Protein 1SQN (pdb70)

Radius of gyration: 26.41 Å; Cα contacts (8 Å, |Δi|>4): 602; chains: 2; bounding box: 65×65×79 Å

InterPro domains:
  IPR000128 Progesterone receptor [PF02161] (1-564)
  IPR000128 Progesterone receptor [PR00544] (48-64)
  IPR000128 Progesterone receptor [PR00544] (104-121)
  IPR000128 Progesterone receptor [PR00544] (137-151)
  IPR000128 Progesterone receptor [PR00544] (302-324)
  IPR000128 Progesterone receptor [PR00544] (349-365)
  IPR000128 Progesterone receptor [PR00544] (506-522)
  IPR000128 Progesterone receptor [PR00544] (523-542)
  IPR000128 Progesterone receptor [PR00544] (544-563)
  IPR000536 Nuclear hormone receptor, ligand-binding domain [PF00104] (715-887)
  IPR000536 Nuclear hormone receptor, ligand-binding domain [PS51843] (679-913)
  IPR000536 Nuclear hormone receptor, ligand-binding domain [SM00430] (720-884)
  IPR001628 Zinc finger, nuclear hormone receptor-type [PF00105] (566-633)
  IPR001628 Zinc finger, nuclear hormone receptor-type [PR00047] (567-583)
  IPR001628 Zinc finger, nuclear hormone receptor-type [PR00047] (583-598)
  IPR001628 Zinc finger, nuclear hormone receptor-type [PR00047] (616-624)
  IPR001628 Zinc finger, nuclear hormone receptor-type [PR00047] (624-632)
  IPR001628 Zinc finger, nuclear hormone receptor-type [PS00031] (567-593)
  IPR001628 Zinc finger, nuclear hormone receptor-type [PS51030] (564-639)
  IPR001628 Zinc finger, nuclear hormone receptor-type [SM00399] (564-635)

Nearest PDB structures (foldseek):
  3d90-assembly1_A  TM=1.001E+00  e=7.801E-35  Homo sapiens
  3d90-assembly2_B  TM=9.910E-01  e=1.107E-32  Homo sapiens
  6w9m-assembly1_A  TM=9.693E-01  e=1.236E-23  synthetic construct
  5l7g-assembly1_A  TM=9.692E-01  e=8.125E-22  Homo sapiens
  3l3z-assembly1_A  TM=9.622E-01  e=3.586E-22  Homo sapiens

CATH classification: 1.10.565.10

Structure (mmCIF, N/CA/C/O backbone):
data_1SQN
#
_entry.id   1SQN
#
_cell.length_a   57.753
_cell.length_b   64.142
_cell.length_c   70.138
_cell.angle_alpha   90.00
_cell.angle_beta   95.84
_cell.angle_gamma   90.00
#
_symmetry.space_group_name_H-M   'P 1 21 1'
#
loop_
_entity.id
_entity.type
_entity.pdbx_description
1 polymer 'progesterone receptor'
2 non-polymer (14beta,17alpha)-17-ethynyl-17-hydroxyestr-4-en-3-one
3 water water
#
loop_
_atom_site.group_PDB
_atom_site.id
_atom_site.type_symbol
_atom_site.label_atom_id
_atom_site.label_alt_id
_atom_site.label_comp_id
_atom_site.label_asym_id
_atom_site.label_entity_id
_atom_site.label_seq_id
_atom_site.pdbx_PDB_ins_code
_atom_site.Cartn_x
_atom_site.Cartn_y
_atom_site.Cartn_z
_atom_site.occupancy
_atom_site.B_iso_or_equiv
_atom_site.auth_seq_id
_atom_site.auth_comp_id
_atom_site.auth_asym_id
_atom_site.auth_atom_id
_atom_site.pdbx_PDB_model_num
ATOM 1 N N . GLN A 1 10 ? 5.260 -10.128 58.891 1.00 54.73 682 GLN A N 1
ATOM 2 C CA . GLN A 1 10 ? 6.111 -11.115 59.626 1.00 53.46 682 GLN A CA 1
ATOM 3 C C . GLN A 1 10 ? 7.213 -11.477 58.704 1.00 52.50 682 GLN A C 1
ATOM 4 O O . GLN A 1 10 ? 8.317 -10.907 58.769 1.00 52.63 682 GLN A O 1
ATOM 6 N N . LEU A 1 11 ? 6.911 -12.413 57.808 1.00 49.73 683 LEU A N 1
ATOM 7 C CA . LEU A 1 11 ? 7.903 -12.860 56.873 1.00 46.73 683 LEU A CA 1
ATOM 8 C C . LEU A 1 11 ? 7.953 -11.891 55.649 1.00 43.15 683 LEU A C 1
ATOM 9 O O . LEU A 1 11 ? 8.919 -11.942 54.925 1.00 43.77 683 LEU A O 1
ATOM 11 N N . ILE A 1 12 ? 6.925 -11.035 55.427 1.00 39.39 684 ILE A N 1
ATOM 12 C CA . ILE A 1 12 ? 6.959 -10.099 54.309 1.00 34.99 684 ILE A CA 1
ATOM 13 C C . ILE A 1 12 ? 7.421 -8.734 54.812 1.00 31.98 684 ILE A C 1
ATOM 14 O O . ILE A 1 12 ? 6.836 -8.184 55.715 1.00 30.58 684 ILE A O 1
ATOM 19 N N . PRO A 1 13 ? 8.439 -8.208 54.197 1.00 29.94 685 PRO A N 1
ATOM 20 C CA . PRO A 1 13 ? 9.009 -6.937 54.616 1.00 29.09 685 PRO A CA 1
ATOM 21 C C . PRO A 1 13 ? 7.932 -5.836 54.550 1.00 27.61 685 PRO A C 1
ATOM 22 O O . PRO A 1 13 ? 7.034 -5.849 53.643 1.00 26.47 685 PRO A O 1
ATOM 26 N N . PRO A 1 14 ? 8.024 -4.912 55.484 1.00 25.93 686 PRO A N 1
ATOM 27 C CA . PRO A 1 14 ? 6.996 -3.887 55.620 1.00 24.62 686 PRO A CA 1
ATOM 28 C C . PRO A 1 14 ? 6.853 -2.995 54.399 1.00 23.43 686 PRO A C 1
ATOM 29 O O . PRO A 1 14 ? 5.683 -2.625 54.142 1.00 22.19 686 PRO A O 1
ATOM 33 N N . LEU A 1 15 ? 7.919 -2.679 53.725 1.00 22.04 687 LEU A N 1
ATOM 34 C CA . LEU A 1 15 ? 7.769 -1.776 52.548 1.00 20.47 687 LEU A CA 1
ATOM 35 C C . LEU A 1 15 ? 6.958 -2.553 51.463 1.00 20.49 687 LEU A C 1
ATOM 36 O O . LEU A 1 15 ? 6.083 -1.969 50.769 1.00 20.32 687 LEU A O 1
ATOM 41 N N . ILE A 1 16 ? 7.236 -3.835 51.301 1.00 21.22 688 ILE A N 1
ATOM 42 C CA . ILE A 1 16 ? 6.469 -4.610 50.298 1.00 20.70 688 ILE A CA 1
ATOM 43 C C . ILE A 1 16 ? 4.992 -4.705 50.706 1.00 19.20 688 ILE A C 1
ATOM 44 O O . ILE A 1 16 ? 4.099 -4.570 49.916 1.00 20.85 688 ILE A O 1
ATOM 49 N N . ASN A 1 17 ? 4.708 -4.852 52.010 1.00 21.44 689 ASN A N 1
ATOM 50 C CA . ASN A 1 17 ? 3.317 -4.901 52.454 1.00 21.78 689 ASN A CA 1
ATOM 51 C C . ASN A 1 17 ? 2.667 -3.530 52.161 1.00 20.49 689 ASN A C 1
ATOM 52 O O . ASN A 1 17 ? 1.532 -3.450 51.749 1.00 22.25 689 ASN A O 1
ATOM 57 N N . LEU A 1 18 ? 3.401 -2.489 52.339 1.00 19.11 690 LEU A N 1
ATOM 58 C CA . LEU A 1 18 ? 2.861 -1.127 52.051 1.00 19.48 690 LEU A CA 1
ATOM 59 C C . LEU A 1 18 ? 2.587 -0.981 50.544 1.00 20.07 690 LEU A C 1
ATOM 60 O O . LEU A 1 18 ? 1.545 -0.476 50.132 1.00 20.74 690 LEU A O 1
ATOM 65 N N . LEU A 1 19 ? 3.540 -1.453 49.706 1.00 20.37 691 LEU A N 1
ATOM 66 C CA . LEU A 1 19 ? 3.310 -1.390 48.259 1.00 18.62 691 LEU A CA 1
ATOM 67 C C . LEU A 1 19 ? 2.019 -2.151 47.889 1.00 18.29 691 LEU A C 1
ATOM 68 O O . LEU A 1 19 ? 1.235 -1.649 47.040 1.00 18.94 691 LEU A O 1
ATOM 73 N N . MET A 1 20 ? 1.770 -3.298 48.518 1.00 20.28 692 MET A N 1
ATOM 74 C CA . MET A 1 20 ? 0.544 -4.012 48.194 1.00 20.42 692 MET A CA 1
ATOM 75 C C . MET A 1 20 ? -0.672 -3.148 48.586 1.00 22.04 692 MET A C 1
ATOM 76 O O . MET A 1 20 ? -1.682 -3.154 47.868 1.00 22.16 692 MET A O 1
ATOM 81 N N . SER A 1 21 ? -0.592 -2.489 49.736 1.00 21.47 693 SER A N 1
ATOM 82 C CA . SER A 1 21 ? -1.737 -1.730 50.196 1.00 22.14 693 SER A CA 1
ATOM 83 C C . SER A 1 21 ? -2.010 -0.487 49.395 1.00 22.47 693 SER A C 1
ATOM 84 O O . SER A 1 21 ? -3.143 0.007 49.408 1.00 23.96 693 SER A O 1
ATOM 87 N N . ILE A 1 22 ? -0.999 0.008 48.683 1.00 18.94 694 ILE A N 1
ATOM 88 C CA . ILE A 1 22 ? -1.273 1.251 47.866 1.00 19.17 694 ILE A CA 1
ATOM 89 C C . ILE A 1 22 ? -1.551 0.991 46.384 1.00 19.61 694 ILE A C 1
ATOM 90 O O . ILE A 1 22 ? -1.714 1.886 45.589 1.00 20.33 694 ILE A O 1
ATOM 95 N N . GLU A 1 23 ? -1.585 -0.287 46.001 1.00 19.58 695 GLU A N 1
ATOM 96 C CA . GLU A 1 23 ? -1.955 -0.619 44.623 1.00 21.85 695 GLU A CA 1
ATOM 97 C C . GLU A 1 23 ? -3.388 -0.039 44.341 1.00 23.40 695 GLU A C 1
ATOM 98 O O . GLU A 1 23 ? -4.218 -0.089 45.199 1.00 26.77 695 GLU A O 1
ATOM 104 N N . PRO A 1 24 ? -3.631 0.455 43.139 1.00 26.37 696 PRO A N 1
ATOM 105 C CA . PRO A 1 24 ? -4.979 0.963 42.804 1.00 29.00 696 PRO A CA 1
ATOM 106 C C . PRO A 1 24 ? -6.002 -0.128 42.827 1.00 27.41 696 PRO A C 1
ATOM 107 O O . PRO A 1 24 ? -5.645 -1.256 42.641 1.00 27.87 696 PRO A O 1
ATOM 111 N N . ASP A 1 25 ? -7.278 0.226 43.013 1.00 29.76 697 ASP A N 1
ATOM 112 C CA . ASP A 1 25 ? -8.352 -0.725 42.998 1.00 30.34 697 ASP A CA 1
ATOM 113 C C . ASP A 1 25 ? -8.583 -0.941 41.486 1.00 29.12 697 ASP A C 1
ATOM 114 O O . ASP A 1 25 ? -7.987 -0.270 40.643 1.00 29.05 697 ASP A O 1
ATOM 119 N N . VAL A 1 26 ? -9.401 -1.920 41.181 1.00 29.36 698 VAL A N 1
ATOM 120 C CA . VAL A 1 26 ? -9.711 -2.236 39.803 1.00 28.79 698 VAL A CA 1
ATOM 121 C C . VAL A 1 26 ? -10.257 -1.037 39.067 1.00 25.56 698 VAL A C 1
ATOM 122 O O . VAL A 1 26 ? -11.036 -0.242 39.615 1.00 27.10 698 VAL A O 1
ATOM 126 N N . ILE A 1 27 ? -9.781 -0.858 37.828 1.00 25.34 699 ILE A N 1
ATOM 127 C CA . ILE A 1 27 ? -10.215 0.245 36.983 1.00 23.93 699 ILE A CA 1
ATOM 128 C C . ILE A 1 27 ? -10.924 -0.238 35.734 1.00 24.15 699 ILE A C 1
ATOM 129 O O . ILE A 1 27 ? -10.400 -1.043 35.006 1.00 22.11 699 ILE A O 1
ATOM 134 N N . TYR A 1 28 ? -12.142 0.221 35.536 1.00 23.16 700 TYR A N 1
ATOM 135 C CA . TYR A 1 28 ? -12.986 -0.156 34.401 1.00 25.09 700 TYR A CA 1
ATOM 136 C C . TYR A 1 28 ? -12.707 0.785 33.246 1.00 24.18 700 TYR A C 1
ATOM 137 O O . TYR A 1 28 ? -12.429 2.004 33.479 1.00 25.00 700 TYR A O 1
ATOM 146 N N . ALA A 1 29 ? -12.783 0.305 32.006 1.00 22.25 701 ALA A N 1
ATOM 147 C CA . ALA A 1 29 ? -12.623 1.206 30.884 1.00 22.86 701 ALA A CA 1
ATOM 148 C C . ALA A 1 29 ? -13.920 2.011 30.607 1.00 24.61 701 ALA A C 1
ATOM 149 O O . ALA A 1 29 ? -13.859 3.062 29.923 1.00 27.23 701 ALA A O 1
ATOM 151 N N . GLY A 1 30 ? -15.038 1.523 31.102 1.00 25.10 702 GLY A N 1
ATOM 152 C CA . GLY A 1 30 ? -16.328 2.156 30.819 1.00 30.16 702 GLY A CA 1
ATOM 153 C C . GLY A 1 30 ? -16.777 1.722 29.428 1.00 31.80 702 GLY A C 1
ATOM 154 O O . GLY A 1 30 ? -17.447 2.449 28.713 1.00 32.59 702 GLY A O 1
ATOM 155 N N . HIS A 1 31 ? -16.341 0.528 29.022 1.00 31.62 703 HIS A N 1
ATOM 156 C CA . HIS A 1 31 ? -16.606 -0.015 27.718 1.00 37.38 703 HIS A CA 1
ATOM 157 C C . HIS A 1 31 ? -17.993 -0.654 27.779 1.00 40.56 703 HIS A C 1
ATOM 158 O O . HIS A 1 31 ? -18.353 -1.274 28.783 1.00 43.25 703 HIS A O 1
ATOM 165 N N . ASP A 1 32 ? -18.743 -0.538 26.706 1.00 44.77 704 ASP A N 1
ATOM 166 C CA . ASP A 1 32 ? -20.145 -0.963 26.723 1.00 49.12 704 ASP A CA 1
ATOM 167 C C . ASP A 1 32 ? -20.415 -2.255 25.982 1.00 52.11 704 ASP A C 1
ATOM 168 O O . ASP A 1 32 ? -21.429 -2.934 26.253 1.00 53.48 704 ASP A O 1
ATOM 170 N N . ASN A 1 33 ? -19.513 -2.592 25.051 1.00 54.59 705 ASN A N 1
ATOM 171 C CA . ASN A 1 33 ? -19.644 -3.796 24.242 1.00 56.38 705 ASN A CA 1
ATOM 172 C C . ASN A 1 33 ? -21.091 -4.297 24.099 1.00 57.68 705 ASN A C 1
ATOM 173 O O . ASN A 1 33 ? -21.451 -5.359 24.640 1.00 59.08 705 ASN A O 1
ATOM 178 N N . PRO A 1 36 ? -20.624 -3.629 19.855 1.00 49.27 708 PRO A N 1
ATOM 179 C CA . PRO A 1 36 ? -19.757 -4.100 18.726 1.00 47.75 708 PRO A CA 1
ATOM 180 C C . PRO A 1 36 ? -18.677 -3.059 18.398 1.00 45.14 708 PRO A C 1
ATOM 181 O O . PRO A 1 36 ? -19.009 -1.942 17.969 1.00 44.55 708 PRO A O 1
ATOM 185 N N . ASP A 1 37 ? -17.406 -3.401 18.602 1.00 42.47 709 ASP A N 1
ATOM 186 C CA . ASP A 1 37 ? -16.372 -2.391 18.366 1.00 41.17 709 ASP A CA 1
ATOM 187 C C . ASP A 1 37 ? -15.889 -2.226 16.949 1.00 39.12 709 ASP A C 1
ATOM 188 O O . ASP A 1 37 ? -15.909 -3.180 16.168 1.00 37.70 709 ASP A O 1
ATOM 193 N N . THR A 1 38 ? -15.540 -0.984 16.599 1.00 35.85 710 THR A N 1
ATOM 194 C CA . THR A 1 38 ? -14.790 -0.742 15.403 1.00 33.87 710 THR A CA 1
ATOM 195 C C . THR A 1 38 ? -13.386 -0.486 15.943 1.00 33.19 710 THR A C 1
ATOM 196 O O . THR A 1 38 ? -13.156 -0.411 17.181 1.00 31.48 710 THR A O 1
ATOM 200 N N . SER A 1 39 ? -12.480 -0.316 15.017 1.00 31.87 711 SER A N 1
ATOM 201 C CA . SER A 1 39 ? -11.101 -0.117 15.356 1.00 35.14 711 SER A CA 1
ATOM 202 C C . SER A 1 39 ? -11.074 1.183 16.115 1.00 34.11 711 SER A C 1
ATOM 203 O O . SER A 1 39 ? -10.373 1.280 17.157 1.00 35.84 711 SER A O 1
ATOM 206 N N . SER A 1 40 ? -11.840 2.168 15.630 1.00 33.41 712 SER A N 1
ATOM 207 C CA . SER A 1 40 ? -11.819 3.505 16.218 1.00 32.95 712 SER A CA 1
ATOM 208 C C . SER A 1 40 ? -12.464 3.538 17.627 1.00 30.70 712 SER A C 1
ATOM 209 O O . SER A 1 40 ? -11.932 4.161 18.634 1.00 26.82 712 SER A O 1
ATOM 212 N N . SER A 1 41 ? -13.557 2.788 17.774 1.00 30.01 713 SER A N 1
ATOM 213 C CA . SER A 1 41 ? -14.198 2.729 19.089 1.00 29.01 713 SER A CA 1
ATOM 214 C C . SER A 1 41 ? -13.326 1.986 20.098 1.00 28.23 713 SER A C 1
ATOM 215 O O . SER A 1 41 ? -13.278 2.384 21.297 1.00 24.35 713 SER A O 1
ATOM 218 N N . LEU A 1 42 ? -12.640 0.942 19.636 1.00 24.85 714 LEU A N 1
ATOM 219 C CA . LEU A 1 42 ? -11.739 0.200 20.539 1.00 22.60 714 LEU A CA 1
ATOM 220 C C . LEU A 1 42 ? -10.561 1.085 21.011 1.00 22.31 714 LEU A C 1
ATOM 221 O O . LEU A 1 42 ? -10.272 1.165 22.212 1.00 20.72 714 LEU A O 1
ATOM 226 N N . LEU A 1 43 ? -9.918 1.749 20.053 1.00 21.68 715 LEU A N 1
ATOM 227 C CA . LEU A 1 43 ? -8.838 2.713 20.390 1.00 20.63 715 LEU A CA 1
ATOM 228 C C . LEU A 1 43 ? -9.315 3.805 21.354 1.00 21.58 715 LEU A C 1
ATOM 229 O O . LEU A 1 43 ? -8.589 4.156 22.320 1.00 22.44 715 LEU A O 1
ATOM 234 N N . THR A 1 44 ? -10.505 4.376 21.135 1.00 20.42 716 THR A N 1
ATOM 235 C CA . THR A 1 44 ? -11.053 5.331 22.070 1.00 21.10 716 THR A CA 1
ATOM 236 C C . THR A 1 44 ? -11.258 4.795 23.443 1.00 19.37 716 THR A C 1
ATOM 237 O O . THR A 1 44 ? -10.986 5.434 24.423 1.00 20.12 716 THR A O 1
ATOM 241 N N . SER A 1 45 ? -11.713 3.545 23.536 1.00 19.74 717 SER A N 1
ATOM 242 C CA . SER A 1 45 ? -11.947 2.924 24.790 1.00 19.34 717 SER A CA 1
ATOM 243 C C . SER A 1 45 ? -10.631 2.673 25.531 1.00 17.56 717 SER A C 1
ATOM 244 O O . SER A 1 45 ? -10.546 2.894 26.760 1.00 19.06 717 SER A O 1
ATOM 247 N N . LEU A 1 46 ? -9.645 2.255 24.771 1.00 17.39 718 LEU A N 1
ATOM 248 C CA . LEU A 1 46 ? -8.313 2.070 25.348 1.00 16.90 718 LEU A CA 1
ATOM 249 C C . LEU A 1 46 ? -7.738 3.435 25.865 1.00 17.53 718 LEU A C 1
ATOM 250 O O . LEU A 1 46 ? -7.046 3.455 26.953 1.00 16.82 718 LEU A O 1
ATOM 255 N N . ASN A 1 47 ? -7.982 4.505 25.115 1.00 17.91 719 ASN A N 1
ATOM 256 C CA . ASN A 1 47 ? -7.522 5.834 25.601 1.00 16.99 719 ASN A CA 1
ATOM 257 C C . ASN A 1 47 ? -8.269 6.311 26.812 1.00 18.32 719 ASN A C 1
ATOM 258 O O . ASN A 1 47 ? -7.683 6.952 27.695 1.00 17.71 719 ASN A O 1
ATOM 263 N N . GLN A 1 48 ? -9.554 5.971 26.911 1.00 16.42 720 GLN A N 1
ATOM 264 C CA . GLN A 1 48 ? -10.340 6.329 28.088 1.00 18.89 720 GLN A CA 1
ATOM 265 C C . GLN A 1 48 ? -9.824 5.572 29.315 1.00 16.53 720 GLN A C 1
ATOM 266 O O . GLN A 1 48 ? -9.638 6.108 30.416 1.00 17.90 720 GLN A O 1
ATOM 272 N N . LEU A 1 49 ? -9.528 4.297 29.092 1.00 16.64 721 LEU A N 1
ATOM 273 C CA . LEU A 1 49 ? -8.950 3.513 30.175 1.00 17.03 721 LEU A CA 1
ATOM 274 C C . LEU A 1 49 ? -7.586 4.103 30.557 1.00 17.77 721 LEU A C 1
ATOM 275 O O . LEU A 1 49 ? -7.251 4.217 31.747 1.00 18.28 721 LEU A O 1
ATOM 280 N N . GLY A 1 50 ? -6.848 4.564 29.588 1.00 17.01 722 GLY A N 1
ATOM 281 C CA . GLY A 1 50 ? -5.500 5.178 29.767 1.00 16.91 722 GLY A CA 1
ATOM 282 C C . GLY A 1 50 ? -5.650 6.431 30.647 1.00 17.88 722 GLY A C 1
ATOM 283 O O . GLY A 1 50 ? -4.855 6.651 31.596 1.00 19.94 722 GLY A O 1
ATOM 284 N N . GLU A 1 51 ? -6.677 7.243 30.355 1.00 16.96 723 GLU A N 1
ATOM 285 C CA . GLU A 1 51 ? -6.942 8.496 31.147 1.00 17.56 723 GLU A CA 1
ATOM 286 C C . GLU A 1 51 ? -7.167 8.121 32.610 1.00 18.74 723 GLU A C 1
ATOM 287 O O . GLU A 1 51 ? -6.637 8.731 33.518 1.00 19.98 723 GLU A O 1
ATOM 293 N N . ARG A 1 52 ? -7.977 7.074 32.852 1.00 15.97 724 ARG A N 1
ATOM 294 C CA . ARG A 1 52 ? -8.299 6.645 34.218 1.00 16.89 724 ARG A CA 1
ATOM 295 C C . ARG A 1 52 ? -7.080 6.058 34.922 1.00 15.96 724 ARG A C 1
ATOM 296 O O . ARG A 1 52 ? -6.855 6.269 36.133 1.00 19.26 724 ARG A O 1
ATOM 304 N N . GLN A 1 53 ? -6.265 5.336 34.186 1.00 17.08 725 GLN A N 1
ATOM 305 C CA . GLN A 1 53 ? -5.099 4.769 34.806 1.00 19.30 725 GLN A CA 1
ATOM 306 C C . GLN A 1 53 ? -4.027 5.810 35.117 1.00 20.51 725 GLN A C 1
ATOM 307 O O . GLN A 1 53 ? -3.302 5.711 36.096 1.00 19.75 725 GLN A O 1
ATOM 313 N N . LEU A 1 54 ? -3.982 6.868 34.319 1.00 20.07 726 LEU A N 1
ATOM 314 C CA . LEU A 1 54 ? -3.008 7.911 34.510 1.00 18.17 726 LEU A CA 1
ATOM 315 C C . LEU A 1 54 ? -3.303 8.594 35.816 1.00 17.47 726 LEU A C 1
ATOM 316 O O . LEU A 1 54 ? -2.403 8.780 36.649 1.00 18.45 726 LEU A O 1
ATOM 321 N N . LEU A 1 55 ? -4.574 8.885 36.100 1.00 16.22 727 LEU A N 1
ATOM 322 C CA . LEU A 1 55 ? -4.967 9.407 37.375 1.00 20.75 727 LEU A CA 1
ATOM 323 C C . LEU A 1 55 ? -4.541 8.492 38.494 1.00 19.31 727 LEU A C 1
ATOM 324 O O . LEU A 1 55 ? -4.041 8.918 39.542 1.00 19.58 727 LEU A O 1
ATOM 329 N N . SER A 1 56 ? -4.720 7.171 38.278 1.00 18.73 728 SER A N 1
ATOM 330 C CA . SER A 1 56 ? -4.374 6.216 39.309 1.00 19.70 728 SER A CA 1
ATOM 331 C C . SER A 1 56 ? -2.888 6.197 39.572 1.00 18.89 728 SER A C 1
ATOM 332 O O . SER A 1 56 ? -2.459 6.084 40.734 1.00 19.05 728 SER A O 1
ATOM 335 N N . VAL A 1 57 ? -2.104 6.298 38.514 1.00 17.56 729 VAL A N 1
ATOM 336 C CA . VAL A 1 57 ? -0.668 6.389 38.686 1.00 18.73 729 VAL A CA 1
ATOM 337 C C . VAL A 1 57 ? -0.261 7.605 39.515 1.00 18.17 729 VAL A C 1
ATOM 338 O O . VAL A 1 57 ? 0.572 7.510 40.409 1.00 19.64 729 VAL A O 1
ATOM 342 N N . VAL A 1 58 ? -0.828 8.744 39.212 1.00 16.54 730 VAL A N 1
ATOM 343 C CA . VAL A 1 58 ? -0.450 9.896 39.971 1.00 18.70 730 VAL A CA 1
ATOM 344 C C . VAL A 1 58 ? -0.865 9.750 41.468 1.00 19.23 730 VAL A C 1
ATOM 345 O O . VAL A 1 58 ? -0.081 10.084 42.318 1.00 19.90 730 VAL A O 1
ATOM 349 N N . LYS A 1 59 ? -2.060 9.257 41.759 1.00 16.44 731 LYS A N 1
ATOM 350 C CA . LYS A 1 59 ? -2.462 9.045 43.115 1.00 18.98 731 LYS A CA 1
ATOM 351 C C . LYS A 1 59 ? -1.515 8.034 43.820 1.00 18.47 731 LYS A C 1
ATOM 352 O O . LYS A 1 59 ? -1.168 8.273 45.021 1.00 19.41 731 LYS A O 1
ATOM 358 N N . TRP A 1 60 ? -1.215 6.936 43.118 1.00 17.83 732 TRP A N 1
ATOM 359 C CA . TRP A 1 60 ? -0.300 5.925 43.644 1.00 17.77 732 TRP A CA 1
ATOM 360 C C . TRP A 1 60 ? 1.020 6.601 44.033 1.00 18.19 732 TRP A C 1
ATOM 361 O O . TRP A 1 60 ? 1.546 6.351 45.135 1.00 19.86 732 TRP A O 1
ATOM 372 N N . SER A 1 61 ? 1.557 7.413 43.125 1.00 18.45 733 SER A N 1
ATOM 373 C CA . SER A 1 61 ? 2.875 8.060 43.345 1.00 18.39 733 SER A CA 1
ATOM 374 C C . SER A 1 61 ? 2.893 8.862 44.636 1.00 20.19 733 SER A C 1
ATOM 375 O O . SER A 1 61 ? 3.963 8.992 45.241 1.00 19.70 733 SER A O 1
ATOM 378 N N . LYS A 1 62 ? 1.757 9.445 45.014 1.00 18.85 734 LYS A N 1
ATOM 379 C CA . LYS A 1 62 ? 1.689 10.345 46.169 1.00 19.58 734 LYS A CA 1
ATOM 380 C C . LYS A 1 62 ? 1.863 9.555 47.451 1.00 19.57 734 LYS A C 1
ATOM 381 O O . LYS A 1 62 ? 2.193 10.156 48.514 1.00 21.10 734 LYS A O 1
ATOM 387 N N . SER A 1 63 ? 1.594 8.233 47.385 1.00 18.66 735 SER A N 1
ATOM 388 C CA . SER A 1 63 ? 1.695 7.388 48.581 1.00 18.06 735 SER A CA 1
ATOM 389 C C . SER A 1 63 ? 2.979 6.526 48.539 1.00 19.76 735 SER A C 1
ATOM 390 O O . SER A 1 63 ? 3.260 5.783 49.481 1.00 19.70 735 SER A O 1
ATOM 393 N N . LEU A 1 64 ? 3.682 6.531 47.410 1.00 18.15 736 LEU A N 1
ATOM 394 C CA . LEU A 1 64 ? 4.872 5.639 47.234 1.00 18.14 736 LEU A CA 1
ATOM 395 C C . LEU A 1 64 ? 6.030 6.130 48.056 1.00 17.33 736 LEU A C 1
ATOM 396 O O . LEU A 1 64 ? 6.491 7.241 47.882 1.00 17.52 736 LEU A O 1
ATOM 401 N N . PRO A 1 65 ? 6.473 5.365 49.049 1.00 18.64 737 PRO A N 1
ATOM 402 C CA . PRO A 1 65 ? 7.522 5.924 49.927 1.00 18.44 737 PRO A CA 1
ATOM 403 C C . PRO A 1 65 ? 8.728 6.451 49.202 1.00 19.20 737 PRO A C 1
ATOM 404 O O . PRO A 1 65 ? 9.266 5.806 48.285 1.00 20.60 737 PRO A O 1
ATOM 408 N N . GLY A 1 66 ? 9.075 7.700 49.532 1.00 18.40 738 GLY A N 1
ATOM 409 C CA . GLY A 1 66 ? 10.233 8.352 48.901 1.00 21.40 738 GLY A CA 1
ATOM 410 C C . GLY A 1 66 ? 9.892 9.301 47.736 1.00 20.42 738 GLY A C 1
ATOM 411 O O . GLY A 1 66 ? 10.617 10.251 47.517 1.00 20.96 738 GLY A O 1
ATOM 412 N N . PHE A 1 67 ? 8.832 9.003 46.971 1.00 17.92 739 PHE A N 1
ATOM 413 C CA . PHE A 1 67 ? 8.642 9.742 45.724 1.00 17.99 739 PHE A CA 1
ATOM 414 C C . PHE A 1 67 ? 8.296 11.176 45.947 1.00 17.24 739 PHE A C 1
ATOM 415 O O . PHE A 1 67 ? 8.882 12.086 45.312 1.00 18.47 739 PHE A O 1
ATOM 423 N N . ARG A 1 68 ? 7.471 11.441 46.984 1.00 17.82 740 ARG A N 1
ATOM 424 C CA . ARG A 1 68 ? 7.018 12.858 47.262 1.00 20.94 740 ARG A CA 1
ATOM 425 C C . ARG A 1 68 ? 8.151 13.723 47.759 1.00 20.60 740 ARG A C 1
ATOM 426 O O . ARG A 1 68 ? 7.998 14.960 47.775 1.00 24.00 740 ARG A O 1
ATOM 434 N N . ASN A 1 69 ? 9.273 13.142 48.094 1.00 21.34 741 ASN A N 1
ATOM 435 C CA . ASN A 1 69 ? 10.411 13.899 48.565 1.00 23.07 741 ASN A CA 1
ATOM 436 C C . ASN A 1 69 ? 11.378 14.372 47.467 1.00 23.21 741 ASN A C 1
ATOM 437 O O . ASN A 1 69 ? 12.331 15.171 47.679 1.00 24.69 741 ASN A O 1
ATOM 442 N N . LEU A 1 70 ? 11.111 13.931 46.243 1.00 19.72 742 LEU A N 1
ATOM 443 C CA . LEU A 1 70 ? 11.786 14.499 45.101 1.00 21.75 742 LEU A CA 1
ATOM 444 C C . LEU A 1 70 ? 11.133 15.832 44.736 1.00 19.76 742 LEU A C 1
ATOM 445 O O . LEU A 1 70 ? 9.993 16.109 45.061 1.00 20.25 742 LEU A O 1
ATOM 450 N N . HIS A 1 71 ? 11.891 16.692 44.089 1.00 20.67 743 HIS A N 1
ATOM 451 C CA . HIS A 1 71 ? 11.277 17.931 43.648 1.00 21.11 743 HIS A CA 1
ATOM 452 C C . HIS A 1 71 ? 10.063 17.652 42.785 1.00 20.32 743 HIS A C 1
ATOM 453 O O . HIS A 1 71 ? 10.037 16.676 42.063 1.00 20.66 743 HIS A O 1
ATOM 460 N N . ILE A 1 72 ? 9.050 18.513 42.897 1.00 20.23 744 ILE A N 1
ATOM 461 C CA . ILE A 1 72 ? 7.798 18.277 42.162 1.00 20.27 744 ILE A CA 1
ATOM 462 C C . ILE A 1 72 ? 8.042 18.197 40.657 1.00 21.04 744 ILE A C 1
ATOM 463 O O . ILE A 1 72 ? 7.453 17.353 39.989 1.00 19.90 744 ILE A O 1
ATOM 468 N N . ASP A 1 73 ? 8.931 19.032 40.121 1.00 21.41 745 ASP A N 1
ATOM 469 C CA . ASP A 1 73 ? 9.209 18.914 38.673 1.00 21.76 745 ASP A CA 1
ATOM 470 C C . ASP A 1 73 ? 9.724 17.539 38.315 1.00 21.12 745 ASP A C 1
ATOM 471 O O . ASP A 1 73 ? 9.440 17.048 37.243 1.00 21.18 745 ASP A O 1
ATOM 476 N N . ASP A 1 74 ? 10.595 16.973 39.150 1.00 20.38 746 ASP A N 1
ATOM 477 C CA . ASP A 1 74 ? 11.179 15.693 38.880 1.00 20.21 746 ASP A CA 1
ATOM 478 C C . ASP A 1 74 ? 10.023 14.612 38.972 1.00 18.84 746 ASP A C 1
ATOM 479 O O . ASP A 1 74 ? 9.993 13.660 38.144 1.00 20.86 746 ASP A O 1
ATOM 484 N N . GLN A 1 75 ? 9.142 14.738 39.986 1.00 19.18 747 GLN A N 1
ATOM 485 C CA . GLN A 1 75 ? 8.015 13.795 40.057 1.00 17.44 747 GLN A CA 1
ATOM 486 C C . GLN A 1 75 ? 7.264 13.843 38.761 1.00 18.95 747 GLN A C 1
ATOM 487 O O . GLN A 1 75 ? 6.909 12.775 38.241 1.00 18.21 747 GLN A O 1
ATOM 493 N N . ILE A 1 76 ? 6.842 15.044 38.324 1.00 17.77 748 ILE A N 1
ATOM 494 C CA . ILE A 1 76 ? 6.134 15.134 37.066 1.00 18.58 748 ILE A CA 1
ATOM 495 C C . ILE A 1 76 ? 6.876 14.497 35.885 1.00 18.49 748 ILE A C 1
ATOM 496 O O . ILE A 1 76 ? 6.329 13.709 35.095 1.00 18.72 748 ILE A O 1
ATOM 501 N N . THR A 1 77 ? 8.147 14.809 35.749 1.00 17.14 749 THR A N 1
ATOM 502 C CA . THR A 1 77 ? 8.946 14.329 34.668 1.00 19.60 749 THR A CA 1
ATOM 503 C C . THR A 1 77 ? 8.959 12.722 34.664 1.00 18.12 749 THR A C 1
ATOM 504 O O . THR A 1 77 ? 8.823 12.061 33.624 1.00 18.20 749 THR A O 1
ATOM 508 N N . LEU A 1 78 ? 9.152 12.142 35.833 1.00 17.11 750 LEU A N 1
ATOM 509 C CA . LEU A 1 78 ? 9.251 10.694 35.928 1.00 16.47 750 LEU A CA 1
ATOM 510 C C . LEU A 1 78 ? 7.901 10.023 35.558 1.00 17.35 750 LEU A C 1
ATOM 511 O O . LEU A 1 78 ? 7.897 8.961 34.929 1.00 18.40 750 LEU A O 1
ATOM 516 N N . ILE A 1 79 ? 6.830 10.659 35.995 1.00 17.11 751 ILE A N 1
ATOM 517 C CA . ILE A 1 79 ? 5.459 10.133 35.643 1.00 19.09 751 ILE A CA 1
ATOM 518 C C . ILE A 1 79 ? 5.285 10.256 34.114 1.00 20.26 751 ILE A C 1
ATOM 519 O O . ILE A 1 79 ? 4.817 9.291 33.473 1.00 22.20 751 ILE A O 1
ATOM 524 N N . GLN A 1 80 ? 5.665 11.412 33.529 1.00 20.43 752 GLN A N 1
ATOM 525 C CA . GLN A 1 80 ? 5.565 11.564 32.074 1.00 21.79 752 GLN A CA 1
ATOM 526 C C . GLN A 1 80 ? 6.504 10.661 31.305 1.00 21.82 752 GLN A C 1
ATOM 527 O O . GLN A 1 80 ? 6.221 10.386 30.103 1.00 24.79 752 GLN A O 1
ATOM 533 N N . TYR A 1 81 ? 7.632 10.226 31.871 1.00 17.69 753 TYR A N 1
ATOM 534 C CA . TYR A 1 81 ? 8.503 9.379 31.128 1.00 19.23 753 TYR A CA 1
ATOM 535 C C . TYR A 1 81 ? 8.068 7.915 31.236 1.00 18.72 753 TYR A C 1
ATOM 536 O O . TYR A 1 81 ? 8.323 7.126 30.329 1.00 21.04 753 TYR A O 1
ATOM 545 N N . SER A 1 82 ? 7.491 7.554 32.372 1.00 18.23 754 SER A N 1
ATOM 546 C CA . SER A 1 82 ? 7.199 6.124 32.628 1.00 17.34 754 SER A CA 1
ATOM 547 C C . SER A 1 82 ? 5.763 5.690 32.484 1.00 18.12 754 SER A C 1
ATOM 548 O O . SER A 1 82 ? 5.486 4.472 32.552 1.00 17.64 754 SER A O 1
ATOM 551 N N . TRP A 1 83 ? 4.839 6.591 32.240 1.00 17.26 755 TRP A N 1
ATOM 552 C CA . TRP A 1 83 ? 3.434 6.173 32.231 1.00 17.86 755 TRP A CA 1
ATOM 553 C C . TRP A 1 83 ? 3.150 4.995 31.298 1.00 17.88 755 TRP A C 1
ATOM 554 O O . TRP A 1 83 ? 2.401 4.063 31.687 1.00 17.96 755 TRP A O 1
ATOM 565 N N . MET A 1 84 ? 3.652 5.021 30.077 1.00 18.51 756 MET A N 1
ATOM 566 C CA . MET A 1 84 ? 3.344 3.903 29.160 1.00 17.35 756 MET A CA 1
ATOM 567 C C . MET A 1 84 ? 3.926 2.587 29.729 1.00 16.24 756 MET A C 1
ATOM 568 O O . MET A 1 84 ? 3.299 1.500 29.631 1.00 17.46 756 MET A O 1
ATOM 573 N N . SER A 1 85 ? 5.155 2.663 30.230 1.00 15.44 757 SER A N 1
ATOM 574 C CA . SER A 1 85 ? 5.764 1.484 30.771 1.00 16.84 757 SER A CA 1
ATOM 575 C C . SER A 1 85 ? 4.985 0.946 31.945 1.00 16.16 757 SER A C 1
ATOM 576 O O . SER A 1 85 ? 4.846 -0.296 32.095 1.00 16.59 757 SER A O 1
ATOM 579 N N . LEU A 1 86 ? 4.476 1.834 32.796 1.00 16.56 758 LEU A N 1
ATOM 580 C CA . LEU A 1 86 ? 3.720 1.353 33.948 1.00 16.40 758 LEU A CA 1
ATOM 581 C C . LEU A 1 86 ? 2.408 0.693 33.492 1.00 17.68 758 LEU A C 1
ATOM 582 O O . LEU A 1 86 ? 1.967 -0.312 34.080 1.00 18.23 758 LEU A O 1
ATOM 587 N N . MET A 1 87 ? 1.780 1.330 32.478 1.00 16.77 759 MET A N 1
ATOM 588 C CA . MET A 1 87 ? 0.508 0.807 31.980 1.00 17.82 759 MET A CA 1
ATOM 589 C C . MET A 1 87 ? 0.663 -0.582 31.365 1.00 16.82 759 MET A C 1
ATOM 590 O O . MET A 1 87 ? -0.137 -1.469 31.664 1.00 18.46 759 MET A O 1
ATOM 595 N N . VAL A 1 88 ? 1.659 -0.751 30.508 1.00 17.01 760 VAL A N 1
ATOM 596 C CA . VAL A 1 88 ? 1.864 -2.090 29.903 1.00 16.79 760 VAL A CA 1
ATOM 597 C C . VAL A 1 88 ? 2.330 -3.111 30.899 1.00 17.74 760 VAL A C 1
ATOM 598 O O . VAL A 1 88 ? 1.938 -4.284 30.762 1.00 16.52 760 VAL A O 1
ATOM 602 N N . PHE A 1 89 ? 3.109 -2.708 31.914 1.00 18.51 761 PHE A N 1
ATOM 603 C CA . PHE A 1 89 ? 3.564 -3.684 32.938 1.00 18.52 761 PHE A CA 1
ATOM 604 C C . PHE A 1 89 ? 2.344 -4.144 33.767 1.00 17.49 761 PHE A C 1
ATOM 605 O O . PHE A 1 89 ? 2.209 -5.345 34.098 1.00 18.55 761 PHE A O 1
ATOM 613 N N . GLY A 1 90 ? 1.445 -3.228 34.105 1.00 16.85 762 GLY A N 1
ATOM 614 C CA . GLY A 1 90 ? 0.237 -3.553 34.875 1.00 16.89 762 GLY A CA 1
ATOM 615 C C . GLY A 1 90 ? -0.663 -4.452 34.020 1.00 15.16 762 GLY A C 1
ATOM 616 O O . GLY A 1 90 ? -1.294 -5.383 34.532 1.00 17.74 762 GLY A O 1
ATOM 617 N N . LEU A 1 91 ? -0.746 -4.150 32.713 1.00 16.74 763 LEU A N 1
ATOM 618 C CA . LEU A 1 91 ? -1.551 -4.988 31.790 1.00 16.72 763 LEU A CA 1
ATOM 619 C C . LEU A 1 91 ? -0.983 -6.368 31.863 1.00 17.12 763 LEU A C 1
ATOM 620 O O . LEU A 1 91 ? -1.735 -7.380 31.899 1.00 18.51 763 LEU A O 1
ATOM 625 N N . GLY A 1 92 ? 0.335 -6.463 31.861 1.00 17.13 764 GLY A N 1
ATOM 626 C CA . GLY A 1 92 ? 0.999 -7.790 31.849 1.00 16.47 764 GLY A CA 1
ATOM 627 C C . GLY A 1 92 ? 0.632 -8.535 33.157 1.00 18.07 764 GLY A C 1
ATOM 628 O O . GLY A 1 92 ? 0.357 -9.749 33.138 1.00 19.07 764 GLY A O 1
ATOM 629 N N . TRP A 1 93 ? 0.575 -7.813 34.290 1.00 17.90 765 TRP A N 1
ATOM 630 C CA . TRP A 1 93 ? 0.289 -8.485 35.588 1.00 16.73 765 TRP A CA 1
ATOM 631 C C . TRP A 1 93 ? -1.136 -8.989 35.551 1.00 17.17 765 TRP A C 1
ATOM 632 O O . TRP A 1 93 ? -1.469 -10.092 35.990 1.00 18.58 765 TRP A O 1
ATOM 643 N N . ARG A 1 94 ? -2.053 -8.109 35.188 1.00 17.13 766 ARG A N 1
ATOM 644 C CA . ARG A 1 94 ? -3.476 -8.507 35.189 1.00 18.29 766 ARG A CA 1
ATOM 645 C C . ARG A 1 94 ? -3.756 -9.683 34.200 1.00 17.31 766 ARG A C 1
ATOM 646 O O . ARG A 1 94 ? -4.581 -10.590 34.517 1.00 18.21 766 ARG A O 1
ATOM 654 N N . SER A 1 95 ? -3.110 -9.649 33.043 1.00 16.22 767 SER A N 1
ATOM 655 C CA . SER A 1 95 ? -3.288 -10.757 32.080 1.00 15.46 767 SER A CA 1
ATOM 656 C C . SER A 1 95 ? -2.782 -12.107 32.678 1.00 18.93 767 SER A C 1
ATOM 657 O O . SER A 1 95 ? -3.423 -13.116 32.569 1.00 19.64 767 SER A O 1
ATOM 660 N N . TYR A 1 96 ? -1.631 -12.020 33.335 1.00 15.92 768 TYR A N 1
ATOM 661 C CA . TYR A 1 96 ? -1.029 -13.191 34.011 1.00 16.75 768 TYR A CA 1
ATOM 662 C C . TYR A 1 96 ? -1.923 -13.661 35.118 1.00 17.06 768 TYR A C 1
ATOM 663 O O . TYR A 1 96 ? -2.263 -14.888 35.180 1.00 19.15 768 TYR A O 1
ATOM 672 N N . LYS A 1 97 ? -2.354 -12.763 35.997 1.00 16.71 769 LYS A N 1
ATOM 673 C CA . LYS A 1 97 ? -3.209 -13.167 37.143 1.00 18.43 769 LYS A CA 1
ATOM 674 C C . LYS A 1 97 ? -4.608 -13.696 36.748 1.00 19.27 769 LYS A C 1
ATOM 675 O O . LYS A 1 97 ? -5.104 -14.658 37.356 1.00 21.66 769 LYS A O 1
ATOM 681 N N . HIS A 1 98 ? -5.268 -13.043 35.827 1.00 18.95 770 HIS A N 1
ATOM 682 C CA . HIS A 1 98 ? -6.704 -13.318 35.571 1.00 20.53 770 HIS A CA 1
ATOM 683 C C . HIS A 1 98 ? -6.977 -14.282 34.453 1.00 20.35 770 HIS A C 1
ATOM 684 O O . HIS A 1 98 ? -7.970 -15.014 34.511 1.00 22.45 770 HIS A O 1
ATOM 691 N N . VAL A 1 99 ? -6.088 -14.390 33.456 1.00 19.24 771 VAL A N 1
ATOM 692 C CA . VAL A 1 99 ? -6.306 -15.236 32.283 1.00 19.39 771 VAL A CA 1
ATOM 693 C C . VAL A 1 99 ? -5.042 -16.063 31.907 1.00 16.04 771 VAL A C 1
ATOM 694 O O . VAL A 1 99 ? -4.844 -16.453 30.760 1.00 18.24 771 VAL A O 1
ATOM 698 N N . SER A 1 100 ? -4.170 -16.261 32.886 1.00 18.87 772 SER A N 1
ATOM 699 C CA . SER A 1 100 ? -2.958 -17.069 32.658 1.00 18.11 772 SER A CA 1
ATOM 700 C C . SER A 1 100 ? -2.113 -16.600 31.480 1.00 19.77 772 SER A C 1
ATOM 701 O O . SER A 1 100 ? -1.428 -17.367 30.846 1.00 21.02 772 SER A O 1
ATOM 704 N N . GLY A 1 101 ? -2.140 -15.299 31.219 1.00 18.05 773 GLY A N 1
ATOM 705 C CA . GLY A 1 101 ? -1.340 -14.719 30.206 1.00 18.39 773 GLY A CA 1
ATOM 706 C C . GLY A 1 101 ? -1.878 -14.985 28.775 1.00 17.93 773 GLY A C 1
ATOM 707 O O . GLY A 1 101 ? -1.232 -14.624 27.790 1.00 21.71 773 GLY A O 1
ATOM 708 N N . GLN A 1 102 ? -3.029 -15.667 28.662 1.00 18.43 774 GLN A N 1
ATOM 709 C CA . GLN A 1 102 ? -3.525 -16.068 27.353 1.00 18.67 774 GLN A CA 1
ATOM 710 C C . GLN A 1 102 ? -4.545 -15.110 26.674 1.00 20.65 774 GLN A C 1
ATOM 711 O O . GLN A 1 102 ? -4.943 -15.380 25.538 1.00 20.41 774 GLN A O 1
ATOM 717 N N . MET A 1 103 ? -4.881 -14.000 27.347 1.00 19.47 775 MET A N 1
ATOM 718 C CA . MET A 1 103 ? -5.656 -12.918 26.732 1.00 17.98 775 MET A CA 1
ATOM 719 C C . MET A 1 103 ? -5.039 -11.639 27.365 1.00 18.23 775 MET A C 1
ATOM 720 O O . MET A 1 103 ? -4.302 -11.668 28.372 1.00 18.72 775 MET A O 1
ATOM 725 N N . LEU A 1 104 ? -5.343 -10.496 26.769 1.00 17.51 776 LEU A N 1
ATOM 726 C CA . LEU A 1 104 ? -4.802 -9.182 27.352 1.00 19.33 776 LEU A CA 1
ATOM 727 C C . LEU A 1 104 ? -5.926 -8.562 28.162 1.00 16.22 776 LEU A C 1
ATOM 728 O O . LEU A 1 104 ? -6.958 -8.089 27.620 1.00 19.10 776 LEU A O 1
ATOM 733 N N . TYR A 1 105 ? -5.784 -8.549 29.472 1.00 16.61 777 TYR A N 1
ATOM 734 C CA . TYR A 1 105 ? -6.838 -8.119 30.378 1.00 15.35 777 TYR A CA 1
ATOM 735 C C . TYR A 1 105 ? -6.549 -6.607 30.678 1.00 16.38 777 TYR A C 1
ATOM 736 O O . TYR A 1 105 ? -5.967 -6.241 31.687 1.00 16.88 777 TYR A O 1
ATOM 745 N N . PHE A 1 106 ? -6.962 -5.798 29.743 1.00 17.06 778 PHE A N 1
ATOM 746 C CA . PHE A 1 106 ? -6.856 -4.335 29.944 1.00 15.48 778 PHE A CA 1
ATOM 747 C C . PHE A 1 106 ? -7.681 -3.865 31.171 1.00 16.85 778 PHE A C 1
ATOM 748 O O . PHE A 1 106 ? -7.226 -3.038 31.997 1.00 18.64 778 PHE A O 1
ATOM 756 N N . ALA A 1 107 ? -8.905 -4.385 31.328 1.00 17.07 779 ALA A N 1
ATOM 757 C CA . ALA A 1 107 ? -9.746 -4.015 32.420 1.00 16.41 779 ALA A CA 1
ATOM 758 C C . ALA A 1 107 ? -10.798 -5.173 32.484 1.00 17.65 779 ALA A C 1
ATOM 759 O O . ALA A 1 107 ? -10.896 -5.920 31.524 1.00 17.85 779 ALA A O 1
ATOM 761 N N . PRO A 1 108 ? -11.587 -5.224 33.552 1.00 18.91 780 PRO A N 1
ATOM 762 C CA . PRO A 1 108 ? -12.604 -6.317 33.649 1.00 20.25 780 PRO A CA 1
ATOM 763 C C . PRO A 1 108 ? -13.596 -6.192 32.510 1.00 21.04 780 PRO A C 1
ATOM 764 O O . PRO A 1 108 ? -14.148 -7.250 32.111 1.00 23.95 780 PRO A O 1
ATOM 768 N N . ASP A 1 109 ? -13.815 -4.952 32.016 1.00 21.43 781 ASP A N 1
ATOM 769 C CA . ASP A 1 109 ? -14.744 -4.752 30.891 1.00 21.68 781 ASP A CA 1
ATOM 770 C C . ASP A 1 109 ? -14.085 -4.578 29.535 1.00 21.48 781 ASP A C 1
ATOM 771 O O . ASP A 1 109 ? -14.702 -4.118 28.541 1.00 24.47 781 ASP A O 1
ATOM 776 N N . LEU A 1 110 ? -12.799 -4.938 29.422 1.00 19.36 782 LEU A N 1
ATOM 777 C CA . LEU A 1 110 ? -12.082 -4.773 28.196 1.00 18.97 782 LEU A CA 1
ATOM 778 C C . LEU A 1 110 ? -10.965 -5.809 28.209 1.00 19.89 782 LEU A C 1
ATOM 779 O O . LEU A 1 110 ? -9.810 -5.554 28.607 1.00 19.25 782 LEU A O 1
ATOM 784 N N . ILE A 1 111 ? -11.364 -7.033 27.864 1.00 20.10 783 ILE A N 1
ATOM 785 C CA . ILE A 1 111 ? -10.416 -8.113 27.766 1.00 21.38 783 ILE A CA 1
ATOM 786 C C . ILE A 1 111 ? -10.312 -8.534 26.290 1.00 23.01 783 ILE A C 1
ATOM 787 O O . ILE A 1 111 ? -11.331 -8.824 25.693 1.00 24.45 783 ILE A O 1
ATOM 792 N N . LEU A 1 112 ? -9.142 -8.578 25.712 1.00 20.09 784 LEU A N 1
ATOM 793 C CA . LEU A 1 112 ? -9.032 -8.878 24.312 1.00 22.48 784 LEU A CA 1
ATOM 794 C C . LEU A 1 112 ? -8.346 -10.209 24.120 1.00 23.59 784 LEU A C 1
ATOM 795 O O . LEU A 1 112 ? -7.259 -10.476 24.631 1.00 23.13 784 LEU A O 1
ATOM 800 N N . ASN A 1 113 ? -8.932 -11.007 23.216 1.00 27.60 785 ASN A N 1
ATOM 801 C CA . ASN A 1 113 ? -8.272 -12.213 22.715 1.00 25.49 785 ASN A CA 1
ATOM 802 C C . ASN A 1 113 ? -7.989 -11.945 21.216 1.00 26.33 785 ASN A C 1
ATOM 803 O O . ASN A 1 113 ? -8.322 -10.844 20.639 1.00 24.89 785 ASN A O 1
ATOM 808 N N . GLU A 1 114 ? -7.404 -12.936 20.538 1.00 26.13 786 GLU A N 1
ATOM 809 C CA . GLU A 1 114 ? -7.002 -12.743 19.165 1.00 27.82 786 GLU A CA 1
ATOM 810 C C . GLU A 1 114 ? -8.132 -12.289 18.174 1.00 26.99 786 GLU A C 1
ATOM 811 O O . GLU A 1 114 ? -7.905 -11.502 17.233 1.00 26.97 786 GLU A O 1
ATOM 817 N N . GLN A 1 115 ? -9.313 -12.807 18.419 1.00 27.24 787 GLN A N 1
ATOM 818 C CA . GLN A 1 115 ? -10.482 -12.496 17.583 1.00 29.60 787 GLN A CA 1
ATOM 819 C C . GLN A 1 115 ? -10.768 -11.003 17.540 1.00 31.38 787 GLN A C 1
ATOM 820 O O . GLN A 1 115 ? -11.373 -10.480 16.571 1.00 27.79 787 GLN A O 1
ATOM 826 N N . ARG A 1 116 ? -10.351 -10.326 18.607 1.00 31.72 788 ARG A N 1
ATOM 827 C CA . ARG A 1 116 ? -10.731 -8.924 18.794 1.00 32.05 788 ARG A CA 1
ATOM 828 C C . ARG A 1 116 ? -9.669 -8.015 18.297 1.00 33.18 788 ARG A C 1
ATOM 829 O O . ARG A 1 116 ? -9.817 -6.755 18.372 1.00 34.78 788 ARG A O 1
ATOM 831 N N . MET A 1 117 ? -8.620 -8.618 17.759 1.00 30.89 789 MET A N 1
ATOM 832 C CA . MET A 1 117 ? -7.475 -7.951 17.199 1.00 32.14 789 MET A CA 1
ATOM 833 C C . MET A 1 117 ? -7.401 -8.095 15.693 1.00 33.12 789 MET A C 1
ATOM 834 O O . MET A 1 117 ? -6.554 -8.777 15.151 1.00 34.94 789 MET A O 1
ATOM 839 N N . LYS A 1 118 ? -8.304 -7.388 15.024 1.00 36.13 790 LYS A N 1
ATOM 840 C CA . LYS A 1 118 ? -8.424 -7.439 13.569 1.00 37.46 790 LYS A CA 1
ATOM 841 C C . LYS A 1 118 ? -7.358 -6.766 12.779 1.00 38.64 790 LYS A C 1
ATOM 842 O O . LYS A 1 118 ? -6.703 -7.410 11.961 1.00 40.72 790 LYS A O 1
ATOM 848 N N . GLU A 1 119 ? -7.178 -5.457 13.014 1.00 39.68 791 GLU A N 1
ATOM 849 C CA . GLU A 1 119 ? -6.260 -4.664 12.247 1.00 39.68 791 GLU A CA 1
ATOM 850 C C . GLU A 1 119 ? -4.886 -5.176 12.484 1.00 38.37 791 GLU A C 1
ATOM 851 O O . GLU A 1 119 ? -4.478 -5.347 13.655 1.00 38.11 791 GLU A O 1
ATOM 857 N N . SER A 1 120 ? -4.140 -5.369 11.414 1.00 36.22 792 SER A N 1
ATOM 858 C CA . SER A 1 120 ? -2.793 -5.968 11.470 1.00 36.96 792 SER A CA 1
ATOM 859 C C . SER A 1 120 ? -1.821 -5.214 12.386 1.00 35.94 792 SER A C 1
ATOM 860 O O . SER A 1 120 ? -1.018 -5.831 13.157 1.00 34.31 792 SER A O 1
ATOM 863 N N . SER A 1 121 ? -1.832 -3.880 12.240 1.00 33.30 793 SER A N 1
ATOM 864 C CA . SER A 1 121 ? -0.954 -3.034 13.059 1.00 30.08 793 SER A CA 1
ATOM 865 C C . SER A 1 121 ? -1.236 -3.214 14.576 1.00 27.89 793 SER A C 1
ATOM 866 O O . SER A 1 121 ? -0.294 -3.314 15.325 1.00 27.56 793 SER A O 1
ATOM 869 N N . PHE A 1 122 ? -2.503 -3.275 14.944 1.00 27.61 794 PHE A N 1
ATOM 870 C CA . PHE A 1 122 ? -2.938 -3.371 16.336 1.00 26.65 794 PHE A CA 1
ATOM 871 C C . PHE A 1 122 ? -2.627 -4.784 16.849 1.00 26.57 794 PHE A C 1
ATOM 872 O O . PHE A 1 122 ? -2.208 -4.973 17.972 1.00 23.93 794 PHE A O 1
ATOM 880 N N . TYR A 1 123 ? -2.745 -5.758 15.966 1.00 26.55 795 TYR A N 1
ATOM 881 C CA . TYR A 1 123 ? -2.417 -7.154 16.383 1.00 24.58 795 TYR A CA 1
ATOM 882 C C . TYR A 1 123 ? -0.981 -7.226 16.671 1.00 24.08 795 TYR A C 1
ATOM 883 O O . TYR A 1 123 ? -0.585 -7.839 17.627 1.00 22.39 795 TYR A O 1
ATOM 892 N N . SER A 1 124 ? -0.170 -6.656 15.788 1.00 23.53 796 SER A N 1
ATOM 893 C CA . SER A 1 124 ? 1.230 -6.682 15.955 1.00 24.87 796 SER A CA 1
ATOM 894 C C . SER A 1 124 ? 1.620 -5.966 17.303 1.00 23.69 796 SER A C 1
ATOM 895 O O . SER A 1 124 ? 2.462 -6.472 18.081 1.00 23.59 796 SER A O 1
ATOM 898 N N . LEU A 1 125 ? 0.998 -4.847 17.555 1.00 22.37 797 LEU A N 1
ATOM 899 C CA . LEU A 1 125 ? 1.225 -4.160 18.852 1.00 21.37 797 LEU A CA 1
ATOM 900 C C . LEU A 1 125 ? 0.873 -5.084 20.039 1.00 19.66 797 LEU A C 1
ATOM 901 O O . LEU A 1 125 ? 1.555 -5.103 21.023 1.00 19.85 797 LEU A O 1
ATOM 906 N N . CYS A 1 126 ? -0.235 -5.780 19.949 1.00 18.97 798 CYS A N 1
ATOM 907 C CA . CYS A 1 126 ? -0.658 -6.661 21.015 1.00 18.36 798 CYS A CA 1
ATOM 908 C C . CYS A 1 126 ? 0.324 -7.831 21.202 1.00 18.82 798 CYS A C 1
ATOM 909 O O . CYS A 1 126 ? 0.589 -8.211 22.357 1.00 19.99 798 CYS A O 1
ATOM 912 N N . LEU A 1 127 ? 0.873 -8.345 20.069 1.00 19.76 799 LEU A N 1
ATOM 913 C CA . LEU A 1 127 ? 1.905 -9.382 20.192 1.00 21.05 799 LEU A CA 1
ATOM 914 C C . LEU A 1 127 ? 3.100 -8.839 20.985 1.00 21.25 799 LEU A C 1
ATOM 915 O O . LEU A 1 127 ? 3.710 -9.538 21.782 1.00 23.22 799 LEU A O 1
ATOM 920 N N . THR A 1 128 ? 3.486 -7.599 20.697 1.00 21.83 800 THR A N 1
ATOM 921 C CA . THR A 1 128 ? 4.557 -6.990 21.473 1.00 22.30 800 THR A CA 1
ATOM 922 C C . THR A 1 128 ? 4.239 -6.887 22.962 1.00 21.08 800 THR A C 1
ATOM 923 O O . THR A 1 128 ? 5.052 -7.252 23.801 1.00 22.01 800 THR A O 1
ATOM 927 N N . MET A 1 129 ? 3.059 -6.401 23.280 1.00 18.38 801 MET A N 1
ATOM 928 C CA . MET A 1 129 ? 2.654 -6.295 24.711 1.00 19.49 801 MET A CA 1
ATOM 929 C C . MET A 1 129 ? 2.551 -7.642 25.373 1.00 19.22 801 MET A C 1
ATOM 930 O O . MET A 1 129 ? 2.840 -7.764 26.559 1.00 18.60 801 MET A O 1
ATOM 935 N N . TRP A 1 130 ? 2.174 -8.666 24.596 1.00 20.93 802 TRP A N 1
ATOM 936 C CA . TRP A 1 130 ? 1.938 -10.015 25.138 1.00 20.94 802 TRP A CA 1
ATOM 937 C C . TRP A 1 130 ? 3.250 -10.599 25.686 1.00 20.46 802 TRP A C 1
ATOM 938 O O . TRP A 1 130 ? 3.175 -11.543 26.491 1.00 20.90 802 TRP A O 1
ATOM 949 N N . GLN A 1 131 ? 4.435 -10.068 25.264 1.00 19.87 803 GLN A N 1
ATOM 950 C CA . GLN A 1 131 ? 5.713 -10.638 25.762 1.00 21.26 803 GLN A CA 1
ATOM 951 C C . GLN A 1 131 ? 5.841 -10.522 27.286 1.00 20.51 803 GLN A C 1
ATOM 952 O O . GLN A 1 131 ? 6.495 -11.426 27.936 1.00 21.64 803 GLN A O 1
ATOM 958 N N . ILE A 1 132 ? 5.183 -9.495 27.864 1.00 18.71 804 ILE A N 1
ATOM 959 C CA . ILE A 1 132 ? 5.328 -9.314 29.299 1.00 18.39 804 ILE A CA 1
ATOM 960 C C . ILE A 1 132 ? 4.608 -10.417 30.102 1.00 20.04 804 ILE A C 1
ATOM 961 O O . ILE A 1 132 ? 5.227 -11.048 30.935 1.00 21.14 804 ILE A O 1
ATOM 966 N N . PRO A 1 133 ? 3.311 -10.628 29.865 1.00 18.27 805 PRO A N 1
ATOM 967 C CA . PRO A 1 133 ? 2.630 -11.689 30.619 1.00 19.38 805 PRO A CA 1
ATOM 968 C C . PRO A 1 133 ? 3.263 -13.058 30.298 1.00 20.30 805 PRO A C 1
ATOM 969 O O . PRO A 1 133 ? 3.290 -13.898 31.206 1.00 19.52 805 PRO A O 1
ATOM 973 N N . GLN A 1 134 ? 3.771 -13.237 29.088 1.00 20.59 806 GLN A N 1
ATOM 974 C CA . GLN A 1 134 ? 4.449 -14.525 28.765 1.00 22.23 806 GLN A CA 1
ATOM 975 C C . GLN A 1 134 ? 5.662 -14.709 29.642 1.00 20.97 806 GLN A C 1
ATOM 976 O O . GLN A 1 134 ? 5.959 -15.846 30.159 1.00 22.88 806 GLN A O 1
ATOM 982 N N . GLU A 1 135 ? 6.387 -13.635 29.806 1.00 18.89 807 GLU A N 1
ATOM 983 C CA . GLU A 1 135 ? 7.572 -13.736 30.687 1.00 20.66 807 GLU A CA 1
ATOM 984 C C . GLU A 1 135 ? 7.214 -13.926 32.116 1.00 19.18 807 GLU A C 1
ATOM 985 O O . GLU A 1 135 ? 7.923 -14.590 32.889 1.00 20.77 807 GLU A O 1
ATOM 991 N N . PHE A 1 136 ? 6.140 -13.257 32.556 1.00 17.20 808 PHE A N 1
ATOM 992 C CA . PHE A 1 136 ? 5.641 -13.460 33.933 1.00 19.45 808 PHE A CA 1
ATOM 993 C C . PHE A 1 136 ? 5.293 -14.945 34.218 1.00 17.91 808 PHE A C 1
ATOM 994 O O . PHE A 1 136 ? 5.584 -15.442 35.311 1.00 19.65 808 PHE A O 1
ATOM 1002 N N . VAL A 1 137 ? 4.647 -15.532 33.235 1.00 18.87 809 VAL A N 1
ATOM 1003 C CA . VAL A 1 137 ? 4.275 -16.985 33.333 1.00 20.87 809 VAL A CA 1
ATOM 1004 C C . VAL A 1 137 ? 5.527 -17.858 33.394 1.00 20.10 809 VAL A C 1
ATOM 1005 O O . VAL A 1 137 ? 5.631 -18.757 34.277 1.00 22.72 809 VAL A O 1
ATOM 1009 N N . LYS A 1 138 ? 6.484 -17.545 32.502 1.00 21.37 810 LYS A N 1
ATOM 1010 C CA . LYS A 1 138 ? 7.716 -18.355 32.396 1.00 22.97 810 LYS A CA 1
ATOM 1011 C C . LYS A 1 138 ? 8.553 -18.290 33.683 1.00 24.07 810 LYS A C 1
ATOM 1012 O O . LYS A 1 138 ? 9.021 -19.316 34.227 1.00 25.49 810 LYS A O 1
ATOM 1018 N N . LEU A 1 139 ? 8.694 -17.056 34.204 1.00 21.95 811 LEU A N 1
ATOM 1019 C CA . LEU A 1 139 ? 9.530 -16.912 35.351 1.00 22.21 811 LEU A CA 1
ATOM 1020 C C . LEU A 1 139 ? 8.741 -17.032 36.636 1.00 20.07 811 LEU A C 1
ATOM 1021 O O . LEU A 1 139 ? 9.310 -16.954 37.724 1.00 22.99 811 LEU A O 1
ATOM 1026 N N . GLN A 1 140 ? 7.411 -17.240 36.554 1.00 20.59 812 GLN A N 1
ATOM 1027 C CA . GLN A 1 140 ? 6.604 -17.289 37.719 1.00 20.57 812 GLN A CA 1
ATOM 1028 C C . GLN A 1 140 ? 6.810 -16.101 38.684 1.00 21.40 812 GLN A C 1
ATOM 1029 O O . GLN A 1 140 ? 7.075 -16.257 39.902 1.00 22.09 812 GLN A O 1
ATOM 1035 N N . VAL A 1 141 ? 6.768 -14.892 38.103 1.00 20.04 813 VAL A N 1
ATOM 1036 C CA . VAL A 1 141 ? 6.999 -13.671 38.929 1.00 20.45 813 VAL A CA 1
ATOM 1037 C C . VAL A 1 141 ? 5.976 -13.562 40.086 1.00 19.64 813 VAL A C 1
ATOM 1038 O O . VAL A 1 141 ? 4.794 -13.862 39.916 1.00 20.29 813 VAL A O 1
ATOM 1042 N N . SER A 1 142 ? 6.449 -13.253 41.290 1.00 18.98 814 SER A N 1
ATOM 1043 C CA . SER A 1 142 ? 5.532 -13.164 42.409 1.00 18.77 814 SER A CA 1
ATOM 1044 C C . SER A 1 142 ? 5.005 -11.725 42.549 1.00 19.49 814 SER A C 1
ATOM 1045 O O . SER A 1 142 ? 5.573 -10.814 41.995 1.00 18.01 814 SER A O 1
ATOM 1048 N N . GLN A 1 143 ? 3.934 -11.561 43.314 1.00 20.06 815 GLN A N 1
ATOM 1049 C CA . GLN A 1 143 ? 3.337 -10.238 43.533 1.00 21.82 815 GLN A CA 1
ATOM 1050 C C . GLN A 1 143 ? 4.413 -9.332 44.175 1.00 18.55 815 GLN A C 1
ATOM 1051 O O . GLN A 1 143 ? 4.533 -8.145 43.855 1.00 18.88 815 GLN A O 1
ATOM 1057 N N . GLU A 1 144 ? 5.205 -9.924 45.075 1.00 19.80 816 GLU A N 1
ATOM 1058 C CA . GLU A 1 144 ? 6.274 -9.108 45.799 1.00 19.51 816 GLU A CA 1
ATOM 1059 C C . GLU A 1 144 ? 7.315 -8.633 44.845 1.00 19.43 816 GLU A C 1
ATOM 1060 O O . GLU A 1 144 ? 7.708 -7.449 44.868 1.00 18.10 816 GLU A O 1
ATOM 1066 N N . GLU A 1 145 ? 7.780 -9.510 43.958 1.00 18.78 817 GLU A N 1
ATOM 1067 C CA . GLU A 1 145 ? 8.730 -9.079 42.905 1.00 18.54 817 GLU A CA 1
ATOM 1068 C C . GLU A 1 145 ? 8.150 -7.976 42.043 1.00 18.55 817 GLU A C 1
ATOM 1069 O O . GLU A 1 145 ? 8.804 -6.999 41.724 1.00 19.85 817 GLU A O 1
ATOM 1075 N N . PHE A 1 146 ? 6.962 -8.241 41.525 1.00 18.03 818 PHE A N 1
ATOM 1076 C CA . PHE A 1 146 ? 6.257 -7.327 40.611 1.00 17.78 818 PHE A CA 1
ATOM 1077 C C . PHE A 1 146 ? 6.170 -5.922 41.205 1.00 17.06 818 PHE A C 1
ATOM 1078 O O . PHE A 1 146 ? 6.405 -4.933 40.489 1.00 17.74 818 PHE A O 1
ATOM 1086 N N . LEU A 1 147 ? 5.793 -5.826 42.470 1.00 16.63 819 LEU A N 1
ATOM 1087 C CA . LEU A 1 147 ? 5.541 -4.499 43.086 1.00 16.42 819 LEU A CA 1
ATOM 1088 C C . LEU A 1 147 ? 6.863 -3.701 43.154 1.00 17.53 819 LEU A C 1
ATOM 1089 O O . LEU A 1 147 ? 6.874 -2.495 42.906 1.00 18.03 819 LEU A O 1
ATOM 1094 N N . CYS A 1 148 ? 7.957 -4.391 43.451 1.00 16.54 820 CYS A N 1
ATOM 1095 C CA . CYS A 1 148 ? 9.266 -3.669 43.509 1.00 17.45 820 CYS A CA 1
ATOM 1096 C C . CYS A 1 148 ? 9.739 -3.325 42.107 1.00 17.39 820 CYS A C 1
ATOM 1097 O O . CYS A 1 148 ? 10.275 -2.214 41.906 1.00 19.80 820 CYS A O 1
ATOM 1100 N N . MET A 1 149 ? 9.577 -4.285 41.184 1.00 18.22 821 MET A N 1
ATOM 1101 C CA . MET A 1 149 ? 9.932 -4.016 39.807 1.00 16.30 821 MET A CA 1
ATOM 1102 C C . MET A 1 149 ? 9.173 -2.801 39.240 1.00 16.90 821 MET A C 1
ATOM 1103 O O . MET A 1 149 ? 9.714 -1.963 38.518 1.00 18.31 821 MET A O 1
ATOM 1108 N N . LYS A 1 150 ? 7.902 -2.680 39.644 1.00 16.79 822 LYS A N 1
ATOM 1109 C CA . LYS A 1 150 ? 7.094 -1.582 39.133 1.00 16.05 822 LYS A CA 1
ATOM 1110 C C . LYS A 1 150 ? 7.640 -0.187 39.578 1.00 17.07 822 LYS A C 1
ATOM 1111 O O . LYS A 1 150 ? 7.644 0.767 38.812 1.00 18.53 822 LYS A O 1
ATOM 1117 N N . VAL A 1 151 ? 8.114 -0.112 40.843 1.00 17.37 823 VAL A N 1
ATOM 1118 C CA . VAL A 1 151 ? 8.733 1.137 41.285 1.00 16.66 823 VAL A CA 1
ATOM 1119 C C . VAL A 1 151 ? 10.018 1.429 40.494 1.00 17.39 823 VAL A C 1
ATOM 1120 O O . VAL A 1 151 ? 10.265 2.544 40.101 1.00 16.69 823 VAL A O 1
ATOM 1124 N N . LEU A 1 152 ? 10.801 0.371 40.258 1.00 18.20 824 LEU A N 1
ATOM 1125 C CA . LEU A 1 152 ? 12.037 0.557 39.491 1.00 18.81 824 LEU A CA 1
ATOM 1126 C C . LEU A 1 152 ? 11.693 1.064 38.102 1.00 18.38 824 LEU A C 1
ATOM 1127 O O . LEU A 1 152 ? 12.431 1.844 37.505 1.00 19.20 824 LEU A O 1
ATOM 1132 N N . LEU A 1 153 ? 10.601 0.591 37.522 1.00 16.98 825 LEU A N 1
ATOM 1133 C CA . LEU A 1 153 ? 10.163 1.141 36.224 1.00 18.50 825 LEU A CA 1
ATOM 1134 C C . LEU A 1 153 ? 9.827 2.641 36.279 1.00 19.73 825 LEU A C 1
ATOM 1135 O O . LEU A 1 153 ? 10.253 3.348 35.389 1.00 19.14 825 LEU A O 1
ATOM 1140 N N . LEU A 1 154 ? 9.137 3.093 37.336 1.00 17.18 826 LEU A N 1
ATOM 1141 C CA . LEU A 1 154 ? 8.822 4.515 37.489 1.00 17.30 826 LEU A CA 1
ATOM 1142 C C . LEU A 1 154 ? 10.139 5.318 37.520 1.00 17.88 826 LEU A C 1
ATOM 1143 O O . LEU A 1 154 ? 10.171 6.430 36.998 1.00 18.89 826 LEU A O 1
ATOM 1148 N N . LEU A 1 155 ? 1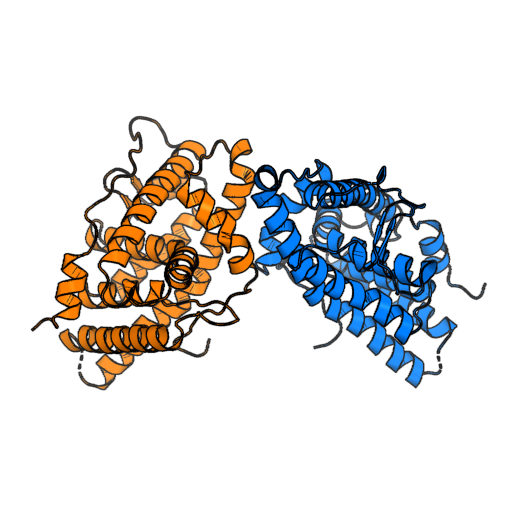1.194 4.635 37.966 1.00 18.03 827 LEU A N 1
ATOM 1149 C CA . LEU A 1 155 ? 12.505 5.296 38.172 1.00 18.47 827 LEU A CA 1
ATOM 1150 C C . LEU A 1 155 ? 13.494 4.878 37.132 1.00 19.88 827 LEU A C 1
ATOM 1151 O O . LEU A 1 155 ? 14.689 5.019 37.396 1.00 20.17 827 LEU A O 1
ATOM 1156 N N . ASN A 1 156 ? 13.041 4.446 35.960 1.00 16.74 828 ASN A N 1
ATOM 1157 C CA . ASN A 1 156 ? 14.000 3.876 35.020 1.00 19.18 828 ASN A CA 1
ATOM 1158 C C . ASN A 1 156 ? 14.518 4.743 33.865 1.00 20.38 828 ASN A C 1
ATOM 1159 O O . ASN A 1 156 ? 15.275 4.233 33.018 1.00 20.04 828 ASN A O 1
ATOM 1164 N N . THR A 1 157 ? 14.027 5.945 33.791 1.00 18.55 829 THR A N 1
ATOM 1165 C CA . THR A 1 157 ? 14.468 6.917 32.785 1.00 21.69 829 THR A CA 1
ATOM 1166 C C . THR A 1 157 ? 14.553 8.238 33.421 1.00 22.02 829 THR A C 1
ATOM 1167 O O . THR A 1 157 ? 13.676 8.628 34.189 1.00 21.19 829 THR A O 1
ATOM 1171 N N . ILE A 1 158 ? 15.599 8.987 33.081 1.00 20.48 830 ILE A N 1
ATOM 1172 C CA . ILE A 1 158 ? 15.771 10.388 33.588 1.00 21.40 830 ILE A CA 1
ATOM 1173 C C . ILE A 1 158 ? 16.253 11.307 32.464 1.00 21.14 830 ILE A C 1
ATOM 1174 O O . ILE A 1 158 ? 16.629 10.771 31.389 1.00 20.70 830 ILE A O 1
ATOM 1179 N N . PRO A 1 159 ? 16.171 12.626 32.652 1.00 20.75 831 PRO A N 1
ATOM 1180 C CA . PRO A 1 159 ? 16.593 13.577 31.583 1.00 22.08 831 PRO A CA 1
ATOM 1181 C C . PRO A 1 159 ? 18.071 13.477 31.365 1.00 24.59 831 PRO A C 1
ATOM 1182 O O . PRO A 1 159 ? 18.801 12.945 32.160 1.00 23.52 831 PRO A O 1
ATOM 1186 N N . LEU A 1 160 ? 18.475 13.863 30.140 1.00 26.40 832 LEU A N 1
ATOM 1187 C CA . LEU A 1 160 ? 19.883 13.751 29.752 1.00 27.72 832 LEU A CA 1
ATOM 1188 C C . LEU A 1 160 ? 20.785 14.515 30.723 1.00 28.05 832 LEU A C 1
ATOM 1189 O O . LEU A 1 160 ? 2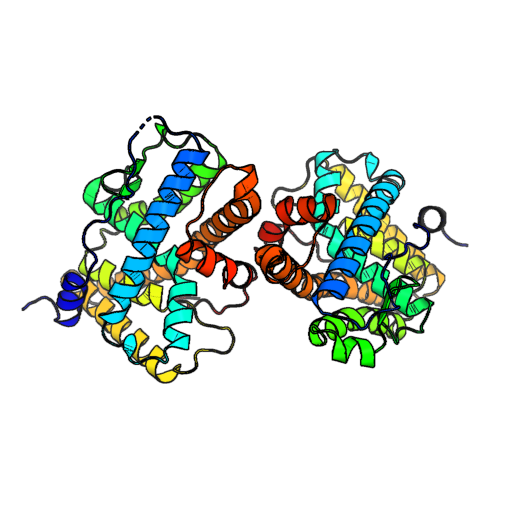1.916 14.035 31.010 1.00 29.16 832 LEU A O 1
ATOM 1194 N N . GLU A 1 161 ? 20.281 15.615 31.268 1.00 29.53 833 GLU A N 1
ATOM 1195 C CA . GLU A 1 161 ? 21.021 16.403 32.243 1.00 31.72 833 GLU A CA 1
ATOM 1196 C C . GLU A 1 161 ? 20.772 15.959 33.695 1.00 31.16 833 GLU A C 1
ATOM 1197 O O . GLU A 1 161 ? 21.287 16.595 34.629 1.00 32.08 833 GLU A O 1
ATOM 1203 N N . GLY A 1 162 ? 20.024 14.859 33.890 1.00 28.24 834 GLY A N 1
ATOM 1204 C CA . GLY A 1 162 ? 19.728 14.427 35.246 1.00 27.84 834 GLY A CA 1
ATOM 1205 C C . GLY A 1 162 ? 18.553 15.143 35.854 1.00 26.82 834 GLY A C 1
ATOM 1206 O O . GLY A 1 162 ? 17.976 15.969 35.231 1.00 25.80 834 GLY A O 1
ATOM 1207 N N . LEU A 1 163 ? 18.212 14.807 37.092 1.00 25.24 835 LEU A N 1
ATOM 1208 C CA . LEU A 1 163 ? 17.112 15.390 37.782 1.00 25.26 835 LEU A CA 1
ATOM 1209 C C . LEU A 1 163 ? 17.656 16.475 38.734 1.00 26.70 835 LEU A C 1
ATOM 1210 O O . LEU A 1 163 ? 18.804 16.404 39.172 1.00 25.36 835 LEU A O 1
ATOM 1215 N N . ARG A 1 164 ? 16.767 17.361 39.155 1.00 27.94 836 ARG A N 1
ATOM 1216 C CA . ARG A 1 164 ? 17.164 18.367 40.192 1.00 27.70 836 ARG A CA 1
ATOM 1217 C C . ARG A 1 164 ? 17.521 17.579 41.504 1.00 28.18 836 ARG A C 1
ATOM 1218 O O . ARG A 1 164 ? 18.532 17.848 42.217 1.00 27.36 836 ARG A O 1
ATOM 1220 N N . SER A 1 165 ? 16.670 16.612 41.846 1.00 23.37 837 SER A N 1
ATOM 1221 C CA . SER A 1 165 ? 16.805 15.821 43.066 1.00 25.12 837 SER A CA 1
ATOM 1222 C C . SER A 1 165 ? 17.601 14.527 42.764 1.00 22.92 837 SER A C 1
ATOM 1223 O O . SER A 1 165 ? 17.228 13.435 43.192 1.00 22.32 837 SER A O 1
ATOM 1226 N N . GLN A 1 166 ? 18.714 14.641 42.015 1.00 23.67 838 GLN A N 1
ATOM 1227 C CA . GLN A 1 166 ? 19.437 13.428 41.636 1.00 21.44 838 GLN A CA 1
ATOM 1228 C C . GLN A 1 166 ? 19.896 12.567 42.806 1.00 23.80 838 GLN A C 1
ATOM 1229 O O . GLN A 1 166 ? 19.893 11.332 42.747 1.00 21.72 838 GLN A O 1
ATOM 1235 N N . THR A 1 167 ? 20.443 13.231 43.856 1.00 22.58 839 THR A N 1
ATOM 1236 C CA . THR A 1 167 ? 20.894 12.462 44.983 1.00 23.45 839 THR A CA 1
ATOM 1237 C C . THR A 1 167 ? 19.807 11.625 45.642 1.00 19.85 839 THR A C 1
ATOM 1238 O O . THR A 1 167 ? 20.027 10.459 45.903 1.00 22.59 839 THR A O 1
ATOM 1242 N N . GLN A 1 168 ? 18.711 12.269 45.998 1.00 19.66 840 GLN A N 1
ATOM 1243 C CA . GLN A 1 168 ? 17.567 11.626 46.592 1.00 18.50 840 GLN A CA 1
ATOM 1244 C C . GLN A 1 168 ? 17.000 10.516 45.627 1.00 19.59 840 GLN A C 1
ATOM 1245 O O . GLN A 1 168 ? 16.585 9.441 46.077 1.00 20.99 840 GLN A O 1
ATOM 1247 N N . PHE A 1 169 ? 16.997 10.819 44.336 1.00 19.85 841 PHE A N 1
ATOM 1248 C CA . PHE A 1 169 ? 16.521 9.853 43.334 1.00 20.01 841 PHE A CA 1
ATOM 1249 C C . PHE A 1 169 ? 17.352 8.564 43.406 1.00 19.86 841 PHE A C 1
ATOM 1250 O O . PHE A 1 169 ? 16.819 7.471 43.332 1.00 20.22 841 PHE A O 1
ATOM 1258 N N . GLU A 1 170 ? 18.674 8.763 43.369 1.00 21.78 842 GLU A N 1
ATOM 1259 C CA . GLU A 1 170 ? 19.563 7.597 43.459 1.00 23.38 842 GLU A CA 1
ATOM 1260 C C . GLU A 1 170 ? 19.388 6.788 44.734 1.00 22.76 842 GLU A C 1
ATOM 1261 O O . GLU A 1 170 ? 19.415 5.556 44.710 1.00 23.23 842 GLU A O 1
ATOM 1267 N N . GLU A 1 171 ? 19.200 7.467 45.869 1.00 21.31 843 GLU A N 1
ATOM 1268 C CA . GLU A 1 171 ? 18.961 6.773 47.116 1.00 22.11 843 GLU A CA 1
ATOM 1269 C C . GLU A 1 171 ? 17.670 5.935 47.033 1.00 20.77 843 GLU A C 1
ATOM 1270 O O . GLU A 1 171 ? 17.594 4.815 47.460 1.00 21.12 843 GLU A O 1
ATOM 1276 N N . MET A 1 172 ? 16.629 6.568 46.479 1.00 20.45 844 MET A N 1
ATOM 1277 C CA . MET A 1 172 ? 15.381 5.895 46.304 1.00 20.76 844 MET A CA 1
ATOM 1278 C C . MET A 1 172 ? 15.482 4.637 45.439 1.00 20.92 844 MET A C 1
ATOM 1279 O O . MET A 1 172 ? 15.021 3.550 45.792 1.00 20.67 844 MET A O 1
ATOM 1284 N N . ARG A 1 173 ? 16.170 4.802 44.313 1.00 21.09 845 ARG A N 1
ATOM 1285 C CA . ARG A 1 173 ? 16.350 3.655 43.383 1.00 22.09 845 ARG A CA 1
ATOM 1286 C C . ARG A 1 173 ? 17.122 2.540 44.075 1.00 23.70 845 ARG A C 1
ATOM 1287 O O . ARG A 1 173 ? 16.716 1.392 44.049 1.00 23.32 845 ARG A O 1
ATOM 1295 N N . SER A 1 174 ? 18.168 2.901 44.845 1.00 22.70 846 SER A N 1
ATOM 1296 C CA . SER A 1 174 ? 18.939 1.866 45.603 1.00 23.84 846 SER A CA 1
ATOM 1297 C C . SER A 1 174 ? 18.067 1.137 46.613 1.00 23.03 846 SER A C 1
ATOM 1298 O O . SER A 1 174 ? 18.197 -0.078 46.788 1.00 24.68 846 SER A O 1
ATOM 1301 N N . SER A 1 175 ? 17.127 1.844 47.268 1.00 21.34 847 SER A N 1
ATOM 1302 C CA . SER A 1 175 ? 16.285 1.280 48.307 1.00 22.81 847 SER A CA 1
ATOM 1303 C C . SER A 1 175 ? 15.338 0.248 47.671 1.00 21.13 847 SER A C 1
ATOM 1304 O O . SER A 1 175 ? 15.146 -0.852 48.179 1.00 23.94 847 SER A O 1
ATOM 1307 N N . TYR A 1 176 ? 14.800 0.625 46.516 1.00 20.90 848 TYR A N 1
ATOM 1308 C CA . TYR A 1 176 ? 13.900 -0.326 45.850 1.00 19.34 848 TYR A CA 1
ATOM 1309 C C . TYR A 1 176 ? 14.598 -1.520 45.211 1.00 18.78 848 TYR A C 1
ATOM 1310 O O . TYR A 1 176 ? 14.038 -2.581 45.074 1.00 20.75 848 TYR A O 1
ATOM 1319 N N . ILE A 1 177 ? 15.855 -1.347 44.864 1.00 21.19 849 ILE A N 1
ATOM 1320 C CA . ILE A 1 177 ? 16.673 -2.478 44.373 1.00 23.38 849 ILE A CA 1
ATOM 1321 C C . ILE A 1 177 ? 16.946 -3.414 45.546 1.00 22.63 849 ILE A C 1
ATOM 1322 O O . ILE A 1 177 ? 16.755 -4.632 45.427 1.00 22.97 849 ILE A O 1
ATOM 1327 N N . ARG A 1 178 ? 17.258 -2.854 46.714 1.00 22.52 850 ARG A N 1
ATOM 1328 C CA . ARG A 1 178 ? 17.409 -3.669 47.919 1.00 22.73 850 ARG A CA 1
ATOM 1329 C C . ARG A 1 178 ? 16.110 -4.390 48.243 1.00 23.88 850 ARG A C 1
ATOM 1330 O O . ARG A 1 178 ? 16.137 -5.532 48.668 1.00 23.91 850 ARG A O 1
ATOM 1338 N N . GLU A 1 179 ? 14.984 -3.720 47.985 1.00 22.36 851 GLU A N 1
ATOM 1339 C CA . GLU A 1 179 ? 13.706 -4.339 48.352 1.00 22.74 851 GLU A CA 1
ATOM 1340 C C . GLU A 1 179 ? 13.375 -5.436 47.355 1.00 22.12 851 GLU A C 1
ATOM 1341 O O . GLU A 1 179 ? 12.815 -6.478 47.752 1.00 22.95 851 GLU A O 1
ATOM 1347 N N . LEU A 1 180 ? 13.726 -5.255 46.088 1.00 21.30 852 LEU A N 1
ATOM 1348 C CA . LEU A 1 180 ? 13.547 -6.323 45.116 1.00 21.56 852 LEU A CA 1
ATOM 1349 C C . LEU A 1 180 ? 14.344 -7.597 45.511 1.00 22.35 852 LEU A C 1
ATOM 1350 O O . LEU A 1 180 ? 13.860 -8.710 45.353 1.00 22.12 852 LEU A O 1
ATOM 1355 N N . ILE A 1 181 ? 15.566 -7.371 45.982 1.00 21.66 853 ILE A N 1
ATOM 1356 C CA . ILE A 1 181 ? 16.378 -8.514 46.494 1.00 23.31 853 ILE A CA 1
ATOM 1357 C C . ILE A 1 181 ? 15.711 -9.170 47.682 1.00 23.74 853 ILE A C 1
ATOM 1358 O O . ILE A 1 181 ? 15.663 -10.417 47.723 1.00 24.09 853 ILE A O 1
ATOM 1363 N N . LYS A 1 182 ? 15.038 -8.412 48.555 1.00 23.81 854 LYS A N 1
ATOM 1364 C CA . LYS A 1 182 ? 14.300 -9.032 49.667 1.00 23.12 854 LYS A CA 1
ATOM 1365 C C . LYS A 1 182 ? 13.123 -9.862 49.072 1.00 23.62 854 LYS A C 1
ATOM 1366 O O . LYS A 1 182 ? 12.784 -10.992 49.530 1.00 25.18 854 LYS A O 1
ATOM 1372 N N . ALA A 1 183 ? 12.499 -9.302 48.041 1.00 22.68 855 ALA A N 1
ATOM 1373 C CA . ALA A 1 183 ? 11.346 -9.991 47.454 1.00 23.02 855 ALA A CA 1
ATOM 1374 C C . ALA A 1 183 ? 11.737 -11.325 46.871 1.00 23.56 855 ALA A C 1
ATOM 1375 O O . ALA A 1 183 ? 11.029 -12.330 47.049 1.00 23.56 855 ALA A O 1
ATOM 1377 N N . ILE A 1 184 ? 12.885 -11.322 46.233 1.00 24.18 856 ILE A N 1
ATOM 1378 C CA . ILE A 1 184 ? 13.436 -12.528 45.508 1.00 26.43 856 ILE A CA 1
ATOM 1379 C C . ILE A 1 184 ? 13.785 -13.538 46.607 1.00 28.73 856 ILE A C 1
ATOM 1380 O O . ILE A 1 184 ? 13.487 -14.756 46.448 1.00 30.05 856 ILE A O 1
ATOM 1385 N N . GLY A 1 185 ? 14.354 -13.040 47.707 1.00 28.55 857 GLY A N 1
ATOM 1386 C CA . GLY A 1 185 ? 14.737 -13.899 48.861 1.00 29.61 857 GLY A CA 1
ATOM 1387 C C . GLY A 1 185 ? 13.609 -14.601 49.579 1.00 31.60 857 GLY A C 1
ATOM 1388 O O . GLY A 1 185 ? 13.842 -15.555 50.348 1.00 31.77 857 GLY A O 1
ATOM 1389 N N . LEU A 1 186 ? 12.381 -14.148 49.348 1.00 28.95 858 LEU A N 1
ATOM 1390 C CA . LEU A 1 186 ? 11.223 -14.767 49.941 1.00 32.41 858 LEU A CA 1
ATOM 1391 C C . LEU A 1 186 ? 11.011 -16.193 49.430 1.00 35.13 858 LEU A C 1
ATOM 1392 O O . LEU A 1 186 ? 10.514 -17.018 50.176 1.00 34.95 858 LEU A O 1
ATOM 1397 N N . ARG A 1 187 ? 11.398 -16.457 48.189 1.00 37.81 859 ARG A N 1
ATOM 1398 C CA . ARG A 1 187 ? 11.216 -17.768 47.545 1.00 41.72 859 ARG A CA 1
ATOM 1399 C C . ARG A 1 187 ? 12.545 -18.377 47.157 1.00 44.71 859 ARG A C 1
ATOM 1400 O O . ARG A 1 187 ? 12.697 -19.625 47.194 1.00 47.69 859 ARG A O 1
ATOM 1408 N N . GLN A 1 188 ? 13.511 -17.525 46.810 1.00 47.18 860 GLN A N 1
ATOM 1409 C CA . GLN A 1 188 ? 14.909 -17.951 46.502 1.00 49.08 860 GLN A CA 1
ATOM 1410 C C . GLN A 1 188 ? 15.867 -17.773 47.700 1.00 50.40 860 GLN A C 1
ATOM 1411 O O . GLN A 1 188 ? 16.731 -16.854 47.741 1.00 50.44 860 GLN A O 1
ATOM 1417 N N . GLY A 1 190 ? 18.512 -19.655 48.218 1.00 47.22 862 GLY A N 1
ATOM 1418 C CA . GLY A 1 190 ? 19.851 -19.958 47.642 1.00 48.66 862 GLY A CA 1
ATOM 1419 C C . GLY A 1 190 ? 20.589 -18.670 47.284 1.00 49.63 862 GLY A C 1
ATOM 1420 O O . GLY A 1 190 ? 19.980 -17.695 46.897 1.00 50.20 862 GLY A O 1
ATOM 1421 N N . VAL A 1 191 ? 21.908 -18.646 47.382 1.00 49.28 863 VAL A N 1
ATOM 1422 C CA . VAL A 1 191 ? 22.601 -17.411 47.090 1.00 48.81 863 VAL A CA 1
ATOM 1423 C C . VAL A 1 191 ? 22.883 -17.231 45.580 1.00 47.44 863 VAL A C 1
ATOM 1424 O O . VAL A 1 191 ? 22.866 -16.113 45.047 1.00 45.86 863 VAL A O 1
ATOM 1428 N N . VAL A 1 192 ? 23.141 -18.348 44.914 1.00 46.28 864 VAL A N 1
ATOM 1429 C CA . VAL A 1 192 ? 23.391 -18.345 43.476 1.00 46.42 864 VAL A CA 1
ATOM 1430 C C . VAL A 1 192 ? 22.093 -18.223 42.670 1.00 44.20 864 VAL A C 1
ATOM 1431 O O . VAL A 1 192 ? 22.002 -17.437 41.722 1.00 42.88 864 VAL A O 1
ATOM 1435 N N . SER A 1 193 ? 21.094 -19.009 43.050 1.00 42.12 865 SER A N 1
ATOM 1436 C CA . SER A 1 193 ? 19.807 -18.952 42.363 1.00 41.56 865 SER A CA 1
ATOM 1437 C C . SER A 1 193 ? 19.197 -17.522 42.572 1.00 38.88 865 SER A C 1
ATOM 1438 O O . SER A 1 193 ? 18.654 -16.904 41.663 1.00 37.96 865 SER A O 1
ATOM 1441 N N . SER A 1 194 ? 19.331 -17.025 43.777 1.00 37.08 866 SER A N 1
ATOM 1442 C CA . SER A 1 194 ? 18.791 -15.702 44.060 1.00 35.36 866 SER A CA 1
ATOM 1443 C C . SER A 1 194 ? 19.530 -14.632 43.249 1.00 34.77 866 SER A C 1
ATOM 1444 O O . SER A 1 194 ? 18.930 -13.665 42.743 1.00 31.30 866 SER A O 1
ATOM 1447 N N . SER A 1 195 ? 20.819 -14.835 43.047 1.00 32.02 867 SER A N 1
ATOM 1448 C CA . SER A 1 195 ? 21.590 -13.978 42.146 1.00 32.94 867 SER A CA 1
ATOM 1449 C C . SER A 1 195 ? 21.147 -14.106 40.680 1.00 31.34 867 SER A C 1
ATOM 1450 O O . SER A 1 195 ? 21.020 -13.125 39.962 1.00 30.43 867 SER A O 1
ATOM 1453 N N . GLN A 1 196 ? 20.953 -15.323 40.222 1.00 29.52 868 GLN A N 1
ATOM 1454 C CA . GLN A 1 196 ? 20.537 -15.550 38.884 1.00 28.93 868 GLN A CA 1
ATOM 1455 C C . GLN A 1 196 ? 19.105 -14.951 38.723 1.00 27.59 868 GLN A C 1
ATOM 1456 O O . GLN A 1 196 ? 18.781 -14.418 37.677 1.00 29.12 868 GLN A O 1
ATOM 1462 N N . ARG A 1 197 ? 18.307 -15.024 39.766 1.00 25.96 869 ARG A N 1
ATOM 1463 C CA . ARG A 1 197 ? 16.902 -14.521 39.587 1.00 27.40 869 ARG A CA 1
ATOM 1464 C C . ARG A 1 197 ? 16.928 -12.983 39.504 1.00 25.81 869 ARG A C 1
ATOM 1465 O O . ARG A 1 197 ? 16.234 -12.386 38.722 1.00 26.73 869 ARG A O 1
ATOM 1473 N N . PHE A 1 198 ? 17.797 -12.378 40.274 1.00 25.23 870 PHE A N 1
ATOM 1474 C CA . PHE A 1 198 ? 17.993 -10.942 40.162 1.00 24.42 870 PHE A CA 1
ATOM 1475 C C . PHE A 1 198 ? 18.395 -10.528 38.772 1.00 25.96 870 PHE A C 1
ATOM 1476 O O . PHE A 1 198 ? 17.869 -9.583 38.121 1.00 25.54 870 PHE A O 1
ATOM 1484 N N . TYR A 1 199 ? 19.308 -11.290 38.217 1.00 26.41 871 TYR A N 1
ATOM 1485 C CA . TYR A 1 199 ? 19.710 -10.991 36.891 1.00 26.53 871 TYR A CA 1
ATOM 1486 C C . TYR A 1 199 ? 18.528 -11.064 35.975 1.00 24.98 871 TYR A C 1
ATOM 1487 O O . TYR A 1 199 ? 18.395 -10.236 35.120 1.00 25.57 871 TYR A O 1
ATOM 1496 N N . GLN A 1 200 ? 17.739 -12.126 36.109 1.00 23.61 872 GLN A N 1
ATOM 1497 C CA . GLN A 1 200 ? 16.631 -12.358 35.208 1.00 24.18 872 GLN A CA 1
ATOM 1498 C C . GLN A 1 200 ? 15.561 -11.217 35.271 1.00 24.09 872 GLN A C 1
ATOM 1499 O O . GLN A 1 200 ? 15.070 -10.742 34.236 1.00 22.66 872 GLN A O 1
ATOM 1505 N N . LEU A 1 201 ? 15.254 -10.829 36.506 1.00 23.56 873 LEU A N 1
ATOM 1506 C CA . LEU A 1 201 ? 14.228 -9.764 36.658 1.00 21.91 873 LEU A CA 1
ATOM 1507 C C . LEU A 1 201 ? 14.735 -8.395 36.217 1.00 22.28 873 LEU A C 1
ATOM 1508 O O . LEU A 1 201 ? 13.966 -7.613 35.645 1.00 22.61 873 LEU A O 1
ATOM 1513 N N . THR A 1 202 ? 15.999 -8.071 36.458 1.00 23.43 874 THR A N 1
ATOM 1514 C CA . THR A 1 202 ? 16.508 -6.791 36.044 1.00 24.38 874 THR A CA 1
ATOM 1515 C C . THR A 1 202 ? 16.755 -6.732 34.542 1.00 24.09 874 THR A C 1
ATOM 1516 O O . THR A 1 202 ? 16.709 -5.686 33.940 1.00 24.58 874 THR A O 1
ATOM 1520 N N . LYS A 1 203 ? 16.947 -7.921 33.931 1.00 24.96 875 LYS A N 1
ATOM 1521 C CA . LYS A 1 203 ? 17.105 -7.921 32.459 1.00 24.20 875 LYS A CA 1
ATOM 1522 C C . LYS A 1 203 ? 15.750 -7.720 31.769 1.00 22.81 875 LYS A C 1
ATOM 1523 O O . LYS A 1 203 ? 15.636 -7.017 30.756 1.00 22.27 875 LYS A O 1
ATOM 1529 N N . LEU A 1 204 ? 14.720 -8.288 32.405 1.00 21.35 876 LEU A N 1
ATOM 1530 C CA . LEU A 1 204 ? 13.358 -8.044 31.926 1.00 22.00 876 LEU A CA 1
ATOM 1531 C C . LEU A 1 204 ? 13.125 -6.516 31.924 1.00 21.27 876 LEU A C 1
ATOM 1532 O O . LEU A 1 204 ? 12.611 -5.958 30.945 1.00 23.10 876 LEU A O 1
ATOM 1537 N N . LEU A 1 205 ? 13.484 -5.881 33.014 1.00 21.78 877 LEU A N 1
ATOM 1538 C CA . LEU A 1 205 ? 13.318 -4.400 33.082 1.00 21.82 877 LEU A CA 1
ATOM 1539 C C . LEU A 1 205 ? 14.099 -3.686 31.995 1.00 22.26 877 LEU A C 1
ATOM 1540 O O . LEU A 1 205 ? 13.577 -2.805 31.346 1.00 21.39 877 LEU A O 1
ATOM 1545 N N . ASP A 1 206 ? 15.371 -4.080 31.818 1.00 22.06 878 ASP A N 1
ATOM 1546 C CA . ASP A 1 206 ? 16.134 -3.437 30.728 1.00 23.04 878 ASP A CA 1
ATOM 1547 C C . ASP A 1 206 ? 15.434 -3.581 29.360 1.00 22.23 878 ASP A C 1
ATOM 1548 O O . ASP A 1 206 ? 15.341 -2.631 28.563 1.00 25.07 878 ASP A O 1
ATOM 1553 N N . ASN A 1 207 ? 14.914 -4.794 29.115 1.00 22.88 879 ASN A N 1
ATOM 1554 C CA . ASN A 1 207 ? 14.307 -5.135 27.839 1.00 23.45 879 ASN A CA 1
ATOM 1555 C C . ASN A 1 207 ? 13.037 -4.354 27.640 1.00 23.27 879 ASN A C 1
ATOM 1556 O O . ASN A 1 207 ? 12.606 -4.118 26.470 1.00 23.22 879 ASN A O 1
ATOM 1561 N N . LEU A 1 208 ? 12.435 -3.873 28.744 1.00 22.60 880 LEU A N 1
ATOM 1562 C CA . LEU A 1 208 ? 11.188 -3.066 28.515 1.00 22.61 880 LEU A CA 1
ATOM 1563 C C . LEU A 1 208 ? 11.431 -1.722 27.760 1.00 22.72 880 LEU A C 1
ATOM 1564 O O . LEU A 1 208 ? 10.529 -1.130 27.171 1.00 24.06 880 LEU A O 1
ATOM 1569 N N . HIS A 1 209 ? 12.614 -1.142 27.841 1.00 23.42 881 HIS A N 1
ATOM 1570 C CA . HIS A 1 209 ? 12.840 0.104 27.138 1.00 23.34 881 HIS A CA 1
ATOM 1571 C C . HIS A 1 209 ? 12.589 -0.103 25.624 1.00 24.85 881 HIS A C 1
ATOM 1572 O O . HIS A 1 209 ? 11.839 0.639 24.976 1.00 23.11 881 HIS A O 1
ATOM 1579 N N . ASP A 1 210 ? 13.084 -1.221 25.091 1.00 26.85 882 ASP A N 1
ATOM 1580 C CA . ASP A 1 210 ? 12.868 -1.405 23.665 1.00 27.99 882 ASP A CA 1
ATOM 1581 C C . ASP A 1 210 ? 11.463 -1.715 23.316 1.00 25.54 882 ASP A C 1
ATOM 1582 O O . ASP A 1 210 ? 10.904 -1.264 22.301 1.00 26.27 882 ASP A O 1
ATOM 1587 N N . LEU A 1 211 ? 10.832 -2.511 24.208 1.00 25.88 883 LEU A N 1
ATOM 1588 C CA . LEU A 1 211 ? 9.429 -2.839 23.985 1.00 24.23 883 LEU A CA 1
ATOM 1589 C C . LEU A 1 211 ? 8.513 -1.567 23.978 1.00 23.93 883 LEU A C 1
ATOM 1590 O O . LEU A 1 211 ? 7.646 -1.388 23.125 1.00 23.03 883 LEU A O 1
ATOM 1595 N N . VAL A 1 212 ? 8.708 -0.664 24.974 1.00 21.77 884 VAL A N 1
ATOM 1596 C CA . VAL A 1 212 ? 7.866 0.496 25.124 1.00 22.45 884 VAL A CA 1
ATOM 1597 C C . VAL A 1 212 ? 8.045 1.472 23.973 1.00 20.82 884 VAL A C 1
ATOM 1598 O O . VAL A 1 212 ? 7.143 2.241 23.650 1.00 21.99 884 VAL A O 1
ATOM 1602 N N . LYS A 1 213 ? 9.238 1.446 23.400 1.00 22.46 885 LYS A N 1
ATOM 1603 C CA . LYS A 1 213 ? 9.489 2.279 22.197 1.00 23.83 885 LYS A CA 1
ATOM 1604 C C . LYS A 1 213 ? 8.436 2.025 21.097 1.00 22.43 885 LYS A C 1
ATOM 1605 O O . LYS A 1 213 ? 7.915 2.994 20.473 1.00 22.78 885 LYS A O 1
ATOM 1611 N N . GLN A 1 214 ? 8.075 0.762 20.869 1.00 21.60 886 GLN A N 1
ATOM 1612 C CA . GLN A 1 214 ? 7.050 0.434 19.878 1.00 20.62 886 GLN A CA 1
ATOM 1613 C C . GLN A 1 214 ? 5.686 1.020 20.263 1.00 20.45 886 GLN A C 1
ATOM 1614 O O . GLN A 1 214 ? 4.904 1.576 19.423 1.00 19.68 886 GLN A O 1
ATOM 1616 N N . LEU A 1 215 ? 5.352 0.962 21.576 1.00 18.97 887 LEU A N 1
ATOM 1617 C CA . LEU A 1 215 ? 4.091 1.480 22.033 1.00 18.18 887 LEU A CA 1
ATOM 1618 C C . LEU A 1 215 ? 4.072 3.020 21.934 1.00 17.52 887 LEU A C 1
ATOM 1619 O O . LEU A 1 215 ? 3.035 3.647 21.579 1.00 17.58 887 LEU A O 1
ATOM 1624 N N . HIS A 1 216 ? 5.220 3.677 22.249 1.00 17.64 888 HIS A N 1
ATOM 1625 C CA . HIS A 1 216 ? 5.284 5.105 22.134 1.00 19.03 888 HIS A CA 1
ATOM 1626 C C . HIS A 1 216 ? 5.056 5.565 20.670 1.00 17.46 888 HIS A C 1
ATOM 1627 O O . HIS A 1 216 ? 4.299 6.527 20.460 1.00 19.53 888 HIS A O 1
ATOM 1634 N N . LEU A 1 217 ? 5.644 4.873 19.736 1.00 19.49 889 LEU A N 1
ATOM 1635 C CA . LEU A 1 217 ? 5.499 5.252 18.328 1.00 18.92 889 LEU A CA 1
ATOM 1636 C C . LEU A 1 217 ? 4.095 5.053 17.883 1.00 17.69 889 LEU A C 1
ATOM 1637 O O . LEU A 1 217 ? 3.498 5.939 17.258 1.00 19.76 889 LEU A O 1
ATOM 1642 N N . TYR A 1 218 ? 3.497 3.883 18.258 1.00 16.79 890 TYR A N 1
ATOM 1643 C CA . TYR A 1 218 ? 2.133 3.673 17.853 1.00 17.56 890 TYR A CA 1
ATOM 1644 C C . TYR A 1 218 ? 1.216 4.730 18.421 1.00 16.48 890 TYR A C 1
ATOM 1645 O O . TYR A 1 218 ? 0.277 5.268 17.810 1.00 19.26 890 TYR A O 1
ATOM 1654 N N . CYS A 1 219 ? 1.380 5.031 19.723 1.00 15.62 891 CYS A N 1
ATOM 1655 C CA . CYS A 1 219 ? 0.498 6.040 20.323 1.00 17.49 891 CYS A CA 1
ATOM 1656 C C . CYS A 1 219 ? 0.646 7.415 19.691 1.00 16.78 891 CYS A C 1
ATOM 1657 O O . CYS A 1 219 ? -0.361 8.067 19.402 1.00 18.49 891 CYS A O 1
ATOM 1660 N N . LEU A 1 220 ? 1.874 7.872 19.475 1.00 18.23 892 LEU A N 1
ATOM 1661 C CA . LEU A 1 220 ? 2.039 9.187 18.847 1.00 19.0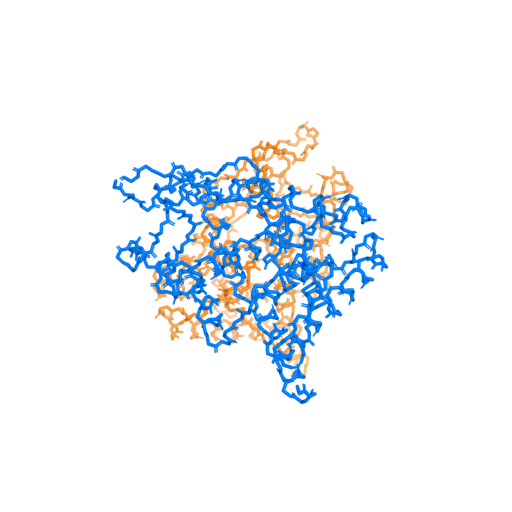6 892 LEU A CA 1
ATOM 1662 C C . LEU A 1 220 ? 1.518 9.238 17.409 1.00 20.13 892 LEU A C 1
ATOM 1663 O O . LEU A 1 220 ? 0.870 10.218 17.056 1.00 22.17 892 LEU A O 1
ATOM 1668 N N . ASN A 1 221 ? 1.652 8.173 16.677 1.00 20.53 893 ASN A N 1
ATOM 1669 C CA . ASN A 1 221 ? 1.065 8.148 15.329 1.00 21.84 893 ASN A CA 1
ATOM 1670 C C . ASN A 1 221 ? -0.428 8.241 15.455 1.00 21.84 893 ASN A C 1
ATOM 1671 O O . ASN A 1 221 ? -1.059 9.008 14.785 1.00 23.48 893 ASN A O 1
ATOM 1676 N N . THR A 1 222 ? -1.054 7.456 16.373 1.00 19.33 894 THR A N 1
ATOM 1677 C CA . THR A 1 222 ? -2.484 7.445 16.495 1.00 21.62 894 THR A CA 1
ATOM 1678 C C . THR A 1 222 ? -2.980 8.827 16.946 1.00 23.53 894 THR A C 1
ATOM 1679 O O . THR A 1 222 ? -4.047 9.300 16.499 1.00 22.82 894 THR A O 1
ATOM 1683 N N . PHE A 1 223 ? -2.187 9.502 17.821 1.00 20.37 895 PHE A N 1
ATOM 1684 C CA . PHE A 1 223 ? -2.552 10.815 18.346 1.00 20.63 895 PHE A CA 1
ATOM 1685 C C . PHE A 1 223 ? -2.535 11.882 17.177 1.00 21.53 895 PHE A C 1
ATOM 1686 O O . PHE A 1 223 ? -3.526 12.652 17.062 1.00 21.74 895 PHE A O 1
ATOM 1694 N N . ILE A 1 224 ? -1.422 11.928 16.442 1.00 24.42 896 ILE A N 1
ATOM 1695 C CA . ILE A 1 224 ? -1.343 12.848 15.241 1.00 26.69 896 ILE A CA 1
ATOM 1696 C C . ILE A 1 224 ? -2.498 12.573 14.269 1.00 28.21 896 ILE A C 1
ATOM 1697 O O . ILE A 1 224 ? -3.068 13.505 13.662 1.00 30.85 896 ILE A O 1
ATOM 1702 N N . GLN A 1 225 ? -2.881 11.317 14.099 1.00 28.64 897 GLN A N 1
ATOM 1703 C CA . GLN A 1 225 ? -3.945 10.990 13.114 1.00 28.69 897 GLN A CA 1
ATOM 1704 C C . GLN A 1 225 ? -5.336 10.891 13.722 1.00 29.79 897 GLN A C 1
ATOM 1705 O O . GLN A 1 225 ? -6.314 10.383 13.071 1.00 29.52 897 GLN A O 1
ATOM 1711 N N . SER A 1 226 ? -5.465 11.305 14.985 1.00 28.37 898 SER A N 1
ATOM 1712 C CA . SER A 1 226 ? -6.657 11.027 15.733 1.00 28.81 898 SER A CA 1
ATOM 1713 C C . SER A 1 226 ? -7.951 11.536 15.041 1.00 30.17 898 SER A C 1
ATOM 1714 O O . SER A 1 226 ? -8.953 10.839 14.975 1.00 28.49 898 SER A O 1
ATOM 1717 N N . ARG A 1 227 ? -7.914 12.744 14.506 1.00 30.47 899 ARG A N 1
ATOM 1718 C CA . ARG A 1 227 ? -9.154 13.246 13.863 1.00 34.27 899 ARG A CA 1
ATOM 1719 C C . ARG A 1 227 ? -9.502 12.404 12.678 1.00 34.88 899 ARG A C 1
ATOM 1720 O O . ARG A 1 227 ? -10.667 12.057 12.498 1.00 35.76 899 ARG A O 1
ATOM 1728 N N . ALA A 1 228 ? -8.486 12.035 11.907 1.00 34.36 900 ALA A N 1
ATOM 1729 C CA . ALA A 1 228 ? -8.694 11.248 10.691 1.00 35.45 900 ALA A CA 1
ATOM 1730 C C . ALA A 1 228 ? -9.166 9.865 11.007 1.00 35.48 900 ALA A C 1
ATOM 1731 O O . ALA A 1 228 ? -10.008 9.337 10.306 1.00 34.24 900 ALA A O 1
ATOM 1733 N N . LEU A 1 229 ? -8.644 9.309 12.103 1.00 33.54 901 LEU A N 1
ATOM 1734 C CA . LEU A 1 229 ? -8.988 7.992 12.545 1.00 33.55 901 LEU A CA 1
ATOM 1735 C C . LEU A 1 229 ? -10.291 7.924 13.354 1.00 32.66 901 LEU A C 1
ATOM 1736 O O . LEU A 1 229 ? -10.720 6.815 13.718 1.00 32.77 901 LEU A O 1
ATOM 1741 N N . SER A 1 230 ? -10.903 9.068 13.631 1.00 32.46 902 SER A N 1
ATOM 1742 C CA . SER A 1 230 ? -12.059 9.194 14.499 1.00 32.81 902 SER A CA 1
ATOM 1743 C C . SER A 1 230 ? -11.821 8.658 15.944 1.00 32.39 902 SER A C 1
ATOM 1744 O O . SER A 1 230 ? -12.775 8.164 16.606 1.00 31.75 902 SER A O 1
ATOM 1747 N N . VAL A 1 231 ? -10.604 8.846 16.442 1.00 30.41 903 VAL A N 1
ATOM 1748 C CA . VAL A 1 231 ? -10.204 8.341 17.787 1.00 26.91 903 VAL A CA 1
ATOM 1749 C C . VAL A 1 231 ? -10.093 9.520 18.759 1.00 27.21 903 VAL A C 1
ATOM 1750 O O . VAL A 1 231 ? -9.501 10.587 18.408 1.00 28.27 903 VAL A O 1
ATOM 1754 N N . GLU A 1 232 ? -10.681 9.367 19.936 1.00 25.84 904 GLU A N 1
ATOM 1755 C CA . GLU A 1 232 ? -10.612 10.414 20.890 1.00 26.48 904 GLU A CA 1
ATOM 1756 C C . GLU A 1 232 ? -9.570 10.157 21.940 1.00 26.05 904 GLU A C 1
ATOM 1757 O O . GLU A 1 232 ? -9.444 9.015 22.394 1.00 24.26 904 GLU A O 1
ATOM 1763 N N . PHE A 1 233 ? -8.801 11.216 22.311 1.00 24.88 905 PHE A N 1
ATOM 1764 C CA . PHE A 1 233 ? -7.800 11.167 23.361 1.00 23.08 905 PHE A CA 1
ATOM 1765 C C . PHE A 1 233 ? -8.182 12.167 24.424 1.00 22.91 905 PHE A C 1
ATOM 1766 O O . PHE A 1 233 ? -8.313 13.402 24.164 1.00 23.52 905 PHE A O 1
ATOM 1774 N N . PRO A 1 234 ? -8.407 11.705 25.640 1.00 20.59 906 PRO A N 1
ATOM 1775 C CA . PRO A 1 234 ? -8.813 12.586 26.736 1.00 21.57 906 PRO A CA 1
ATOM 1776 C C . PRO A 1 234 ? -7.718 13.538 27.128 1.00 20.24 906 PRO A C 1
ATOM 1777 O O . PRO A 1 234 ? -6.556 13.383 26.671 1.00 18.64 906 PRO A O 1
ATOM 1781 N N . GLU A 1 235 ? -8.109 14.547 27.919 1.00 19.02 907 GLU A N 1
ATOM 1782 C CA . GLU A 1 235 ? -7.111 15.668 28.177 1.00 18.23 907 GLU A CA 1
ATOM 1783 C C . GLU A 1 235 ? -5.866 15.347 28.890 1.00 18.00 907 GLU A C 1
ATOM 1784 O O . GLU A 1 235 ? -4.793 15.901 28.564 1.00 18.47 907 GLU A O 1
ATOM 1790 N N . MET A 1 236 ? -5.933 14.515 29.933 1.00 18.30 908 MET A N 1
ATOM 1791 C CA . MET A 1 236 ? -4.683 14.306 30.718 1.00 18.06 908 MET A CA 1
ATOM 1792 C C . MET A 1 236 ? -3.717 13.502 29.857 1.00 20.09 908 MET A C 1
ATOM 1793 O O . MET A 1 236 ? -2.482 13.768 29.852 1.00 19.44 908 MET A O 1
ATOM 1798 N N . MET A 1 237 ? -4.242 12.482 29.194 1.00 19.41 909 MET A N 1
ATOM 1799 C CA . MET A 1 237 ? -3.383 11.634 28.305 1.00 18.67 909 MET A CA 1
ATOM 1800 C C . MET A 1 237 ? -2.802 12.450 27.151 1.00 19.43 909 MET A C 1
ATOM 1801 O O . MET A 1 237 ? -1.620 12.356 26.820 1.00 20.36 909 MET A O 1
ATOM 1806 N N . SER A 1 238 ? -3.629 13.333 26.597 1.00 18.86 910 SER A N 1
ATOM 1807 C CA . SER A 1 238 ? -3.167 14.213 25.510 1.00 20.50 910 SER A CA 1
ATOM 1808 C C . SER A 1 238 ? -2.006 15.087 26.008 1.00 19.91 910 SER A C 1
ATOM 1809 O O . SER A 1 238 ? -1.040 15.366 25.231 1.00 19.04 910 SER A O 1
ATOM 1812 N N . GLU A 1 239 ? -2.051 15.539 27.254 1.00 20.01 911 GLU A N 1
ATOM 1813 C CA . GLU A 1 239 ? -0.986 16.383 27.760 1.00 18.44 911 GLU A CA 1
ATOM 1814 C C . GLU A 1 239 ? 0.302 15.614 27.915 1.00 20.86 911 GLU A C 1
ATOM 1815 O O . GLU A 1 239 ? 1.371 16.130 27.567 1.00 20.35 911 GLU A O 1
ATOM 1821 N N . VAL A 1 240 ? 0.243 14.374 28.404 1.00 18.98 912 VAL A N 1
ATOM 1822 C CA . VAL A 1 240 ? 1.526 13.681 28.594 1.00 20.70 912 VAL A CA 1
ATOM 1823 C C . VAL A 1 240 ? 2.158 13.377 27.238 1.00 19.90 912 VAL A C 1
ATOM 1824 O O . VAL A 1 240 ? 3.354 13.387 27.095 1.00 21.90 912 VAL A O 1
ATOM 1828 N N . ILE A 1 241 ? 1.325 13.057 26.256 1.00 19.47 913 ILE A N 1
ATOM 1829 C CA . ILE A 1 241 ? 1.776 12.681 24.937 1.00 19.27 913 ILE A CA 1
ATOM 1830 C C . ILE A 1 241 ? 2.432 13.933 24.288 1.00 21.62 913 ILE A C 1
ATOM 1831 O O . ILE A 1 241 ? 3.583 13.854 23.877 1.00 23.99 913 ILE A O 1
ATOM 1836 N N . ALA A 1 242 ? 1.737 15.047 24.337 1.00 20.75 914 ALA A N 1
ATOM 1837 C CA . ALA A 1 242 ? 2.299 16.300 23.705 1.00 23.73 914 ALA A CA 1
ATOM 1838 C C . ALA A 1 242 ? 3.515 16.820 24.471 1.00 25.36 914 ALA A C 1
ATOM 1839 O O . ALA A 1 242 ? 4.429 17.409 23.863 1.00 28.83 914 ALA A O 1
ATOM 1841 N N . ALA A 1 243 ? 3.575 16.636 25.786 1.00 24.00 915 ALA A N 1
ATOM 1842 C CA . ALA A 1 243 ? 4.687 17.185 26.576 1.00 25.87 915 ALA A CA 1
ATOM 1843 C C . ALA A 1 243 ? 5.983 16.372 26.451 1.00 25.75 915 ALA A C 1
ATOM 1844 O O . ALA A 1 243 ? 7.078 16.944 26.621 1.00 27.86 915 ALA A O 1
ATOM 1846 N N . GLN A 1 244 ? 5.928 15.099 26.121 1.00 21.81 916 GLN A N 1
ATOM 1847 C CA . GLN A 1 244 ? 7.210 14.433 26.183 1.00 23.85 916 GLN A CA 1
ATOM 1848 C C . GLN A 1 244 ? 7.383 13.357 25.129 1.00 21.97 916 GLN A C 1
ATOM 1849 O O . GLN A 1 244 ? 8.525 12.912 24.881 1.00 22.04 916 GLN A O 1
ATOM 1855 N N . LEU A 1 245 ? 6.299 12.829 24.538 1.00 22.25 917 LEU A N 1
ATOM 1856 C CA . LEU A 1 245 ? 6.532 11.671 23.641 1.00 22.28 917 LEU A CA 1
ATOM 1857 C C . LEU A 1 245 ? 7.493 11.936 22.454 1.00 21.84 917 LEU A C 1
ATOM 1858 O O . LEU A 1 245 ? 8.282 11.064 22.104 1.00 20.20 917 LEU A O 1
ATOM 1863 N N . PRO A 1 246 ? 7.367 13.078 21.781 1.00 19.54 918 PRO A N 1
ATOM 1864 C CA . PRO A 1 246 ? 8.290 13.263 20.639 1.00 21.20 918 PRO A CA 1
ATOM 1865 C C . PRO A 1 246 ? 9.733 13.272 21.161 1.00 21.33 918 PRO A C 1
ATOM 1866 O O . PRO A 1 246 ? 10.640 12.647 20.570 1.00 22.39 918 PRO A O 1
ATOM 1870 N N . LYS A 1 247 ? 9.940 13.931 22.311 1.00 21.54 919 LYS A N 1
ATOM 1871 C CA . LYS A 1 247 ? 11.309 13.985 22.862 1.00 22.72 919 LYS A CA 1
ATOM 1872 C C . LYS A 1 247 ? 11.838 12.608 23.289 1.00 23.39 919 LYS A C 1
ATOM 1873 O O . LYS A 1 247 ? 12.976 12.244 23.044 1.00 22.57 919 LYS A O 1
ATOM 1879 N N . ILE A 1 248 ? 10.967 11.803 23.892 1.00 20.67 920 ILE A N 1
ATOM 1880 C CA . ILE A 1 248 ? 11.350 10.459 24.267 1.00 21.21 920 ILE A CA 1
ATOM 1881 C C . ILE A 1 248 ? 11.682 9.598 23.049 1.00 22.40 920 ILE A C 1
ATOM 1882 O O . ILE A 1 248 ? 12.681 8.888 23.001 1.00 23.14 920 ILE A O 1
ATOM 1887 N N . LEU A 1 249 ? 10.827 9.654 22.072 1.00 22.17 921 LEU A N 1
ATOM 1888 C CA . LEU A 1 249 ? 11.101 8.860 20.803 1.00 23.03 921 LEU A CA 1
ATOM 1889 C C . LEU A 1 249 ? 12.350 9.269 20.080 1.00 24.31 921 LEU A C 1
ATOM 1890 O O . LEU A 1 249 ? 13.053 8.406 19.535 1.00 24.52 921 LEU A O 1
ATOM 1895 N N . ALA A 1 250 ? 12.641 10.558 20.130 1.00 23.44 922 ALA A N 1
ATOM 1896 C CA . ALA A 1 250 ? 13.848 11.105 19.554 1.00 25.78 922 ALA A CA 1
ATOM 1897 C C . ALA A 1 250 ? 15.130 10.650 20.314 1.00 27.60 922 ALA A C 1
ATOM 1898 O O . ALA A 1 250 ? 16.252 11.042 19.961 1.00 28.78 922 ALA A O 1
ATOM 1900 N N . GLY A 1 251 ? 14.961 9.969 21.468 1.00 27.44 923 GLY A N 1
ATOM 1901 C CA . GLY A 1 251 ? 16.139 9.553 22.228 1.00 26.94 923 GLY A CA 1
ATOM 1902 C C . GLY A 1 251 ? 16.716 10.660 23.114 1.00 27.28 923 GLY A C 1
ATOM 1903 O O . GLY A 1 251 ? 17.821 10.530 23.581 1.00 31.55 923 GLY A O 1
ATOM 1904 N N . MET A 1 252 ? 16.020 11.738 23.327 1.00 26.80 924 MET A N 1
ATOM 1905 C CA . MET A 1 252 ? 16.520 12.823 24.126 1.00 27.81 924 MET A CA 1
ATOM 1906 C C . MET A 1 252 ? 16.285 12.670 25.660 1.00 26.55 924 MET A C 1
ATOM 1907 O O . MET A 1 252 ? 15.891 13.615 26.316 1.00 27.04 924 MET A O 1
ATOM 1912 N N . VAL A 1 253 ? 16.455 11.441 26.116 1.00 26.23 925 VAL A N 1
ATOM 1913 C CA . VAL A 1 253 ? 16.364 11.047 27.536 1.00 25.60 925 VAL A CA 1
ATOM 1914 C C . VAL A 1 253 ? 17.410 9.986 27.780 1.00 25.42 925 VAL A C 1
ATOM 1915 O O . VAL A 1 253 ? 18.023 9.387 26.844 1.00 25.16 925 VAL A O 1
ATOM 1919 N N . LYS A 1 254 ? 17.647 9.729 29.066 1.00 24.75 926 LYS A N 1
ATOM 1920 C CA . LYS A 1 254 ? 18.625 8.772 29.474 1.00 23.99 926 LYS A CA 1
ATOM 1921 C C . LYS A 1 254 ? 17.994 7.514 30.106 1.00 25.72 926 LYS A C 1
ATOM 1922 O O . LYS A 1 254 ? 17.582 7.541 31.311 1.00 23.96 926 LYS A O 1
ATOM 1928 N N . PRO A 1 255 ? 17.843 6.454 29.336 1.00 25.25 927 PRO A N 1
ATOM 1929 C CA . PRO A 1 255 ? 17.309 5.168 29.880 1.00 25.05 927 PRO A CA 1
ATOM 1930 C C . PRO A 1 255 ? 18.283 4.539 30.872 1.00 26.48 927 PRO A C 1
ATOM 1931 O O . PRO A 1 255 ? 19.516 4.560 30.559 1.00 27.65 927 PRO A O 1
ATOM 1935 N N . LEU A 1 256 ? 17.835 4.081 32.040 1.00 23.59 928 LEU A N 1
ATOM 1936 C CA . LEU A 1 256 ? 18.753 3.496 32.979 1.00 23.56 928 LEU A CA 1
ATOM 1937 C C . LEU A 1 256 ? 18.737 2.016 32.716 1.00 25.91 928 LEU A C 1
ATOM 1938 O O . LEU A 1 256 ? 17.662 1.388 32.500 1.00 26.86 928 LEU A O 1
ATOM 1943 N N . LEU A 1 257 ? 19.926 1.404 32.731 1.00 25.09 929 LEU A N 1
ATOM 1944 C CA . LEU A 1 257 ? 20.088 -0.046 32.502 1.00 24.46 929 LEU A CA 1
ATOM 1945 C C . LEU A 1 257 ? 20.777 -0.752 33.662 1.00 26.36 929 LEU A C 1
ATOM 1946 O O . LEU A 1 257 ? 21.676 -0.192 34.311 1.00 26.24 929 LEU A O 1
ATOM 1951 N N . PHE A 1 258 ? 20.385 -1.996 33.890 1.00 25.52 930 PHE A N 1
ATOM 1952 C CA . PHE A 1 258 ? 21.016 -2.807 34.924 1.00 27.74 930 PHE A CA 1
ATOM 1953 C C . PHE A 1 258 ? 22.161 -3.599 34.387 1.00 30.63 930 PHE A C 1
ATOM 1954 O O . PHE A 1 258 ? 23.054 -3.970 35.170 1.00 31.93 930 PHE A O 1
ATOM 1962 N N . HIS A 1 259 ? 22.145 -3.831 33.076 1.00 31.97 931 HIS A N 1
ATOM 1963 C CA . HIS A 1 259 ? 23.188 -4.584 32.403 1.00 35.51 931 HIS A CA 1
ATOM 1964 C C . HIS A 1 259 ? 23.673 -3.879 31.154 1.00 37.71 931 HIS A C 1
ATOM 1965 O O . HIS A 1 259 ? 22.971 -3.157 30.511 1.00 37.16 931 HIS A O 1
ATOM 1972 N N . LYS A 1 260 ? 24.885 -4.183 30.735 1.00 42.50 932 LYS A N 1
ATOM 1973 C CA . LYS A 1 260 ? 25.353 -3.573 29.497 1.00 46.06 932 LYS A CA 1
ATOM 1974 C C . LYS A 1 260 ? 26.253 -4.556 28.770 1.00 47.72 932 LYS A C 1
ATOM 1975 O O . LYS A 1 260 ? 26.158 -5.766 28.933 1.00 49.16 932 LYS A O 1
ATOM 1977 N N . LEU B 1 11 ? 32.774 21.249 -20.763 1.00 39.47 683 LEU B N 1
ATOM 1978 C CA . LEU B 1 11 ? 33.594 20.566 -19.736 1.00 38.01 683 LEU B CA 1
ATOM 1979 C C . LEU B 1 11 ? 32.634 19.998 -18.660 1.00 36.64 683 LEU B C 1
ATOM 1980 O O . LEU B 1 11 ? 32.926 18.976 -18.022 1.00 36.97 683 LEU B O 1
ATOM 1982 N N . ILE B 1 12 ? 31.451 20.606 -18.507 1.00 34.25 684 ILE B N 1
ATOM 1983 C CA . ILE B 1 12 ? 30.527 20.075 -17.466 1.00 30.39 684 ILE B CA 1
ATOM 1984 C C . ILE B 1 12 ? 29.788 18.865 -17.972 1.00 28.54 684 ILE B C 1
ATOM 1985 O O . ILE B 1 12 ? 29.159 18.923 -19.014 1.00 28.19 684 ILE B O 1
ATOM 1990 N N . PRO B 1 13 ? 29.856 17.749 -17.221 1.00 24.77 685 PRO B N 1
ATOM 1991 C CA . PRO B 1 13 ? 29.172 16.512 -17.583 1.00 24.11 685 PRO B CA 1
ATOM 1992 C C . PRO B 1 13 ? 27.688 16.789 -17.785 1.00 22.48 685 PRO B C 1
ATOM 1993 O O . PRO B 1 13 ? 27.106 17.636 -17.103 1.00 22.18 685 PRO B O 1
ATOM 1997 N N . PRO B 1 14 ? 27.104 16.067 -18.721 1.00 22.36 686 PRO B N 1
ATOM 1998 C CA . PRO B 1 14 ? 25.716 16.313 -19.154 1.00 22.93 686 PRO B CA 1
ATOM 1999 C C . PRO B 1 14 ? 24.704 16.093 -18.037 1.00 21.90 686 PRO B C 1
ATOM 2000 O O . PRO B 1 14 ? 23.826 16.956 -17.949 1.00 22.86 686 PRO B O 1
ATOM 2004 N N . LEU B 1 15 ? 24.883 15.077 -17.185 1.00 21.08 687 LEU B N 1
ATOM 2005 C CA . LEU B 1 15 ? 23.870 14.937 -16.108 1.00 18.03 687 LEU B CA 1
ATOM 2006 C C . LEU B 1 15 ? 23.879 16.167 -15.170 1.00 19.79 687 LEU B C 1
ATOM 2007 O O . LEU B 1 15 ? 22.839 16.615 -14.651 1.00 18.55 687 LEU B O 1
ATOM 2012 N N . ILE B 1 16 ? 25.026 16.753 -14.937 1.00 19.15 688 ILE B N 1
ATOM 2013 C CA . ILE B 1 16 ? 25.066 17.908 -14.038 1.00 19.11 688 ILE B CA 1
ATOM 2014 C C . ILE B 1 16 ? 24.410 19.109 -14.719 1.00 19.12 688 ILE B C 1
ATOM 2015 O O . ILE B 1 16 ? 23.694 19.847 -14.072 1.00 20.11 688 ILE B O 1
ATOM 2020 N N . ASN B 1 17 ? 24.643 19.261 -16.024 1.00 20.58 689 ASN B N 1
ATOM 2021 C CA . ASN B 1 17 ? 23.961 20.363 -16.754 1.00 20.32 689 ASN B CA 1
ATOM 2022 C C . ASN B 1 17 ? 22.462 20.115 -16.680 1.00 19.55 689 ASN B C 1
ATOM 2023 O O . ASN B 1 17 ? 21.720 21.086 -16.503 1.00 21.05 689 ASN B O 1
ATOM 2028 N N . LEU B 1 18 ? 22.055 18.867 -16.767 1.00 19.55 690 LEU B N 1
ATOM 2029 C CA . LEU B 1 18 ? 20.603 18.554 -16.728 1.00 19.31 690 LEU B CA 1
ATOM 2030 C C . LEU B 1 18 ? 20.074 18.942 -15.319 1.00 19.25 690 LEU B C 1
ATOM 2031 O O . LEU B 1 18 ? 18.991 19.553 -15.206 1.00 21.99 690 LEU B O 1
ATOM 2036 N N . LEU B 1 19 ? 20.825 18.579 -14.279 1.00 18.81 691 LEU B N 1
ATOM 2037 C CA . LEU B 1 19 ? 20.417 18.934 -12.885 1.00 17.80 691 LEU B CA 1
ATOM 2038 C C . LEU B 1 19 ? 20.293 20.443 -12.767 1.00 17.68 691 LEU B C 1
ATOM 2039 O O . LEU B 1 19 ? 19.355 20.907 -12.151 1.00 18.52 691 LEU B O 1
ATOM 2044 N N . MET B 1 20 ? 21.250 21.209 -13.334 1.00 19.23 692 MET B N 1
ATOM 2045 C CA . MET B 1 20 ? 21.142 22.655 -13.201 1.00 20.94 692 MET B CA 1
ATOM 2046 C C . MET B 1 20 ? 19.856 23.138 -13.895 1.00 21.46 692 MET B C 1
ATOM 2047 O O . MET B 1 20 ? 19.189 24.042 -13.369 1.00 22.83 692 MET B O 1
ATOM 2052 N N . SER B 1 21 ? 19.521 22.530 -15.031 1.00 21.88 693 SER B N 1
ATOM 2053 C CA . SER B 1 21 ? 18.359 22.993 -15.834 1.00 23.40 693 SER B CA 1
ATOM 2054 C C . SER B 1 21 ? 17.001 22.718 -15.156 1.00 23.48 693 SER B C 1
ATOM 2055 O O . SER B 1 21 ? 15.991 23.421 -15.468 1.00 23.61 693 SER B O 1
ATOM 2058 N N . ILE B 1 22 ? 16.958 21.717 -14.255 1.00 21.70 694 ILE B N 1
ATOM 2059 C CA . ILE B 1 22 ? 15.660 21.427 -13.606 1.00 21.05 694 ILE B CA 1
ATOM 2060 C C . ILE B 1 22 ? 15.592 22.009 -12.223 1.00 21.59 694 ILE B C 1
ATOM 2061 O O . ILE B 1 22 ? 14.632 21.759 -11.479 1.00 23.37 694 ILE B O 1
ATOM 2066 N N . GLU B 1 23 ? 16.583 22.789 -11.767 1.00 21.07 695 GLU B N 1
ATOM 2067 C CA . GLU B 1 23 ? 16.449 23.404 -10.474 1.00 23.80 695 GLU B CA 1
ATOM 2068 C C . GLU B 1 23 ? 15.223 24.341 -10.420 1.00 26.14 695 GLU B C 1
ATOM 2069 O O . GLU B 1 23 ? 14.934 25.005 -11.408 1.00 28.49 695 GLU B O 1
ATOM 2075 N N . PRO B 1 24 ? 14.495 24.386 -9.351 1.00 29.38 696 PRO B N 1
ATOM 2076 C CA . PRO B 1 24 ? 13.332 25.300 -9.350 1.00 29.07 696 PRO B CA 1
ATOM 2077 C C . PRO B 1 24 ? 13.756 26.741 -9.416 1.00 30.52 696 PRO B C 1
ATOM 2078 O O . PRO B 1 24 ? 14.847 27.100 -9.067 1.00 27.92 696 PRO B O 1
ATOM 2082 N N . ASP B 1 25 ? 12.827 27.603 -9.794 1.00 30.60 697 ASP B N 1
ATOM 2083 C CA . ASP B 1 25 ? 13.195 28.994 -9.757 1.00 30.96 697 ASP B CA 1
ATOM 2084 C C . ASP B 1 25 ? 12.961 29.499 -8.307 1.00 29.50 697 ASP B C 1
ATOM 2085 O O . ASP B 1 25 ? 12.514 28.803 -7.461 1.00 27.31 697 ASP B O 1
ATOM 2090 N N . VAL B 1 26 ? 13.291 30.761 -8.079 1.00 32.97 698 VAL B N 1
ATOM 2091 C CA . VAL B 1 26 ? 12.988 31.382 -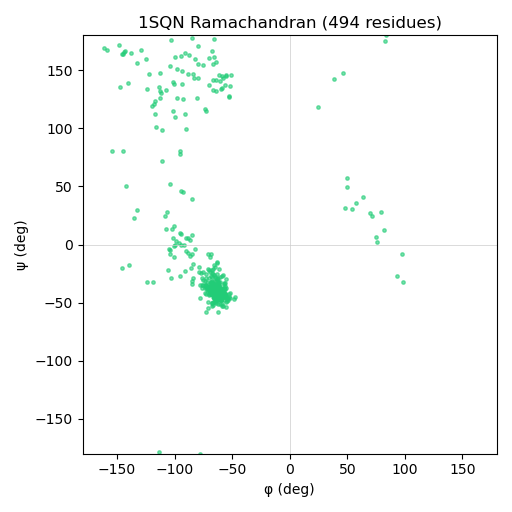6.777 1.00 30.49 698 VAL B CA 1
ATOM 2092 C C . VAL B 1 26 ? 11.547 31.249 -6.318 1.00 30.54 698 VAL B C 1
ATOM 2093 O O . VAL B 1 26 ? 10.549 31.375 -7.090 1.00 28.98 698 VAL B O 1
ATOM 2095 N N . ILE B 1 27 ? 11.385 30.937 -5.046 1.00 26.15 699 ILE B N 1
ATOM 2096 C CA . ILE B 1 27 ? 10.059 30.791 -4.533 1.00 24.96 699 ILE B CA 1
ATOM 2097 C C . ILE B 1 27 ? 9.925 31.761 -3.345 1.00 25.58 699 ILE B C 1
ATOM 2098 O O . ILE B 1 27 ? 10.799 31.816 -2.477 1.00 24.00 699 ILE B O 1
ATOM 2103 N N . TYR B 1 28 ? 8.814 32.496 -3.335 1.00 24.80 700 TYR B N 1
ATOM 2104 C CA . TYR B 1 28 ? 8.561 33.471 -2.303 1.00 25.86 700 TYR B CA 1
ATOM 2105 C C . TYR B 1 28 ? 7.752 32.904 -1.186 1.00 25.72 700 TYR B C 1
ATOM 2106 O O . TYR B 1 28 ? 6.928 32.004 -1.380 1.00 25.24 700 TYR B O 1
ATOM 2115 N N . ALA B 1 29 ? 7.980 33.415 0.035 1.00 24.74 701 ALA B N 1
ATOM 2116 C CA . ALA B 1 29 ? 7.224 32.968 1.199 1.00 25.01 701 ALA B CA 1
ATOM 2117 C C . ALA B 1 29 ? 5.819 33.600 1.280 1.00 27.71 701 ALA B C 1
ATOM 2118 O O . ALA B 1 29 ? 4.915 33.026 1.909 1.00 27.44 701 ALA B O 1
ATOM 2120 N N . GLY B 1 30 ? 5.649 34.764 0.639 1.00 30.48 702 GLY B N 1
ATOM 2121 C CA . GLY B 1 30 ? 4.446 35.582 0.756 1.00 31.51 702 GLY B CA 1
ATOM 2122 C C . GLY B 1 30 ? 4.292 36.236 2.134 1.00 31.86 702 GLY B C 1
ATOM 2123 O O . GLY B 1 30 ? 3.188 36.688 2.501 1.00 31.71 702 GLY B O 1
ATOM 2124 N N . HIS B 1 31 ? 5.409 36.485 2.831 1.00 29.38 703 HIS B N 1
ATOM 2125 C CA . HIS B 1 31 ? 5.357 37.054 4.182 1.00 29.24 703 HIS B CA 1
ATOM 2126 C C . HIS B 1 31 ? 5.131 38.556 4.166 1.00 28.76 703 HIS B C 1
ATOM 2127 O O . HIS B 1 31 ? 5.648 39.248 3.287 1.00 27.26 703 HIS B O 1
ATOM 2134 N N . ASP B 1 32 ? 4.358 39.019 5.147 1.00 30.07 704 ASP B N 1
ATOM 2135 C CA . ASP B 1 32 ? 4.073 40.451 5.212 1.00 31.65 704 ASP B CA 1
ATOM 2136 C C . ASP B 1 32 ? 5.153 41.128 6.071 1.00 30.91 704 ASP B C 1
ATOM 2137 O O . ASP B 1 32 ? 5.069 41.106 7.290 1.00 32.48 704 ASP B O 1
ATOM 2142 N N . ASN B 1 33 ? 6.140 41.747 5.443 1.00 33.87 705 ASN B N 1
ATOM 2143 C CA . ASN B 1 33 ? 7.218 42.392 6.180 1.00 33.09 705 ASN B CA 1
ATOM 2144 C C . ASN B 1 33 ? 6.845 43.823 6.614 1.00 34.32 705 ASN B C 1
ATOM 2145 O O . ASN B 1 33 ? 7.684 44.546 7.129 1.00 35.05 705 ASN B O 1
ATOM 2150 N N . THR B 1 34 ? 5.589 44.187 6.414 1.00 35.04 706 THR B N 1
ATOM 2151 C CA . THR B 1 34 ? 5.060 45.486 6.884 1.00 38.34 706 THR B CA 1
ATOM 2152 C C . THR B 1 34 ? 4.916 45.483 8.393 1.00 39.36 706 THR B C 1
ATOM 2153 O O . THR B 1 34 ? 4.942 46.555 9.034 1.00 41.79 706 THR B O 1
ATOM 2155 N N . LYS B 1 35 ? 4.613 44.317 8.963 1.00 38.43 707 LYS B N 1
ATOM 2156 C CA . LYS B 1 35 ? 4.307 44.208 10.382 1.00 37.66 707 LYS B CA 1
ATOM 2157 C C . LYS B 1 35 ? 5.469 43.617 11.131 1.00 36.66 707 LYS B C 1
ATOM 2158 O O . LYS B 1 35 ? 6.252 42.830 10.555 1.00 36.30 707 LYS B O 1
ATOM 2160 N N . PRO B 1 36 ? 5.574 43.946 12.400 1.00 34.90 708 PRO B N 1
ATOM 2161 C CA . PRO B 1 36 ? 6.637 43.394 13.250 1.00 34.62 708 PRO B CA 1
ATOM 2162 C C . PRO B 1 36 ? 6.528 41.867 13.360 1.00 32.67 708 PRO B C 1
ATOM 2163 O O . PRO B 1 36 ? 5.403 41.378 13.349 1.00 32.75 708 PRO B O 1
ATOM 2167 N N . ASP B 1 37 ? 7.653 41.146 13.457 1.00 31.12 709 ASP B N 1
ATOM 2168 C CA . ASP B 1 37 ? 7.591 39.685 13.545 1.00 30.51 709 ASP B CA 1
ATOM 2169 C C . ASP B 1 37 ? 6.898 39.241 14.804 1.00 28.88 709 ASP B C 1
ATOM 2170 O O . ASP B 1 37 ? 7.046 39.839 15.842 1.00 29.44 709 ASP B O 1
ATOM 2175 N N . THR B 1 38 ? 6.096 38.181 14.699 1.00 27.48 710 THR B N 1
ATOM 2176 C CA . THR B 1 38 ? 5.618 37.503 15.877 1.00 27.77 710 THR B CA 1
ATOM 2177 C C . THR B 1 38 ? 6.037 36.066 15.644 1.00 27.13 710 THR B C 1
ATOM 2178 O O . THR B 1 38 ? 6.181 35.671 14.515 1.00 28.83 710 THR B O 1
ATOM 2182 N N . SER B 1 39 ? 6.104 35.308 16.718 1.00 26.36 711 SER B N 1
ATOM 2183 C CA . SER B 1 39 ? 6.484 33.901 16.586 1.00 29.20 711 SER B CA 1
ATOM 2184 C C . SER B 1 39 ? 5.462 33.179 15.714 1.00 28.39 711 SER B C 1
ATOM 2185 O O . SER B 1 39 ? 5.784 32.335 14.867 1.00 26.51 711 SER B O 1
ATOM 2188 N N . SER B 1 40 ? 4.203 33.521 15.843 1.00 27.04 712 SER B N 1
ATOM 2189 C CA . SER B 1 40 ? 3.210 32.851 15.017 1.00 26.18 712 SER B CA 1
ATOM 2190 C C . SER B 1 40 ? 3.229 33.222 13.546 1.00 25.57 712 SER B C 1
ATOM 2191 O O . SER B 1 40 ? 3.103 32.352 12.644 1.00 24.21 712 SER B O 1
ATOM 2194 N N . SER B 1 41 ? 3.454 34.498 13.253 1.00 22.58 713 SER B N 1
ATOM 2195 C CA . SER B 1 41 ? 3.506 34.915 11.850 1.00 22.96 713 SER B CA 1
ATOM 2196 C C . SER B 1 41 ? 4.752 34.358 11.142 1.00 21.21 713 SER B C 1
ATOM 2197 O O . SER B 1 41 ? 4.716 34.010 9.969 1.00 22.61 713 SER B O 1
ATOM 2200 N N . LEU B 1 42 ? 5.875 34.382 11.860 1.00 21.51 714 LEU B N 1
ATOM 2201 C CA . LEU B 1 42 ? 7.116 33.841 11.252 1.00 20.17 714 LEU B CA 1
ATOM 2202 C C . LEU B 1 42 ? 6.976 32.328 10.998 1.00 19.38 714 LEU B C 1
ATOM 2203 O O . LEU B 1 42 ? 7.425 31.829 9.962 1.00 21.59 714 LEU B O 1
ATOM 2208 N N . LEU B 1 43 ? 6.480 31.598 12.018 1.00 18.77 715 LEU B N 1
ATOM 2209 C CA . LEU B 1 43 ? 6.405 30.115 11.837 1.00 19.95 715 LEU B CA 1
ATOM 2210 C C . LEU B 1 43 ? 5.424 29.788 10.766 1.00 20.64 715 LEU B C 1
ATOM 2211 O O . LEU B 1 43 ? 5.606 28.916 9.943 1.00 18.90 715 LEU B O 1
ATOM 2216 N N . THR B 1 44 ? 4.345 30.563 10.765 1.00 20.05 716 THR B N 1
ATOM 2217 C CA . THR B 1 44 ? 3.307 30.283 9.728 1.00 18.89 716 THR B CA 1
ATOM 2218 C C . THR B 1 44 ? 3.850 30.577 8.347 1.00 18.18 716 THR B C 1
ATOM 2219 O O . THR B 1 44 ? 3.619 29.834 7.414 1.00 20.67 716 THR B O 1
ATOM 2223 N N . SER B 1 45 ? 4.636 31.706 8.187 1.00 19.99 717 SER B N 1
ATOM 2224 C CA . SER B 1 45 ? 5.197 31.966 6.874 1.00 21.34 717 SER B CA 1
ATOM 2225 C C . SER B 1 45 ? 6.285 30.923 6.493 1.00 19.08 717 SER B C 1
ATOM 2226 O O . SER B 1 45 ? 6.350 30.570 5.325 1.00 20.01 717 SER B O 1
ATOM 2229 N N . LEU B 1 46 ? 7.036 30.435 7.470 1.00 20.10 718 LEU B N 1
ATOM 2230 C CA . LEU B 1 46 ? 8.012 29.396 7.177 1.00 17.06 718 LEU B CA 1
ATOM 2231 C C . LEU B 1 46 ? 7.292 28.147 6.697 1.00 18.98 718 LEU B C 1
ATOM 2232 O O . LEU B 1 46 ? 7.727 27.494 5.709 1.00 18.42 718 LEU B O 1
ATOM 2237 N N . ASN B 1 47 ? 6.144 27.846 7.310 1.00 18.44 719 ASN B N 1
ATOM 2238 C CA . ASN B 1 47 ? 5.388 26.670 6.822 1.00 16.70 719 ASN B CA 1
ATOM 2239 C C . ASN B 1 47 ? 4.799 26.853 5.461 1.00 18.65 719 ASN B C 1
ATOM 2240 O O . ASN B 1 47 ? 4.701 25.881 4.695 1.00 19.23 719 ASN B O 1
ATOM 2245 N N . GLN B 1 48 ? 4.298 28.076 5.188 1.00 18.12 720 GLN B N 1
ATOM 2246 C CA . GLN B 1 48 ? 3.769 28.362 3.873 1.00 18.73 720 GLN B CA 1
ATOM 2247 C C . GLN B 1 48 ? 4.830 28.191 2.773 1.00 19.03 720 GLN B C 1
ATOM 2248 O O . GLN B 1 48 ? 4.588 27.670 1.704 1.00 20.70 720 GLN B O 1
ATOM 2254 N N . LEU B 1 49 ? 6.009 28.758 3.076 1.00 18.03 721 LEU B N 1
ATOM 2255 C CA . LEU B 1 49 ? 7.171 28.643 2.171 1.00 18.27 721 LEU B CA 1
ATOM 2256 C C . LEU B 1 49 ? 7.502 27.134 2.026 1.00 17.37 721 LEU B C 1
ATOM 2257 O O . LEU B 1 49 ? 7.816 26.687 0.938 1.00 17.20 721 LEU B O 1
ATOM 2262 N N . GLY B 1 50 ? 7.524 26.439 3.176 1.00 18.13 722 GLY B N 1
ATOM 2263 C CA . GLY B 1 50 ? 7.686 24.993 3.157 1.00 17.82 722 GLY B CA 1
ATOM 2264 C C . GLY B 1 50 ? 6.773 24.276 2.172 1.00 16.88 722 GLY B C 1
ATOM 2265 O O . GLY B 1 50 ? 7.180 23.385 1.408 1.00 17.46 722 GLY B O 1
ATOM 2266 N N . GLU B 1 51 ? 5.510 24.663 2.211 1.00 16.58 723 GLU B N 1
ATOM 2267 C CA . GLU B 1 51 ? 4.495 23.997 1.358 1.00 17.24 723 GLU B CA 1
ATOM 2268 C C . GLU B 1 51 ? 4.863 24.215 -0.134 1.00 17.91 723 GLU B C 1
ATOM 2269 O O . GLU B 1 51 ? 4.775 23.330 -0.966 1.00 19.08 723 GLU B O 1
ATOM 2275 N N . ARG B 1 52 ? 5.173 25.486 -0.452 1.00 19.31 724 ARG B N 1
ATOM 2276 C CA . ARG B 1 52 ? 5.605 25.829 -1.790 1.00 17.75 724 ARG B CA 1
ATOM 2277 C C . ARG B 1 52 ? 6.901 25.096 -2.238 1.00 18.60 724 ARG B C 1
ATOM 2278 O O . ARG B 1 52 ? 6.994 24.578 -3.376 1.00 19.04 724 ARG B O 1
ATOM 2286 N N . GLN B 1 53 ? 7.847 25.031 -1.292 1.00 18.76 725 GLN B N 1
ATOM 2287 C CA . GLN B 1 53 ? 9.036 24.309 -1.610 1.00 19.25 725 GLN B CA 1
ATOM 2288 C C . GLN B 1 53 ? 8.798 22.840 -1.765 1.00 19.40 725 GLN B C 1
ATOM 2289 O O . GLN B 1 53 ? 9.418 22.205 -2.706 1.00 18.07 725 GLN B O 1
ATOM 2295 N N . LEU B 1 54 ? 7.869 22.280 -0.992 1.00 17.82 726 LEU B N 1
ATOM 2296 C CA . LEU B 1 54 ? 7.524 20.878 -1.137 1.00 19.03 726 LEU B CA 1
ATOM 2297 C C . LEU B 1 54 ? 6.917 20.569 -2.514 1.00 17.11 726 LEU B C 1
ATOM 2298 O O . LEU B 1 54 ? 7.267 19.565 -3.190 1.00 18.20 726 LEU B O 1
ATOM 2303 N N . LEU B 1 55 ? 5.996 21.422 -2.945 1.00 18.24 727 LEU B N 1
ATOM 2304 C CA . LEU B 1 55 ? 5.451 21.270 -4.276 1.00 19.12 727 LEU B CA 1
ATOM 2305 C C . LEU B 1 55 ? 6.561 21.313 -5.364 1.00 18.23 727 LEU B C 1
ATOM 2306 O O . LEU B 1 55 ? 6.547 20.516 -6.329 1.00 19.37 727 LEU B O 1
ATOM 2311 N N . SER B 1 56 ? 7.551 22.202 -5.130 1.00 17.93 728 SER B N 1
ATOM 2312 C CA . SER B 1 56 ? 8.625 22.344 -6.057 1.00 17.49 728 SER B CA 1
ATOM 2313 C C . SER B 1 56 ? 9.524 21.060 -6.044 1.00 16.62 728 SER B C 1
ATOM 2314 O O . SER B 1 56 ? 10.037 20.648 -7.114 1.00 18.17 728 SER B O 1
ATOM 2317 N N . VAL B 1 57 ? 9.744 20.506 -4.889 1.00 17.03 729 VAL B N 1
ATOM 2318 C CA . VAL B 1 57 ? 10.467 19.201 -4.789 1.00 16.13 729 VAL B CA 1
ATOM 2319 C C . VAL B 1 57 ? 9.764 18.101 -5.576 1.00 17.45 729 VAL B C 1
ATOM 2320 O O . VAL B 1 57 ? 10.406 17.278 -6.299 1.00 18.60 729 VAL B O 1
ATOM 2324 N N . VAL B 1 58 ? 8.438 18.044 -5.436 1.00 17.78 730 VAL B N 1
ATOM 2325 C CA . VAL B 1 58 ? 7.691 16.998 -6.201 1.00 17.69 730 VAL B CA 1
ATOM 2326 C C . VAL B 1 58 ? 7.905 17.220 -7.713 1.00 19.06 730 VAL B C 1
ATOM 2327 O O . VAL B 1 58 ? 8.208 16.286 -8.417 1.00 18.48 730 VAL B O 1
ATOM 2331 N N . LYS B 1 59 ? 7.797 18.475 -8.166 1.00 18.16 731 LYS B N 1
ATOM 2332 C CA . LYS B 1 59 ? 7.921 18.701 -9.598 1.00 19.75 731 LYS B CA 1
ATOM 2333 C C . LYS B 1 59 ? 9.333 18.355 -10.073 1.00 18.76 731 LYS B C 1
ATOM 2334 O O . LYS B 1 59 ? 9.521 17.710 -11.109 1.00 19.68 731 LYS B O 1
ATOM 2340 N N . TRP B 1 60 ? 10.360 18.791 -9.295 1.00 17.41 732 TRP B N 1
ATOM 2341 C CA . TRP B 1 60 ? 11.754 18.473 -9.593 1.00 18.71 732 TRP B CA 1
ATOM 2342 C C . TRP B 1 60 ? 11.993 16.964 -9.698 1.00 17.43 732 TRP B C 1
ATOM 2343 O O . TRP B 1 60 ? 12.628 16.449 -10.642 1.00 18.76 732 TRP B O 1
ATOM 2354 N N . SER B 1 61 ? 11.389 16.224 -8.790 1.00 17.19 733 SER B N 1
ATOM 2355 C CA . SER B 1 61 ? 11.614 14.801 -8.726 1.00 17.99 733 SER B CA 1
ATOM 2356 C C . SER B 1 61 ? 11.001 14.095 -9.991 1.00 18.09 733 SER B C 1
ATOM 2357 O O . SER B 1 61 ? 11.544 13.047 -10.409 1.00 18.49 733 SER B O 1
ATOM 2360 N N . LYS B 1 62 ? 9.953 14.705 -10.575 1.00 18.34 734 LYS B N 1
ATOM 2361 C CA . LYS B 1 62 ? 9.372 14.164 -11.832 1.00 20.91 734 LYS B CA 1
ATOM 2362 C C . LYS B 1 62 ? 10.340 14.314 -12.985 1.00 18.73 734 LYS B C 1
ATOM 2363 O O . LYS B 1 62 ? 10.214 13.572 -14.002 1.00 20.90 734 LYS B O 1
ATOM 2369 N N . SER B 1 63 ? 11.269 15.288 -12.880 1.00 18.96 735 SER B N 1
ATOM 2370 C CA . SER B 1 63 ? 12.227 15.551 -13.950 1.00 19.78 735 SER B CA 1
ATOM 2371 C C . SER B 1 63 ? 13.586 14.947 -13.665 1.00 18.42 735 SER B C 1
ATOM 2372 O O . SER B 1 63 ? 14.481 14.984 -14.493 1.00 20.45 735 SER B O 1
ATOM 2375 N N . LEU B 1 64 ? 13.796 14.480 -12.452 1.00 17.62 736 LEU B N 1
ATOM 2376 C CA . LEU B 1 64 ? 15.134 13.984 -12.010 1.00 16.66 736 LEU B CA 1
ATOM 2377 C C . LEU B 1 64 ? 15.442 12.632 -12.647 1.00 15.45 736 LEU B C 1
ATOM 2378 O O . LEU B 1 64 ? 14.716 11.662 -12.443 1.00 17.66 736 LEU B O 1
ATOM 2383 N N . PRO B 1 65 ? 16.480 12.529 -13.478 1.00 18.21 737 PRO B N 1
ATOM 2384 C CA . PRO B 1 65 ? 16.748 11.231 -14.153 1.00 19.40 737 PRO B CA 1
ATOM 2385 C C . PRO B 1 65 ? 16.844 10.066 -13.201 1.00 19.49 737 PRO B C 1
ATOM 2386 O O . PRO B 1 65 ? 17.518 10.108 -12.162 1.00 18.82 737 PRO B O 1
ATOM 2390 N N . GLY B 1 66 ? 16.056 9.065 -13.516 1.00 19.60 738 GLY B N 1
ATOM 2391 C CA . GLY B 1 66 ? 15.907 7.865 -12.791 1.00 19.04 738 GLY B CA 1
ATOM 2392 C C . GLY B 1 66 ? 14.806 7.746 -11.743 1.00 18.64 738 GLY B C 1
ATOM 2393 O O . GLY B 1 66 ? 14.353 6.646 -11.435 1.00 20.95 738 GLY B O 1
ATOM 2394 N N . PHE B 1 67 ? 14.403 8.870 -11.165 1.00 17.90 739 PHE B N 1
ATOM 2395 C CA . PHE B 1 67 ? 13.484 8.786 -10.050 1.00 17.73 739 PHE B CA 1
ATOM 2396 C C . PHE B 1 67 ? 12.114 8.208 -10.470 1.00 17.53 739 PHE B C 1
ATOM 2397 O O . PHE B 1 67 ? 11.518 7.406 -9.764 1.00 18.77 739 PHE B O 1
ATOM 2405 N N . ARG B 1 68 ? 11.655 8.692 -11.616 1.00 18.50 740 ARG B N 1
ATOM 2406 C CA . ARG B 1 68 ? 10.301 8.269 -12.044 1.00 19.06 740 ARG B CA 1
ATOM 2407 C C . ARG B 1 68 ? 10.161 6.782 -12.304 1.00 21.02 740 ARG B C 1
ATOM 2408 O O . ARG B 1 68 ? 9.023 6.287 -12.442 1.00 23.11 740 ARG B O 1
ATOM 2416 N N . ASN B 1 69 ? 11.291 6.096 -12.417 1.00 18.02 741 ASN B N 1
ATOM 2417 C CA . ASN B 1 69 ? 11.291 4.635 -12.675 1.00 21.93 741 ASN B CA 1
ATOM 2418 C C . ASN B 1 69 ? 11.248 3.774 -11.423 1.00 20.07 741 ASN B C 1
ATOM 2419 O O . ASN B 1 69 ? 11.099 2.574 -11.479 1.00 22.67 741 ASN B O 1
ATOM 2424 N N . LEU B 1 70 ? 11.366 4.393 -10.252 1.00 19.50 742 LEU B N 1
ATOM 2425 C CA . LEU B 1 70 ? 11.156 3.697 -8.987 1.00 20.57 742 LEU B CA 1
ATOM 2426 C C . LEU B 1 70 ? 9.637 3.513 -8.820 1.00 19.25 742 LEU B C 1
ATOM 2427 O O . LEU B 1 70 ? 8.854 4.300 -9.368 1.00 21.20 742 LEU B O 1
ATOM 2432 N N . HIS B 1 71 ? 9.202 2.504 -8.068 1.00 20.98 743 HIS B N 1
ATOM 2433 C CA . HIS B 1 71 ? 7.770 2.327 -7.735 1.00 22.08 743 HIS B CA 1
ATOM 2434 C C . HIS B 1 71 ? 7.242 3.640 -7.193 1.00 22.36 743 HIS B C 1
ATOM 2435 O O . HIS B 1 71 ? 7.970 4.356 -6.451 1.00 21.17 743 HIS B O 1
ATOM 2442 N N . ILE B 1 72 ? 5.983 3.959 -7.468 1.00 22.06 744 ILE B N 1
ATOM 2443 C CA . ILE B 1 72 ? 5.404 5.172 -6.930 1.00 26.09 744 ILE B CA 1
ATOM 2444 C C . ILE B 1 72 ? 5.489 5.255 -5.420 1.00 22.70 744 ILE B C 1
ATOM 2445 O O . ILE B 1 72 ? 5.719 6.392 -4.865 1.00 24.04 744 ILE B O 1
ATOM 2450 N N . ASP B 1 73 ? 5.300 4.119 -4.757 1.00 21.98 745 ASP B N 1
ATOM 2451 C CA . ASP B 1 73 ? 5.323 4.137 -3.275 1.00 23.48 745 ASP B CA 1
ATOM 2452 C C . ASP B 1 73 ? 6.712 4.565 -2.770 1.00 22.30 745 ASP B C 1
ATOM 2453 O O . ASP B 1 73 ? 6.817 5.226 -1.692 1.00 20.76 745 ASP B O 1
ATOM 2458 N N . ASP B 1 74 ? 7.763 4.110 -3.470 1.00 19.21 746 ASP B N 1
ATOM 2459 C CA . ASP B 1 74 ? 9.107 4.436 -3.125 1.00 19.39 746 ASP B CA 1
ATOM 2460 C C . ASP B 1 74 ? 9.367 5.907 -3.339 1.00 18.67 746 ASP B C 1
ATOM 2461 O O . ASP B 1 74 ? 10.078 6.565 -2.502 1.00 18.88 746 ASP B O 1
ATOM 2466 N N . GLN B 1 75 ? 8.876 6.446 -4.447 1.00 17.58 747 GLN B N 1
ATOM 2467 C CA . GLN B 1 75 ? 9.096 7.909 -4.692 1.00 17.19 747 GLN B CA 1
ATOM 2468 C C . GLN B 1 75 ? 8.452 8.716 -3.562 1.00 18.56 747 GLN B C 1
ATOM 2469 O O . GLN B 1 75 ? 9.070 9.681 -3.042 1.00 17.95 747 GLN B O 1
ATOM 2475 N N . ILE B 1 76 ? 7.200 8.329 -3.171 1.00 18.59 748 ILE B N 1
ATOM 2476 C CA . ILE B 1 76 ? 6.536 9.027 -2.108 1.00 20.56 748 ILE B CA 1
ATOM 2477 C C . ILE B 1 76 ? 7.304 8.941 -0.789 1.00 18.00 748 ILE B C 1
ATOM 2478 O O . ILE B 1 76 ? 7.495 9.992 -0.154 1.00 19.03 748 ILE B O 1
ATOM 2483 N N . THR B 1 77 ? 7.796 7.733 -0.463 1.00 17.32 749 THR B N 1
ATOM 2484 C CA . THR B 1 77 ? 8.508 7.496 0.758 1.00 17.50 749 THR B CA 1
ATOM 2485 C C . THR B 1 77 ? 9.772 8.342 0.786 1.00 16.56 749 THR B C 1
ATOM 2486 O O . THR B 1 77 ? 10.069 8.987 1.807 1.00 16.96 749 THR B O 1
ATOM 2490 N N . LEU B 1 78 ? 10.501 8.348 -0.341 1.00 16.93 750 LEU B N 1
ATOM 2491 C CA . LEU B 1 78 ? 11.806 9.084 -0.374 1.00 16.51 750 LEU B CA 1
ATOM 2492 C C . LEU B 1 78 ? 11.589 10.573 -0.147 1.00 17.59 750 LEU B C 1
ATOM 2493 O O . LEU B 1 78 ? 12.372 11.282 0.536 1.00 17.66 750 LEU B O 1
ATOM 2498 N N . ILE B 1 79 ? 10.569 11.091 -0.825 1.00 16.50 751 ILE B N 1
ATOM 2499 C CA . ILE B 1 79 ? 10.249 12.524 -0.574 1.00 15.08 751 ILE B CA 1
ATOM 2500 C C . ILE B 1 79 ? 9.844 12.762 0.887 1.00 14.74 751 ILE B C 1
ATOM 2501 O O . ILE B 1 79 ? 10.244 13.809 1.474 1.00 17.21 751 ILE B O 1
ATOM 2506 N N . GLN B 1 80 ? 8.987 11.917 1.447 1.00 16.61 752 GLN B N 1
ATOM 2507 C CA . GLN B 1 80 ? 8.515 12.084 2.829 1.00 18.41 752 GLN B CA 1
ATOM 2508 C C . GLN B 1 80 ? 9.701 11.986 3.813 1.00 17.89 752 GLN B C 1
ATOM 2509 O O . GLN B 1 80 ? 9.639 12.572 4.956 1.00 19.07 752 GLN B O 1
ATOM 2515 N N . TYR B 1 81 ? 10.696 11.164 3.449 1.00 16.46 753 TYR B N 1
ATOM 2516 C CA . TYR B 1 81 ? 11.846 11.035 4.355 1.00 17.07 753 TYR B CA 1
ATOM 2517 C C . TYR B 1 81 ? 12.811 12.200 4.267 1.00 18.28 753 TYR B C 1
ATOM 2518 O O . TYR B 1 81 ? 13.432 12.569 5.264 1.00 21.51 753 TYR B O 1
ATOM 2527 N N . SER B 1 82 ? 12.961 12.739 3.057 1.00 16.44 754 SER B N 1
ATOM 2528 C CA . SER B 1 82 ? 14.085 13.693 2.867 1.00 16.57 754 SER B CA 1
ATOM 2529 C C . SER B 1 82 ? 13.737 15.183 2.784 1.00 17.36 754 SER B C 1
ATOM 2530 O O . SER B 1 82 ? 14.619 15.984 2.671 1.00 17.70 754 SER B O 1
ATOM 2533 N N . TRP B 1 83 ? 12.453 15.512 2.805 1.00 15.94 755 TRP B N 1
ATOM 2534 C CA . TRP B 1 83 ? 12.074 16.903 2.565 1.00 17.58 755 TRP B CA 1
ATOM 2535 C C . TRP B 1 83 ? 12.821 17.882 3.472 1.00 17.19 755 TRP B C 1
ATOM 2536 O O . TRP B 1 83 ? 13.242 19.006 3.018 1.00 16.97 755 TRP B O 1
ATOM 2547 N N . MET B 1 84 ? 12.927 17.582 4.771 1.00 16.63 756 MET B N 1
ATOM 2548 C CA . MET B 1 84 ? 13.573 18.563 5.681 1.00 17.75 756 MET B CA 1
ATOM 2549 C C . MET B 1 84 ? 15.027 18.774 5.255 1.00 15.67 756 MET B C 1
ATOM 2550 O O . MET B 1 84 ? 15.531 19.928 5.236 1.00 17.81 756 MET B O 1
ATOM 2555 N N . SER B 1 85 ? 15.725 17.703 4.922 1.00 16.76 757 SER B N 1
ATOM 2556 C CA . SER B 1 85 ? 17.126 17.787 4.500 1.00 19.19 757 SER B CA 1
ATOM 2557 C C . SER B 1 85 ? 17.239 18.613 3.257 1.00 17.23 757 SER B C 1
ATOM 2558 O O . SER B 1 85 ? 18.090 19.497 3.149 1.00 16.12 757 SER B O 1
ATOM 2561 N N . LEU B 1 86 ? 16.367 18.347 2.281 1.00 16.67 758 LEU B N 1
ATOM 2562 C CA . LEU B 1 86 ? 16.401 19.118 1.040 1.00 14.60 758 LEU B CA 1
ATOM 2563 C C . LEU B 1 86 ? 16.145 20.670 1.285 1.00 14.37 758 LEU B C 1
ATOM 2564 O O . LEU B 1 86 ? 16.806 21.501 0.675 1.00 17.69 758 LEU B O 1
ATOM 2569 N N . MET B 1 87 ? 15.177 20.933 2.177 1.00 16.90 759 MET B N 1
ATOM 2570 C CA . MET B 1 87 ? 14.882 22.339 2.464 1.00 15.74 759 MET B CA 1
ATOM 2571 C C . MET B 1 87 ? 16.063 23.026 3.152 1.00 16.12 759 MET B C 1
ATOM 2572 O O . MET B 1 87 ? 16.427 24.179 2.777 1.00 17.97 759 MET B O 1
ATOM 2577 N N . VAL B 1 88 ? 16.643 22.364 4.150 1.00 17.17 760 VAL B N 1
ATOM 2578 C CA . VAL B 1 88 ? 17.691 23.077 4.880 1.00 17.81 760 VAL B CA 1
ATOM 2579 C C . VAL B 1 88 ? 18.955 23.182 4.057 1.00 18.36 760 VAL B C 1
ATOM 2580 O O . VAL B 1 88 ? 19.732 24.188 4.138 1.00 17.56 760 VAL B O 1
ATOM 2584 N N . PHE B 1 89 ? 19.195 22.179 3.212 1.00 18.02 761 PHE B N 1
ATOM 2585 C CA . PHE B 1 89 ? 20.364 22.248 2.325 1.00 17.93 761 PHE B CA 1
ATOM 2586 C C . PHE B 1 89 ? 20.203 23.328 1.284 1.00 16.94 761 PHE B C 1
ATOM 2587 O O . PHE B 1 89 ? 21.128 24.164 1.056 1.00 19.34 761 PHE B O 1
ATOM 2595 N N . GLY B 1 90 ? 18.989 23.547 0.778 1.00 18.00 762 GLY B N 1
ATOM 2596 C CA . GLY B 1 90 ? 18.735 24.535 -0.237 1.00 19.36 762 GLY B CA 1
ATOM 2597 C C . GLY B 1 90 ? 18.838 25.948 0.426 1.00 16.67 762 GLY B C 1
ATOM 2598 O O . GLY B 1 90 ? 19.322 26.942 -0.173 1.00 17.34 762 GLY B O 1
ATOM 2599 N N . LEU B 1 91 ? 18.382 26.039 1.693 1.00 17.10 763 LEU B N 1
ATOM 2600 C CA . LEU B 1 91 ? 18.468 27.292 2.483 1.00 17.30 763 LEU B CA 1
ATOM 2601 C C . LEU B 1 91 ? 19.932 27.624 2.632 1.00 17.71 763 LEU B C 1
ATOM 2602 O O . LEU B 1 91 ? 20.324 28.794 2.470 1.00 17.64 763 LEU B O 1
ATOM 2607 N N . GLY B 1 92 ? 20.752 26.598 2.809 1.00 17.58 764 GLY B N 1
ATOM 2608 C CA . GLY B 1 92 ? 22.183 26.794 2.974 1.00 19.59 764 GLY B CA 1
ATOM 2609 C C . GLY B 1 92 ? 22.771 27.399 1.703 1.00 19.10 764 GLY B C 1
ATOM 2610 O O . GLY B 1 92 ? 23.509 28.414 1.733 1.00 17.99 764 GLY B O 1
ATOM 2611 N N . TRP B 1 93 ? 22.391 26.837 0.563 1.00 18.05 765 TRP B N 1
ATOM 2612 C CA . TRP B 1 93 ? 22.909 27.299 -0.713 1.00 19.21 765 TRP B CA 1
ATOM 2613 C C . TRP B 1 93 ? 22.486 28.720 -1.026 1.00 19.64 765 TRP B C 1
ATOM 2614 O O . TRP B 1 93 ? 23.307 29.590 -1.437 1.00 20.69 765 TRP B O 1
ATOM 2625 N N . ARG B 1 94 ? 21.177 29.000 -0.900 1.00 19.55 766 ARG B N 1
ATOM 2626 C CA . ARG B 1 94 ? 20.699 30.368 -1.254 1.00 19.97 766 ARG B CA 1
ATOM 2627 C C . ARG B 1 94 ? 21.413 31.373 -0.319 1.00 18.94 766 ARG B C 1
ATOM 2628 O O . ARG B 1 94 ? 21.739 32.500 -0.733 1.00 19.50 766 ARG B O 1
ATOM 2636 N N . SER B 1 95 ? 21.589 31.019 0.955 1.00 17.65 767 SER B N 1
ATOM 2637 C CA . SER B 1 95 ? 22.219 31.998 1.860 1.00 19.08 767 SER B CA 1
ATOM 2638 C C . SER B 1 95 ? 23.659 32.184 1.455 1.00 18.92 767 SER B C 1
ATOM 2639 O O . SER B 1 95 ? 24.160 33.396 1.491 1.00 19.18 767 SER B O 1
ATOM 2642 N N . TYR B 1 96 ? 24.316 31.045 1.088 1.00 19.38 768 TYR B N 1
ATOM 2643 C CA . TYR B 1 96 ? 25.684 31.189 0.602 1.00 20.33 768 TYR B CA 1
ATOM 2644 C C . TYR B 1 96 ? 25.809 32.085 -0.625 1.00 20.90 768 TYR B C 1
ATOM 2645 O O . TYR B 1 96 ? 26.763 32.958 -0.755 1.00 22.11 768 TYR B O 1
ATOM 2654 N N . LYS B 1 97 ? 24.909 31.914 -1.564 1.00 19.50 769 LYS B N 1
ATOM 2655 C CA . LYS B 1 97 ? 25.016 32.561 -2.899 1.00 23.52 769 LYS B CA 1
ATOM 2656 C C . LYS B 1 97 ? 24.485 33.975 -2.932 1.00 21.65 769 LYS B C 1
ATOM 2657 O O . LYS B 1 97 ? 24.970 34.741 -3.760 1.00 25.02 769 LYS B O 1
ATOM 2663 N N . HIS B 1 98 ? 23.501 34.351 -2.091 1.00 20.36 770 HIS B N 1
ATOM 2664 C CA . HIS B 1 98 ? 22.902 35.700 -2.197 1.00 21.91 770 HIS B CA 1
ATOM 2665 C C . HIS B 1 98 ? 23.403 36.670 -1.112 1.00 20.81 770 HIS B C 1
ATOM 2666 O O . HIS B 1 98 ? 23.399 37.938 -1.325 1.00 23.41 770 HIS B O 1
ATOM 2673 N N . VAL B 1 99 ? 23.788 36.161 0.057 1.00 20.05 771 VAL B N 1
ATOM 2674 C CA . VAL B 1 99 ? 24.182 37.029 1.163 1.00 20.96 771 VAL B CA 1
ATOM 2675 C C . VAL B 1 99 ? 25.487 36.557 1.798 1.00 19.74 771 VAL B C 1
ATOM 2676 O O . VAL B 1 99 ? 25.680 36.725 3.005 1.00 20.01 771 VAL B O 1
ATOM 2680 N N . SER B 1 100 ? 26.343 35.920 0.975 1.00 19.93 772 SER B N 1
ATOM 2681 C CA . SER B 1 100 ? 27.661 35.380 1.399 1.00 22.65 772 SER B CA 1
ATOM 2682 C C . SER B 1 100 ? 27.605 34.575 2.653 1.00 21.55 772 SER B C 1
ATOM 2683 O O . SER B 1 100 ? 28.553 34.508 3.421 1.00 20.07 772 SER B O 1
ATOM 2686 N N . GLY B 1 101 ? 26.467 33.899 2.869 1.00 19.77 773 GLY B N 1
ATOM 2687 C CA . GLY B 1 101 ? 26.198 33.026 4.000 1.00 19.13 773 GLY B CA 1
ATOM 2688 C C . GLY B 1 101 ? 25.920 33.669 5.337 1.00 18.58 773 GLY B C 1
ATOM 2689 O O . GLY B 1 101 ? 25.860 32.959 6.366 1.00 20.19 773 GLY B O 1
ATOM 2690 N N . GLN B 1 102 ? 25.806 35.010 5.354 1.00 18.02 774 GLN B N 1
ATOM 2691 C CA . GLN B 1 102 ? 25.726 35.709 6.621 1.00 19.13 774 GLN B CA 1
ATOM 2692 C C . GLN B 1 102 ? 24.317 36.194 7.060 1.00 20.43 774 GLN B C 1
ATOM 2693 O O . GLN B 1 102 ? 24.212 36.956 8.037 1.00 20.85 774 GLN B O 1
ATOM 2699 N N . MET B 1 103 ? 23.274 35.686 6.377 1.00 19.63 775 MET B N 1
ATOM 2700 C CA . MET B 1 103 ? 21.895 35.796 6.855 1.00 18.98 775 MET B CA 1
ATOM 2701 C C . MET B 1 103 ? 21.244 34.481 6.375 1.00 17.73 775 MET B C 1
ATOM 2702 O O . MET B 1 103 ? 21.770 33.823 5.493 1.00 18.53 775 MET B O 1
ATOM 2707 N N . LEU B 1 104 ? 20.090 34.171 6.953 1.00 18.80 776 LEU B N 1
ATOM 2708 C CA . LEU B 1 104 ? 19.332 33.020 6.450 1.00 18.83 776 LEU B CA 1
ATOM 2709 C C . LEU B 1 104 ? 18.400 33.510 5.405 1.00 19.87 776 LEU B C 1
ATOM 2710 O O . LEU B 1 104 ? 17.432 34.200 5.675 1.00 20.72 776 LEU B O 1
ATOM 2715 N N . TYR B 1 105 ? 18.665 33.100 4.162 1.00 18.58 777 TYR B N 1
ATOM 2716 C CA . TYR B 1 105 ? 17.926 33.529 2.992 1.00 17.89 777 TYR B CA 1
ATOM 2717 C C . TYR B 1 105 ? 16.850 32.437 2.726 1.00 17.68 777 TYR B C 1
ATOM 2718 O O . TYR B 1 105 ? 16.995 31.639 1.813 1.00 18.77 777 TYR B O 1
ATOM 2727 N N . PHE B 1 106 ? 15.772 32.490 3.534 1.00 16.93 778 PHE B N 1
ATOM 2728 C CA . PHE B 1 106 ? 14.713 31.467 3.273 1.00 17.89 778 PHE B CA 1
ATOM 2729 C C . PHE B 1 106 ? 14.051 31.723 1.926 1.00 17.46 778 PHE B C 1
ATOM 2730 O O . PHE B 1 106 ? 13.776 30.818 1.152 1.00 19.56 778 PHE B O 1
ATOM 2738 N N . ALA B 1 107 ? 13.822 33.044 1.656 1.00 18.10 779 ALA B N 1
ATOM 2739 C CA . ALA B 1 107 ? 13.235 33.481 0.389 1.00 19.17 779 ALA B CA 1
ATOM 2740 C C . ALA B 1 107 ? 13.610 34.974 0.175 1.00 19.45 779 ALA B C 1
ATOM 2741 O O . ALA B 1 107 ? 14.008 35.650 1.111 1.00 20.30 779 ALA B O 1
ATOM 2743 N N . PRO B 1 108 ? 13.384 35.466 -1.023 1.00 22.43 780 PRO B N 1
ATOM 2744 C CA . PRO B 1 108 ? 13.735 36.890 -1.277 1.00 23.17 780 PRO B CA 1
ATOM 2745 C C . PRO B 1 108 ? 12.886 37.793 -0.379 1.00 25.41 780 PRO B C 1
ATOM 2746 O O . PRO B 1 108 ? 13.415 38.893 -0.128 1.00 27.81 780 PRO B O 1
ATOM 2750 N N . ASP B 1 109 ? 11.713 37.391 0.065 1.00 23.28 781 ASP B N 1
ATOM 2751 C CA . ASP B 1 109 ? 10.881 38.224 0.950 1.00 25.12 781 ASP B CA 1
ATOM 2752 C C . ASP B 1 109 ? 10.877 37.657 2.427 1.00 24.45 781 ASP B C 1
ATOM 2753 O O . ASP B 1 109 ? 10.005 37.955 3.264 1.00 24.34 781 ASP B O 1
ATOM 2758 N N . LEU B 1 110 ? 11.803 36.735 2.726 1.00 22.83 782 LEU B N 1
ATOM 2759 C CA . LEU B 1 110 ? 11.961 36.241 4.085 1.00 20.69 782 LEU B CA 1
ATOM 2760 C C . LEU B 1 110 ? 13.432 35.962 4.375 1.00 22.50 782 LEU B C 1
ATOM 2761 O O . LEU B 1 110 ? 13.929 34.818 4.227 1.00 22.81 782 LEU B O 1
ATOM 2766 N N . ILE B 1 111 ? 14.132 37.047 4.692 1.00 22.34 783 ILE B N 1
ATOM 2767 C CA . ILE B 1 111 ? 15.560 36.967 5.007 1.00 21.59 783 ILE B CA 1
ATOM 2768 C C . ILE B 1 111 ? 15.731 37.300 6.457 1.00 23.08 783 ILE B C 1
ATOM 2769 O O . ILE B 1 111 ? 15.250 38.366 6.928 1.00 24.31 783 ILE B O 1
ATOM 2774 N N . LEU B 1 112 ? 16.466 36.501 7.152 1.00 20.39 784 LEU B N 1
ATOM 2775 C CA . LEU B 1 112 ? 16.641 36.799 8.568 1.00 22.47 784 LEU B CA 1
ATOM 2776 C C . LEU B 1 112 ? 18.165 37.078 8.759 1.00 22.19 784 LEU B C 1
ATOM 2777 O O . LEU B 1 112 ? 18.974 36.106 8.693 1.00 22.14 784 LEU B O 1
ATOM 2782 N N . ASN B 1 113 ? 18.557 38.336 9.080 1.00 21.29 785 ASN B N 1
ATOM 2783 C CA . ASN B 1 113 ? 19.894 38.552 9.543 1.00 20.72 785 ASN B CA 1
ATOM 2784 C C . ASN B 1 113 ? 20.001 38.148 10.965 1.00 22.05 785 ASN B C 1
ATOM 2785 O O . ASN B 1 113 ? 19.004 37.717 11.572 1.00 21.79 785 ASN B O 1
ATOM 2790 N N . GLU B 1 114 ? 21.194 38.283 11.580 1.00 21.41 786 GLU B N 1
ATOM 2791 C CA . GLU B 1 114 ? 21.332 37.703 12.923 1.00 22.55 786 GLU B CA 1
ATOM 2792 C C . GLU B 1 114 ? 20.481 38.389 13.967 1.00 21.50 786 GLU B C 1
ATOM 2793 O O . GLU B 1 114 ? 19.995 37.723 14.888 1.00 20.99 786 GLU B O 1
ATOM 2799 N N . GLN B 1 115 ? 20.288 39.680 13.806 1.00 22.13 787 GLN B N 1
ATOM 2800 C CA . GLN B 1 115 ? 19.421 40.463 14.741 1.00 21.29 787 GLN B CA 1
ATOM 2801 C C . GLN B 1 115 ? 17.971 39.926 14.655 1.00 22.08 787 GLN B C 1
ATOM 2802 O O . GLN B 1 115 ? 17.293 39.760 15.690 1.00 21.14 787 GLN B O 1
ATOM 2808 N N . ARG B 1 116 ? 17.550 39.626 13.444 1.00 20.81 788 ARG B N 1
ATOM 2809 C CA . ARG B 1 116 ? 16.187 39.107 13.245 1.00 21.70 788 ARG B CA 1
ATOM 2810 C C . ARG B 1 116 ? 16.088 37.708 13.843 1.00 23.74 788 ARG B C 1
ATOM 2811 O O . ARG B 1 116 ? 14.980 37.323 14.367 1.00 24.80 788 ARG B O 1
ATOM 2819 N N . MET B 1 117 ? 17.148 36.907 13.719 1.00 22.31 789 MET B N 1
ATOM 2820 C CA . MET B 1 117 ? 17.170 35.599 14.343 1.00 22.68 789 MET B CA 1
ATOM 2821 C C . MET B 1 117 ? 17.071 35.702 15.849 1.00 23.89 789 MET B C 1
ATOM 2822 O O . MET B 1 117 ? 16.406 34.896 16.527 1.00 21.64 789 MET B O 1
ATOM 2827 N N . LYS B 1 118 ? 17.824 36.658 16.418 1.00 22.21 790 LYS B N 1
ATOM 2828 C CA . LYS B 1 118 ? 17.814 36.808 17.857 1.00 23.72 790 LYS B CA 1
ATOM 2829 C C . LYS B 1 118 ? 16.428 37.181 18.378 1.00 24.58 790 LYS B C 1
ATOM 2830 O O . LYS B 1 118 ? 16.089 36.844 19.561 1.00 28.03 790 LYS B O 1
ATOM 2832 N N . GLU B 1 119 ? 15.672 37.968 17.602 1.00 25.39 791 GLU B N 1
ATOM 2833 C CA . GLU B 1 119 ? 14.305 38.352 18.024 1.00 28.57 791 GLU B CA 1
ATOM 2834 C C . GLU B 1 119 ? 13.200 37.369 17.599 1.00 29.40 791 GLU B C 1
ATOM 2835 O O . GLU B 1 119 ? 11.973 37.680 17.761 1.00 32.15 791 GLU B O 1
ATOM 2841 N N . SER B 1 120 ? 13.570 36.250 17.012 1.00 30.08 792 SER B N 1
ATOM 2842 C CA . SER B 1 120 ? 12.559 35.364 16.358 1.00 30.03 792 SER B CA 1
ATOM 2843 C C . SER B 1 120 ? 11.682 34.504 17.269 1.00 31.63 792 SER B C 1
ATOM 2844 O O . SER B 1 120 ? 10.523 34.158 16.848 1.00 34.28 792 SER B O 1
ATOM 2847 N N . SER B 1 121 ? 12.225 34.141 18.432 1.00 29.37 793 SER B N 1
ATOM 2848 C CA . SER B 1 121 ? 11.654 33.132 19.358 1.00 27.99 793 SER B CA 1
ATOM 2849 C C . SER B 1 121 ? 12.293 31.744 19.202 1.00 29.20 793 SER B C 1
ATOM 2850 O O . SER B 1 121 ? 12.054 30.793 20.000 1.00 28.56 793 SER B O 1
ATOM 2853 N N . PHE B 1 122 ? 13.122 31.611 18.157 1.00 25.16 794 PHE B N 1
ATOM 2854 C CA . PHE B 1 122 ? 13.839 30.367 17.960 1.00 22.93 794 PHE B CA 1
ATOM 2855 C C . PHE B 1 122 ? 15.245 30.637 17.446 1.00 23.40 794 PHE B C 1
ATOM 2856 O O . PHE B 1 122 ? 15.706 30.051 16.457 1.00 22.76 794 PHE B O 1
ATOM 2864 N N . TYR B 1 123 ? 15.931 31.537 18.153 1.00 23.68 795 TYR B N 1
ATOM 2865 C CA . TYR B 1 123 ? 17.339 31.861 17.823 1.00 23.49 795 TYR B CA 1
ATOM 2866 C C . TYR B 1 123 ? 18.207 30.652 17.798 1.00 23.20 795 TYR B C 1
ATOM 2867 O O . TYR B 1 123 ? 18.998 30.464 16.847 1.00 23.61 795 TYR B O 1
ATOM 2876 N N . SER B 1 124 ? 18.081 29.776 18.794 1.00 23.72 796 SER B N 1
ATOM 2877 C CA . SER B 1 124 ? 19.006 28.613 18.770 1.00 25.19 796 SER B CA 1
ATOM 2878 C C . SER B 1 124 ? 18.811 27.727 17.512 1.00 23.92 796 SER B C 1
ATOM 2879 O O . SER B 1 124 ? 19.752 27.221 16.914 1.00 23.48 796 SER B O 1
ATOM 2882 N N . LEU B 1 125 ? 17.564 27.577 17.104 1.00 22.51 797 LEU B N 1
ATOM 2883 C CA . LEU B 1 125 ? 17.282 26.760 15.931 1.00 23.73 797 LEU B CA 1
ATOM 2884 C C . LEU B 1 125 ? 17.828 27.483 14.706 1.00 22.02 797 LEU B C 1
ATOM 2885 O O . LEU B 1 125 ? 18.385 26.835 13.835 1.00 21.72 797 LEU B O 1
ATOM 2890 N N . CYS B 1 126 ? 17.692 28.816 14.671 1.00 21.80 798 CYS B N 1
ATOM 2891 C CA . CYS B 1 126 ? 18.300 29.580 13.555 1.00 21.48 798 CYS B CA 1
ATOM 2892 C C . CYS B 1 126 ? 19.820 29.361 13.533 1.00 20.55 798 CYS B C 1
ATOM 2893 O O . CYS B 1 126 ? 20.427 29.099 12.458 1.00 20.59 798 CYS B O 1
ATOM 2896 N N . LEU B 1 127 ? 20.437 29.450 14.678 1.00 22.39 799 LEU B N 1
ATOM 2897 C CA . LEU B 1 127 ? 21.926 29.200 14.723 1.00 23.15 799 LEU B CA 1
ATOM 2898 C C . LEU B 1 127 ? 22.242 27.794 14.159 1.00 23.53 799 LEU B C 1
ATOM 2899 O O . LEU B 1 127 ? 23.200 27.579 13.380 1.00 23.67 799 LEU B O 1
ATOM 2904 N N . THR B 1 128 ? 21.427 26.759 14.521 1.00 21.71 800 THR B N 1
ATOM 2905 C CA . THR B 1 128 ? 21.658 25.404 14.021 1.00 24.16 800 THR B CA 1
ATOM 2906 C C . THR B 1 128 ? 21.583 25.373 12.523 1.00 22.46 800 THR B C 1
ATOM 2907 O O . THR B 1 128 ? 22.398 24.768 11.871 1.00 23.84 800 THR B O 1
ATOM 2911 N N . MET B 1 129 ? 20.612 26.089 11.947 1.00 21.77 801 MET B N 1
ATOM 2912 C CA . MET B 1 129 ? 20.445 26.042 10.506 1.00 20.48 801 MET B CA 1
ATOM 2913 C C . MET B 1 129 ? 21.578 26.843 9.811 1.00 19.83 801 MET B C 1
ATOM 2914 O O . MET B 1 129 ? 22.088 26.441 8.724 1.00 21.11 801 MET B O 1
ATOM 2919 N N . TRP B 1 130 ? 21.968 27.906 10.486 1.00 19.87 802 TRP B N 1
ATOM 2920 C CA . TRP B 1 130 ? 22.981 28.814 9.913 1.00 19.47 802 TRP B CA 1
ATOM 2921 C C . TRP B 1 130 ? 24.350 28.090 9.791 1.00 21.99 802 TRP B C 1
ATOM 2922 O O . TRP B 1 130 ? 25.249 28.575 9.030 1.00 21.84 802 TRP B O 1
ATOM 2933 N N . GLN B 1 131 ? 24.511 26.975 10.510 1.00 21.76 803 GLN B N 1
ATOM 2934 C CA . GLN B 1 131 ? 25.753 26.227 10.380 1.00 22.39 803 GLN B CA 1
ATOM 2935 C C . GLN B 1 131 ? 26.053 25.782 8.927 1.00 23.25 803 GLN B C 1
ATOM 2936 O O . GLN B 1 131 ? 27.233 25.648 8.461 1.00 22.35 803 GLN B O 1
ATOM 2942 N N . ILE B 1 132 ? 24.986 25.475 8.185 1.00 20.86 804 ILE B N 1
ATOM 2943 C CA . ILE B 1 132 ? 25.186 24.903 6.876 1.00 21.93 804 ILE B CA 1
ATOM 2944 C C . ILE B 1 132 ? 25.823 25.898 5.904 1.00 20.71 804 ILE B C 1
ATOM 2945 O O . ILE B 1 132 ? 26.801 25.561 5.304 1.00 22.24 804 ILE B O 1
ATOM 2950 N N . PRO B 1 133 ? 25.276 27.108 5.736 1.00 21.86 805 PRO B N 1
ATOM 2951 C CA . PRO B 1 133 ? 25.904 28.080 4.822 1.00 23.04 805 PRO B CA 1
ATOM 2952 C C . PRO B 1 133 ? 27.322 28.384 5.306 1.00 21.09 805 PRO B C 1
ATOM 2953 O O . PRO B 1 133 ? 28.211 28.617 4.450 1.00 22.52 805 PRO B O 1
ATOM 2957 N N . GLN B 1 134 ? 27.546 28.354 6.627 1.00 21.51 806 GLN B N 1
ATOM 2958 C CA . GLN B 1 134 ? 28.948 28.632 7.024 1.00 23.99 806 GLN B CA 1
ATOM 2959 C C . GLN B 1 134 ? 29.883 27.517 6.539 1.00 25.46 806 GLN B C 1
ATOM 2960 O O . GLN B 1 134 ? 31.078 27.742 6.197 1.00 26.24 806 GLN B O 1
ATOM 2966 N N . GLU B 1 135 ? 29.390 26.274 6.522 1.00 21.84 807 GLU B N 1
ATOM 2967 C CA . GLU B 1 135 ? 30.170 25.179 5.996 1.00 24.71 807 GLU B CA 1
ATOM 2968 C C . GLU B 1 135 ? 30.360 25.276 4.489 1.00 23.83 807 GLU B C 1
ATOM 2969 O O . GLU B 1 135 ? 31.366 24.889 3.978 1.00 25.51 807 GLU B O 1
ATOM 2975 N N . PHE B 1 136 ? 29.383 25.805 3.771 1.00 21.55 808 PHE B N 1
ATOM 2976 C CA . PHE B 1 136 ? 29.501 25.973 2.339 1.00 20.74 808 PHE B CA 1
ATOM 2977 C C . PHE B 1 136 ? 30.599 27.000 2.074 1.00 21.21 808 PHE B C 1
ATOM 2978 O O . PHE B 1 136 ? 31.419 26.850 1.162 1.00 24.28 808 PHE B O 1
ATOM 2986 N N . VAL B 1 137 ? 30.623 28.030 2.902 1.00 23.50 809 VAL B N 1
ATOM 2987 C CA . VAL B 1 137 ? 31.691 29.062 2.747 1.00 26.41 809 VAL B CA 1
ATOM 2988 C C . VAL B 1 137 ? 33.049 28.430 3.001 1.00 26.02 809 VAL B C 1
ATOM 2989 O O . VAL B 1 137 ? 33.988 28.574 2.211 1.00 27.24 809 VAL B O 1
ATOM 2993 N N . LYS B 1 138 ? 33.171 27.676 4.084 1.00 27.81 810 LYS B N 1
ATOM 2994 C CA . LYS B 1 138 ? 34.428 27.076 4.430 1.00 28.91 810 LYS B CA 1
ATOM 2995 C C . LYS B 1 138 ? 34.957 26.116 3.382 1.00 30.07 810 LYS B C 1
ATOM 2996 O O . LYS B 1 138 ? 36.166 26.092 3.086 1.00 31.42 810 LYS B O 1
ATOM 3002 N N . LEU B 1 139 ? 34.068 25.294 2.817 1.00 27.95 811 LEU B N 1
ATOM 3003 C CA . LEU B 1 139 ? 34.467 24.395 1.784 1.00 28.02 811 LEU B CA 1
ATOM 3004 C C . LEU B 1 139 ? 34.462 24.895 0.355 1.00 27.60 811 LEU B C 1
ATOM 3005 O O . LEU B 1 139 ? 34.934 24.187 -0.537 1.00 29.38 811 LEU B O 1
ATOM 3010 N N . GLN B 1 140 ? 33.903 26.069 0.153 1.00 26.78 812 GLN B N 1
ATOM 3011 C CA . GLN B 1 140 ? 33.715 26.621 -1.163 1.00 27.03 812 GLN B CA 1
ATOM 3012 C C . GLN B 1 140 ? 33.050 25.536 -2.036 1.00 25.63 812 GLN B C 1
ATOM 3013 O O . GLN B 1 140 ? 33.563 25.173 -3.084 1.00 25.72 812 GLN B O 1
ATOM 3015 N N . VAL B 1 141 ? 31.894 25.067 -1.594 1.00 23.72 813 VAL B N 1
ATOM 3016 C CA . VAL B 1 141 ? 31.111 24.092 -2.390 1.00 22.08 813 VAL B CA 1
ATOM 3017 C C . VAL B 1 141 ? 30.758 24.709 -3.743 1.00 21.65 813 VAL B C 1
ATOM 3018 O O . VAL B 1 141 ? 30.308 25.886 -3.814 1.00 22.27 813 VAL B O 1
ATOM 3022 N N . SER B 1 142 ? 30.961 23.927 -4.823 1.00 20.43 814 SER B N 1
ATOM 3023 C CA . SER B 1 142 ? 30.565 24.426 -6.139 1.00 20.79 814 SER B CA 1
ATOM 3024 C C . SER B 1 142 ? 29.099 24.113 -6.469 1.00 20.22 814 SER B C 1
ATOM 3025 O O . SER B 1 142 ? 28.490 23.205 -5.845 1.00 20.44 814 SER B O 1
ATOM 3028 N N . GLN B 1 143 ? 28.602 24.826 -7.453 1.00 20.52 815 GLN B N 1
ATOM 3029 C CA . GLN B 1 143 ? 27.228 24.544 -7.902 1.00 21.06 815 GLN B CA 1
ATOM 3030 C C . GLN B 1 143 ? 27.073 23.091 -8.337 1.00 20.19 815 GLN B C 1
ATOM 3031 O O . GLN B 1 143 ? 26.052 22.414 -8.065 1.00 21.38 815 GLN B O 1
ATOM 3037 N N . GLU B 1 144 ? 28.094 22.562 -9.013 1.00 20.35 816 GLU B N 1
ATOM 3038 C CA . GLU B 1 144 ? 28.059 21.211 -9.516 1.00 18.05 816 GLU B CA 1
ATOM 3039 C C . GLU B 1 144 ? 28.055 20.187 -8.366 1.00 18.24 816 GLU B C 1
ATOM 3040 O O . GLU B 1 144 ? 27.353 19.164 -8.392 1.00 19.02 816 GLU B O 1
ATOM 3046 N N . GLU B 1 145 ? 28.861 20.464 -7.345 1.00 17.36 817 GLU B N 1
ATOM 3047 C CA . GLU B 1 145 ? 28.898 19.548 -6.176 1.00 17.16 817 GLU B CA 1
ATOM 3048 C C . GLU B 1 145 ? 27.542 19.640 -5.427 1.00 18.20 817 GLU B C 1
ATOM 3049 O O . GLU B 1 145 ? 27.005 18.604 -5.088 1.00 21.29 817 GLU B O 1
ATOM 3055 N N . PHE B 1 146 ? 27.021 20.848 -5.265 1.00 16.71 818 PHE B N 1
ATOM 3056 C CA . PHE B 1 146 ? 25.759 21.021 -4.545 1.00 15.99 818 PHE B CA 1
ATOM 3057 C C . PHE B 1 146 ? 24.644 20.286 -5.272 1.00 15.34 818 PHE B C 1
ATOM 3058 O O . PHE B 1 146 ? 23.853 19.626 -4.608 1.00 17.30 818 PHE B O 1
ATOM 3066 N N . LEU B 1 147 ? 24.601 20.376 -6.594 1.00 16.83 819 LEU B N 1
ATOM 3067 C CA . LEU B 1 147 ? 23.488 19.721 -7.319 1.00 15.50 819 LEU B CA 1
ATOM 3068 C C . LEU B 1 147 ? 23.546 18.215 -7.119 1.00 17.26 819 LEU B C 1
ATOM 3069 O O . LEU B 1 147 ? 22.517 17.533 -6.886 1.00 17.34 819 LEU B O 1
ATOM 3074 N N . CYS B 1 148 ? 24.732 17.613 -7.149 1.00 15.83 820 CYS B N 1
ATOM 3075 C CA . CYS B 1 148 ? 24.778 16.189 -6.953 1.00 16.87 820 CYS B CA 1
ATOM 3076 C C . CYS B 1 148 ? 24.523 15.794 -5.516 1.00 17.31 820 CYS B C 1
ATOM 3077 O O . CYS B 1 148 ? 23.859 14.761 -5.279 1.00 17.68 820 CYS B O 1
ATOM 3080 N N . MET B 1 149 ? 25.030 16.598 -4.577 1.00 15.97 821 MET B N 1
ATOM 3081 C CA . MET B 1 149 ? 24.776 16.328 -3.148 1.00 16.71 821 MET B CA 1
ATOM 3082 C C . MET B 1 149 ? 23.251 16.367 -2.833 1.00 15.92 821 MET B C 1
ATOM 3083 O O . MET B 1 149 ? 22.775 15.575 -2.006 1.00 18.44 821 MET B O 1
ATOM 3088 N N . LYS B 1 150 ? 22.572 17.330 -3.453 1.00 16.37 822 LYS B N 1
ATOM 3089 C CA . LYS B 1 150 ? 21.123 17.437 -3.161 1.00 17.99 822 LYS B CA 1
ATOM 3090 C C . LYS B 1 150 ? 20.411 16.179 -3.625 1.00 16.08 822 LYS B C 1
ATOM 3091 O O . LYS B 1 150 ? 19.507 15.680 -2.929 1.00 16.86 822 LYS B O 1
ATOM 3097 N N . VAL B 1 151 ? 20.790 15.598 -4.801 1.00 16.57 823 VAL B N 1
ATOM 3098 C CA . VAL B 1 151 ? 20.126 14.363 -5.205 1.00 16.00 823 VAL B CA 1
ATOM 3099 C C . VAL B 1 151 ? 20.411 13.242 -4.168 1.00 15.30 823 VAL B C 1
ATOM 3100 O O . VAL B 1 151 ? 19.575 12.431 -3.761 1.00 16.46 823 VAL B O 1
ATOM 3104 N N . LEU B 1 152 ? 21.665 13.193 -3.710 1.00 16.01 824 LEU B N 1
ATOM 3105 C CA . LEU B 1 152 ? 21.997 12.136 -2.750 1.00 17.43 824 LEU B CA 1
ATOM 3106 C C . LEU B 1 152 ? 21.185 12.281 -1.437 1.00 15.11 824 LEU B C 1
ATOM 3107 O O . LEU B 1 152 ? 20.880 11.292 -0.789 1.00 15.86 824 LEU B O 1
ATOM 3112 N N . LEU B 1 153 ? 20.820 13.534 -1.059 1.00 14.60 825 LEU B N 1
ATOM 3113 C CA . LEU B 1 153 ? 20.012 13.708 0.110 1.00 15.78 825 LEU B CA 1
ATOM 3114 C C . LEU B 1 153 ? 18.628 13.064 -0.115 1.00 15.76 825 LEU B C 1
ATOM 3115 O O . LEU B 1 153 ? 18.041 12.489 0.812 1.00 16.81 825 LEU B O 1
ATOM 3120 N N . LEU B 1 154 ? 18.071 13.330 -1.319 1.00 15.72 826 LEU B N 1
ATOM 3121 C CA . LEU B 1 154 ? 16.786 12.639 -1.605 1.00 15.83 826 LEU B CA 1
ATOM 3122 C C . LEU B 1 154 ? 16.850 11.121 -1.478 1.00 16.89 826 LEU B C 1
ATOM 3123 O O . LEU B 1 154 ? 15.881 10.452 -1.069 1.00 17.21 826 LEU B O 1
ATOM 3128 N N . LEU B 1 155 ? 18.015 10.555 -1.745 1.00 15.99 827 LEU B N 1
ATOM 3129 C CA . LEU B 1 155 ? 18.219 9.117 -1.714 1.00 16.58 827 LEU B CA 1
ATOM 3130 C C . LEU B 1 155 ? 19.041 8.649 -0.460 1.00 18.97 827 LEU B C 1
ATOM 3131 O O . LEU B 1 155 ? 19.667 7.585 -0.468 1.00 19.09 827 LEU B O 1
ATOM 3136 N N . ASN B 1 156 ? 18.959 9.388 0.630 1.00 17.64 828 ASN B N 1
ATOM 3137 C CA . ASN B 1 156 ? 19.795 9.143 1.798 1.00 17.68 828 ASN B CA 1
ATOM 3138 C C . ASN B 1 156 ? 19.179 8.371 2.968 1.00 19.85 828 ASN B C 1
ATOM 3139 O O . ASN B 1 156 ? 19.858 8.135 3.939 1.00 20.63 828 ASN B O 1
ATOM 3144 N N . THR B 1 157 ? 17.912 7.966 2.864 1.00 18.51 829 THR B N 1
ATOM 3145 C CA . THR B 1 157 ? 17.252 7.185 3.920 1.00 18.93 829 THR B CA 1
ATOM 3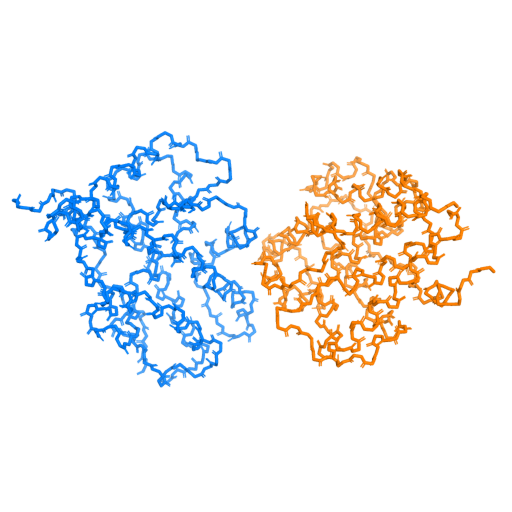146 C C . THR B 1 157 ? 16.280 6.277 3.226 1.00 18.55 829 THR B C 1
ATOM 3147 O O . THR B 1 157 ? 15.595 6.722 2.283 1.00 19.30 829 THR B O 1
ATOM 3151 N N . ILE B 1 158 ? 16.243 4.989 3.637 1.00 17.74 830 ILE B N 1
ATOM 3152 C CA . ILE B 1 158 ? 15.230 4.039 3.083 1.00 19.78 830 ILE B CA 1
ATOM 3153 C C . ILE B 1 158 ? 14.538 3.339 4.251 1.00 20.32 830 ILE B C 1
ATOM 3154 O O . ILE B 1 158 ? 14.966 3.443 5.389 1.00 19.24 830 ILE B O 1
ATOM 3159 N N . PRO B 1 159 ? 13.430 2.648 3.989 1.00 20.90 831 PRO B N 1
ATOM 3160 C CA . PRO B 1 159 ? 12.734 1.986 5.076 1.00 21.45 831 PRO B CA 1
ATOM 3161 C C . PRO B 1 159 ? 13.589 0.792 5.570 1.00 22.90 831 PRO B C 1
ATOM 3162 O O . PRO B 1 159 ? 14.466 0.289 4.876 1.00 23.73 831 PRO B O 1
ATOM 3166 N N . LEU B 1 160 ? 13.288 0.374 6.779 1.00 22.07 832 LEU B N 1
ATOM 3167 C CA . LEU B 1 160 ? 14.033 -0.735 7.387 1.00 24.58 832 LEU B CA 1
ATOM 3168 C C . LEU B 1 160 ? 13.943 -1.952 6.512 1.00 24.94 832 LEU B C 1
ATOM 3169 O O . LEU B 1 160 ? 14.902 -2.749 6.411 1.00 29.09 832 LEU B O 1
ATOM 3174 N N . GLU B 1 161 ? 12.785 -2.146 5.904 1.00 26.14 833 GLU B N 1
ATOM 3175 C CA . GLU B 1 161 ? 12.622 -3.273 5.013 1.00 28.48 833 GLU B CA 1
ATOM 3176 C C . GLU B 1 161 ? 13.058 -3.043 3.562 1.00 27.09 833 GLU B C 1
ATOM 3177 O O . GLU B 1 161 ? 12.912 -3.908 2.696 1.00 30.85 833 GLU B O 1
ATOM 3183 N N . GLY B 1 162 ? 13.601 -1.879 3.296 1.00 24.74 834 GLY B N 1
ATOM 3184 C CA . GLY B 1 162 ? 14.014 -1.579 1.958 1.00 23.40 834 GLY B CA 1
ATOM 3185 C C . GLY B 1 162 ? 12.841 -1.101 1.143 1.00 24.43 834 GLY B C 1
ATOM 3186 O O . GLY B 1 162 ? 11.726 -0.887 1.610 1.00 24.47 834 GLY B O 1
ATOM 3187 N N . LEU B 1 163 ? 13.171 -0.717 -0.071 1.00 23.06 835 LEU B N 1
ATOM 3188 C CA . LEU B 1 163 ? 12.224 -0.178 -1.038 1.00 23.03 835 LEU B CA 1
ATOM 3189 C C . LEU B 1 163 ? 11.691 -1.289 -1.962 1.00 22.65 835 LEU B C 1
ATOM 3190 O O . LEU B 1 163 ? 12.297 -2.342 -2.063 1.00 25.39 835 LEU B O 1
ATOM 3195 N N . ARG B 1 164 ? 10.586 -1.041 -2.632 1.00 22.69 836 ARG B N 1
ATOM 3196 C CA . ARG B 1 164 ? 10.031 -2.037 -3.572 1.00 23.92 836 ARG B CA 1
ATOM 3197 C C . ARG B 1 164 ? 10.977 -2.173 -4.760 1.00 24.99 836 ARG B C 1
ATOM 3198 O O . ARG B 1 164 ? 11.099 -3.279 -5.303 1.00 26.12 836 ARG B O 1
ATOM 3206 N N . SER B 1 165 ? 11.541 -1.051 -5.224 1.00 23.23 837 SER B N 1
ATOM 3207 C CA . SER B 1 165 ? 12.423 -0.971 -6.388 1.00 24.19 837 SER B CA 1
ATOM 3208 C C . SER B 1 165 ? 13.841 -0.814 -5.863 1.00 21.77 837 SER B C 1
ATOM 3209 O O . SER B 1 165 ? 14.585 0.055 -6.294 1.00 22.86 837 SER B O 1
ATOM 3212 N N . GLN B 1 166 ? 14.221 -1.707 -4.973 1.00 22.49 838 GLN B N 1
ATOM 3213 C CA . GLN B 1 166 ? 15.543 -1.590 -4.344 1.00 23.30 838 GLN B CA 1
ATOM 3214 C C . GLN B 1 166 ? 16.652 -1.638 -5.363 1.00 22.96 838 GLN B C 1
ATOM 3215 O O . GLN B 1 166 ? 17.644 -0.940 -5.207 1.00 24.39 838 GLN B O 1
ATOM 3221 N N . THR B 1 167 ? 16.584 -2.541 -6.375 1.00 24.00 839 THR B N 1
ATOM 3222 C CA . THR B 1 167 ? 17.645 -2.609 -7.358 1.00 26.28 839 THR B CA 1
ATOM 3223 C C . THR B 1 167 ? 17.789 -1.303 -8.098 1.00 24.44 839 THR B C 1
ATOM 3224 O O . THR B 1 167 ? 18.883 -0.808 -8.259 1.00 26.14 839 THR B O 1
ATOM 3228 N N . GLN B 1 168 ? 16.682 -0.773 -8.637 1.00 23.58 840 GLN B N 1
ATOM 3229 C CA . GLN B 1 168 ? 16.783 0.457 -9.365 1.00 22.16 840 GLN B CA 1
ATOM 3230 C C . GLN B 1 168 ? 17.283 1.608 -8.439 1.00 20.27 840 GLN B C 1
ATOM 3231 O O . GLN B 1 168 ? 18.013 2.453 -8.897 1.00 23.58 840 GLN B O 1
ATOM 3237 N N . PHE B 1 169 ? 16.866 1.602 -7.204 1.00 21.11 841 PHE B N 1
ATOM 3238 C CA . PHE B 1 169 ? 17.342 2.616 -6.254 1.00 21.33 841 PHE B CA 1
ATOM 3239 C C . PHE B 1 169 ? 18.795 2.556 -6.064 1.00 21.09 841 PHE B C 1
ATOM 3240 O O . PHE B 1 169 ? 19.515 3.576 -6.133 1.00 21.23 841 PHE B O 1
ATOM 3248 N N . GLU B 1 170 ? 19.286 1.344 -5.871 1.00 22.36 842 GLU B N 1
ATOM 3249 C CA . GLU B 1 170 ? 20.718 1.243 -5.670 1.00 23.77 842 GLU B CA 1
ATOM 3250 C C . GLU B 1 170 ? 21.493 1.727 -6.916 1.00 21.38 842 GLU B C 1
ATOM 3251 O O . GLU B 1 170 ? 22.528 2.432 -6.826 1.00 21.28 842 GLU B O 1
ATOM 3257 N N . GLU B 1 171 ? 20.987 1.375 -8.100 1.00 21.23 843 GLU B N 1
ATOM 3258 C CA . GLU B 1 171 ? 21.614 1.789 -9.343 1.00 22.00 843 GLU B CA 1
ATOM 3259 C C . GLU B 1 171 ? 21.616 3.333 -9.489 1.00 21.10 843 GLU B C 1
ATOM 3260 O O . GLU B 1 171 ? 22.596 3.941 -9.930 1.00 21.25 843 GLU B O 1
ATOM 3266 N N . MET B 1 172 ? 20.507 3.921 -9.074 1.00 21.24 844 MET B N 1
ATOM 3267 C CA . MET B 1 172 ? 20.347 5.368 -9.201 1.00 18.79 844 MET B CA 1
ATOM 3268 C C . MET B 1 172 ? 21.266 6.044 -8.202 1.00 18.82 844 MET B C 1
ATOM 3269 O O . MET B 1 172 ? 22.019 6.958 -8.573 1.00 18.23 844 MET B O 1
ATOM 3274 N N . ARG B 1 173 ? 21.230 5.606 -6.940 1.00 19.30 845 ARG B N 1
ATOM 3275 C CA . ARG B 1 173 ? 22.121 6.240 -5.950 1.00 19.11 845 ARG B CA 1
ATOM 3276 C C . ARG B 1 173 ? 23.564 6.109 -6.393 1.00 19.31 845 ARG B C 1
ATOM 3277 O O . ARG B 1 173 ? 24.321 7.052 -6.300 1.00 18.60 845 ARG B O 1
ATOM 3285 N N . SER B 1 174 ? 23.907 4.911 -6.904 1.00 18.77 846 SER B N 1
ATOM 3286 C CA . SER B 1 174 ? 25.352 4.735 -7.231 1.00 19.16 846 SER B CA 1
ATOM 3287 C C . SER B 1 174 ? 25.768 5.683 -8.372 1.00 19.05 846 SER B C 1
ATOM 3288 O O . SER B 1 174 ? 26.833 6.266 -8.453 1.00 20.65 846 SER B O 1
ATOM 3291 N N . SER B 1 175 ? 24.827 5.888 -9.317 1.00 19.12 847 SER B N 1
ATOM 3292 C CA . SER B 1 175 ? 25.053 6.757 -10.469 1.00 19.43 847 SER B CA 1
ATOM 3293 C C . SER B 1 175 ? 25.301 8.207 -10.007 1.00 17.43 847 SER B C 1
ATOM 3294 O O . SER B 1 175 ? 26.236 8.886 -10.517 1.00 17.90 847 SER B O 1
ATOM 3297 N N . TYR B 1 176 ? 24.462 8.692 -9.031 1.00 16.05 848 TYR B N 1
ATOM 3298 C CA . TYR B 1 176 ? 24.670 10.049 -8.566 1.00 15.76 848 TYR B CA 1
ATOM 3299 C C . TYR B 1 176 ? 25.975 10.173 -7.730 1.00 15.65 848 TYR B C 1
ATOM 3300 O O . TYR B 1 176 ? 26.553 11.262 -7.652 1.00 17.45 848 TYR B O 1
ATOM 3309 N N . ILE B 1 177 ? 26.361 9.078 -7.078 1.00 19.15 849 ILE B N 1
ATOM 3310 C CA . ILE B 1 177 ? 27.644 9.161 -6.325 1.00 17.96 849 ILE B CA 1
ATOM 3311 C C . ILE B 1 177 ? 28.794 9.283 -7.359 1.00 17.23 849 ILE B C 1
ATOM 3312 O O . ILE B 1 177 ? 29.689 10.134 -7.201 1.00 17.68 849 ILE B O 1
ATOM 3317 N N . ARG B 1 178 ? 28.713 8.492 -8.430 1.00 16.71 850 ARG B N 1
ATOM 3318 C CA . ARG B 1 178 ? 29.724 8.584 -9.499 1.00 18.38 850 ARG B CA 1
ATOM 3319 C C . ARG B 1 178 ? 29.677 10.028 -10.105 1.00 19.04 850 ARG B C 1
ATOM 3320 O O . ARG B 1 178 ? 30.682 10.613 -10.412 1.00 19.38 850 ARG B O 1
ATOM 3328 N N . GLU B 1 179 ? 28.474 10.662 -10.149 1.00 17.97 851 GLU B N 1
ATOM 3329 C CA . GLU B 1 179 ? 28.378 12.051 -10.677 1.00 18.84 851 GLU B CA 1
ATOM 3330 C C . GLU B 1 179 ? 28.991 13.103 -9.778 1.00 18.37 851 GLU B C 1
ATOM 3331 O O . GLU B 1 179 ? 29.696 14.050 -10.230 1.00 17.92 851 GLU B O 1
ATOM 3337 N N . LEU B 1 180 ? 28.846 12.861 -8.463 1.00 16.93 852 LEU B N 1
ATOM 3338 C CA . LEU B 1 180 ? 29.504 13.733 -7.490 1.00 16.99 852 LEU B CA 1
ATOM 3339 C C . LEU B 1 180 ? 31.010 13.688 -7.693 1.00 17.71 852 LEU B C 1
ATOM 3340 O O . LEU B 1 180 ? 31.697 14.686 -7.583 1.00 18.38 852 LEU B O 1
ATOM 3345 N N . ILE B 1 181 ? 31.507 12.468 -7.914 1.00 17.86 853 ILE B N 1
ATOM 3346 C CA . ILE B 1 181 ? 32.957 12.318 -8.115 1.00 18.67 853 ILE B CA 1
ATOM 3347 C C . ILE B 1 181 ? 33.423 13.093 -9.335 1.00 20.33 853 ILE B C 1
ATOM 3348 O O . ILE B 1 181 ? 34.477 13.762 -9.324 1.00 20.82 853 ILE B O 1
ATOM 3353 N N . LYS B 1 182 ? 32.604 13.092 -10.389 1.00 17.72 854 LYS B N 1
ATOM 3354 C CA . LYS B 1 182 ? 32.924 13.883 -11.596 1.00 19.62 854 LYS B CA 1
ATOM 3355 C C . LYS B 1 182 ? 32.878 15.382 -11.295 1.00 19.79 854 LYS B C 1
ATOM 3356 O O . LYS B 1 182 ? 33.707 16.160 -11.748 1.00 21.28 854 LYS B O 1
ATOM 3362 N N . ALA B 1 183 ? 31.881 15.792 -10.507 1.00 18.83 855 ALA B N 1
ATOM 3363 C CA . ALA B 1 183 ? 31.774 17.202 -10.166 1.00 19.68 855 ALA B CA 1
ATOM 3364 C C . ALA B 1 183 ? 33.016 17.641 -9.409 1.00 20.69 855 ALA B C 1
ATOM 3365 O O . ALA B 1 183 ? 33.537 18.749 -9.605 1.00 22.57 855 ALA B O 1
ATOM 3367 N N . ILE B 1 184 ? 33.446 16.825 -8.492 1.00 20.01 856 ILE B N 1
ATOM 3368 C CA . ILE B 1 184 ? 34.654 17.176 -7.706 1.00 22.40 856 ILE B CA 1
ATOM 3369 C C . ILE B 1 184 ? 35.860 17.262 -8.679 1.00 21.72 856 ILE B C 1
ATOM 3370 O O . ILE B 1 184 ? 36.738 18.115 -8.505 1.00 24.23 856 ILE B O 1
ATOM 3375 N N . GLY B 1 185 ? 35.901 16.365 -9.659 1.00 22.69 857 GLY B N 1
ATOM 3376 C CA . GLY B 1 185 ? 37.010 16.348 -10.640 1.00 23.51 857 GLY B CA 1
ATOM 3377 C C . GLY B 1 185 ? 37.125 17.634 -11.466 1.00 24.82 857 GLY B C 1
ATOM 3378 O O . GLY B 1 185 ? 38.221 17.938 -12.021 1.00 26.88 857 GLY B O 1
ATOM 3379 N N . LEU B 1 186 ? 36.048 18.432 -11.567 1.00 24.05 858 LEU B N 1
ATOM 3380 C CA . LEU B 1 186 ? 36.074 19.667 -12.331 1.00 26.23 858 LEU B CA 1
ATOM 3381 C C . LEU B 1 186 ? 37.046 20.685 -11.724 1.00 29.20 858 LEU B C 1
ATOM 3382 O O . LEU B 1 186 ? 37.551 21.617 -12.428 1.00 28.83 858 LEU B O 1
ATOM 3387 N N . ARG B 1 187 ? 37.260 20.594 -10.419 1.00 30.77 859 ARG B N 1
ATOM 3388 C CA . ARG B 1 187 ? 38.149 21.604 -9.854 1.00 36.82 859 ARG B CA 1
ATOM 3389 C C . ARG B 1 187 ? 39.275 20.981 -9.153 1.00 42.17 859 ARG B C 1
ATOM 3390 O O . ARG B 1 187 ? 40.341 21.563 -9.121 1.00 44.35 859 ARG B O 1
ATOM 3398 N N . GLN B 1 188 ? 39.050 19.810 -8.563 1.00 45.24 860 GLN B N 1
ATOM 3399 C CA . GLN B 1 188 ? 40.109 19.092 -7.855 1.00 48.31 860 GLN B CA 1
ATOM 3400 C C . GLN B 1 188 ? 40.964 18.287 -8.843 1.00 49.59 860 GLN B C 1
ATOM 3401 O O . GLN B 1 188 ? 40.696 17.105 -9.117 1.00 51.56 860 GLN B O 1
ATOM 3407 N N . GLY B 1 190 ? 44.028 16.977 -8.769 1.00 43.83 862 GLY B N 1
ATOM 3408 C CA . GLY B 1 190 ? 44.986 16.098 -8.005 1.00 43.04 862 GLY B CA 1
ATOM 3409 C C . GLY B 1 190 ? 44.292 14.901 -7.379 1.00 42.43 862 GLY B C 1
ATOM 3410 O O . GLY B 1 190 ? 43.157 14.990 -6.887 1.00 40.33 862 GLY B O 1
ATOM 3411 N N . VAL B 1 191 ? 44.968 13.763 -7.388 1.00 41.56 863 VAL B N 1
ATOM 3412 C CA . VAL B 1 191 ? 44.343 12.541 -6.870 1.00 42.53 863 VAL B CA 1
ATOM 3413 C C . VAL B 1 191 ? 44.014 12.545 -5.357 1.00 43.00 863 VAL B C 1
ATOM 3414 O O . VAL B 1 191 ? 42.923 12.112 -4.955 1.00 43.27 863 VAL B O 1
ATOM 3418 N N . VAL B 1 192 ? 44.946 12.985 -4.512 1.00 42.05 864 VAL B N 1
ATOM 3419 C CA . VAL B 1 192 ? 44.696 12.909 -3.062 1.00 42.40 864 VAL B CA 1
ATOM 3420 C C . VAL B 1 192 ? 43.692 13.952 -2.688 1.00 39.96 864 VAL B C 1
ATOM 3421 O O . VAL B 1 192 ? 42.800 13.681 -1.906 1.00 38.00 864 VAL B O 1
ATOM 3425 N N . SER B 1 193 ? 43.869 15.144 -3.263 1.00 38.93 865 SER B N 1
ATOM 3426 C CA . SER B 1 193 ? 42.905 16.203 -3.026 1.00 38.25 865 SER B CA 1
ATOM 3427 C C . SER B 1 193 ? 41.490 15.838 -3.458 1.00 36.49 865 SER B C 1
ATOM 3428 O O . SER B 1 193 ? 40.511 16.149 -2.762 1.00 34.87 865 SER B O 1
ATOM 3431 N N . SER B 1 194 ? 41.362 15.233 -4.618 1.00 33.12 866 SER B N 1
ATOM 3432 C CA . SER B 1 194 ? 40.023 14.867 -5.080 1.00 31.02 866 SER B CA 1
ATOM 3433 C C . SER B 1 194 ? 39.427 13.802 -4.175 1.00 30.60 866 SER B C 1
ATOM 3434 O O . SER B 1 194 ? 38.191 13.762 -3.865 1.00 26.46 866 SER B O 1
ATOM 3437 N N . SER B 1 195 ? 40.293 12.878 -3.774 1.00 29.73 867 SER B N 1
ATOM 3438 C CA . SER B 1 195 ? 39.868 11.829 -2.883 1.00 30.37 867 SER B CA 1
ATOM 3439 C C . SER B 1 195 ? 39.460 12.394 -1.518 1.00 28.65 867 SER B C 1
ATOM 3440 O O . SER B 1 195 ? 38.453 11.973 -0.884 1.00 28.48 867 SER B O 1
ATOM 3443 N N . GLN B 1 196 ? 40.255 13.273 -0.986 1.00 27.26 868 GLN B N 1
ATOM 3444 C CA . GLN B 1 196 ? 39.962 13.901 0.266 1.00 27.73 868 GLN B CA 1
ATOM 3445 C C . GLN B 1 196 ? 38.658 14.774 0.178 1.00 24.66 868 GLN B C 1
ATOM 3446 O O . GLN B 1 196 ? 37.843 14.735 1.108 1.00 24.01 868 GLN B O 1
ATOM 3448 N N . ARG B 1 197 ? 38.437 15.425 -0.967 1.00 25.27 869 ARG B N 1
ATOM 3449 C CA . ARG B 1 197 ? 37.242 16.257 -1.126 1.00 23.42 869 ARG B CA 1
ATOM 3450 C C . ARG B 1 197 ? 36.012 15.340 -1.151 1.00 22.33 869 ARG B C 1
ATOM 3451 O O . ARG B 1 197 ? 34.962 15.676 -0.578 1.00 22.39 869 ARG B O 1
ATOM 3459 N N . PHE B 1 198 ? 36.098 14.201 -1.785 1.00 21.50 870 PHE B N 1
ATOM 3460 C CA . PHE B 1 198 ? 34.963 13.221 -1.716 1.00 20.86 870 PHE B CA 1
ATOM 3461 C C . PHE B 1 198 ? 34.637 12.861 -0.297 1.00 22.53 870 PHE B C 1
ATOM 3462 O O . PHE B 1 198 ? 33.449 12.803 0.102 1.00 19.43 870 PHE B O 1
ATOM 3470 N N . TYR B 1 199 ? 35.665 12.593 0.493 1.00 21.63 871 TYR B N 1
ATOM 3471 C CA . TYR B 1 199 ? 35.455 12.361 1.911 1.00 23.56 871 TYR B CA 1
ATOM 3472 C C . TYR B 1 199 ? 34.727 13.490 2.630 1.00 22.93 871 TYR B C 1
ATOM 3473 O O . TYR B 1 199 ? 33.718 13.271 3.357 1.00 22.80 871 TYR B O 1
ATOM 3482 N N . GLN B 1 200 ? 35.207 14.697 2.413 1.00 22.15 872 GLN B N 1
ATOM 3483 C CA . GLN B 1 200 ? 34.661 15.874 3.077 1.00 23.58 872 GLN B CA 1
ATOM 3484 C C . GLN B 1 200 ? 33.183 16.129 2.736 1.00 22.23 872 GLN B C 1
ATOM 3485 O O . GLN B 1 200 ? 32.367 16.399 3.664 1.00 23.00 872 GLN B O 1
ATOM 3491 N N . LEU B 1 201 ? 32.823 16.004 1.469 1.00 19.84 873 LEU B N 1
ATOM 3492 C CA . LEU B 1 201 ? 31.477 16.410 1.061 1.00 18.55 873 LEU B CA 1
ATOM 3493 C C . LEU B 1 201 ? 30.534 15.297 1.529 1.00 19.96 873 LEU B C 1
ATOM 3494 O O . LEU B 1 201 ? 29.419 15.586 1.959 1.00 20.06 873 LEU B O 1
ATOM 3499 N N . THR B 1 202 ? 30.970 14.043 1.442 1.00 20.04 874 THR B N 1
ATOM 3500 C CA . THR B 1 202 ? 30.116 12.946 1.887 1.00 19.97 874 THR B CA 1
ATOM 3501 C C . THR B 1 202 ? 29.973 12.911 3.410 1.00 19.63 874 THR B C 1
ATOM 3502 O O . THR B 1 202 ? 28.932 12.537 3.945 1.00 21.15 874 THR B O 1
ATOM 3506 N N . LYS B 1 203 ? 31.061 13.242 4.076 1.00 19.79 875 LYS B N 1
ATOM 3507 C CA . LYS B 1 203 ? 31.036 13.323 5.529 1.00 21.66 875 LYS B CA 1
ATOM 3508 C C . LYS B 1 203 ? 30.036 14.472 5.898 1.00 20.17 875 LYS B C 1
ATOM 3509 O O . LYS B 1 203 ? 29.275 14.345 6.909 1.00 20.65 875 LYS B O 1
ATOM 3515 N N . LEU B 1 204 ? 30.065 15.561 5.190 1.00 20.94 876 LEU B N 1
ATOM 3516 C CA . LEU B 1 204 ? 29.130 16.639 5.403 1.00 20.25 876 LEU B CA 1
ATOM 3517 C C . LEU B 1 204 ? 27.661 16.131 5.323 1.00 21.42 876 LEU B C 1
ATOM 3518 O O . LEU B 1 204 ? 26.814 16.387 6.215 1.00 21.53 876 LEU B O 1
ATOM 3523 N N . LEU B 1 205 ? 27.361 15.343 4.297 1.00 20.64 877 LEU B N 1
ATOM 3524 C CA . LEU B 1 205 ? 26.023 14.728 4.207 1.00 20.98 877 LEU B CA 1
ATOM 3525 C C . LEU B 1 205 ? 25.745 13.828 5.405 1.00 21.04 877 LEU B C 1
ATOM 3526 O O . LEU B 1 205 ? 24.649 13.916 5.977 1.00 20.51 877 LEU B O 1
ATOM 3531 N N . ASP B 1 206 ? 26.702 12.963 5.798 1.00 20.38 878 ASP B N 1
ATOM 3532 C CA . ASP B 1 206 ? 26.461 12.130 6.996 1.00 21.12 878 ASP B CA 1
ATOM 3533 C C . ASP B 1 206 ? 26.144 13.014 8.199 1.00 20.74 878 ASP B C 1
ATOM 3534 O O . ASP B 1 206 ? 25.281 12.686 8.999 1.00 24.47 878 ASP B O 1
ATOM 3539 N N . ASN B 1 207 ? 26.905 14.083 8.346 1.00 21.42 879 ASN B N 1
ATOM 3540 C CA . ASN B 1 207 ? 26.747 14.924 9.557 1.00 24.15 879 ASN B CA 1
ATOM 3541 C C . ASN B 1 207 ? 25.393 15.636 9.592 1.00 23.11 879 ASN B C 1
ATOM 3542 O O . ASN B 1 207 ? 24.976 16.108 10.684 1.00 27.67 879 ASN B O 1
ATOM 3547 N N . LEU B 1 208 ? 24.759 15.786 8.440 1.00 22.35 880 LEU B N 1
ATOM 3548 C CA . LEU B 1 208 ? 23.444 16.454 8.326 1.00 23.38 880 LEU B CA 1
ATOM 3549 C C . LEU B 1 208 ? 22.345 15.662 8.989 1.00 26.00 880 LEU B C 1
ATOM 3550 O O . LEU B 1 208 ? 21.456 16.304 9.550 1.00 25.44 880 LEU B O 1
ATOM 3555 N N . HIS B 1 209 ? 22.449 14.330 8.963 1.00 28.35 881 HIS B N 1
ATOM 3556 C CA . HIS B 1 209 ? 21.474 13.451 9.648 1.00 30.34 881 HIS B CA 1
ATOM 3557 C C . HIS B 1 209 ? 21.258 13.994 11.078 1.00 29.65 881 HIS B C 1
ATOM 3558 O O . HIS B 1 209 ? 20.120 14.179 11.555 1.00 30.56 881 HIS B O 1
ATOM 3565 N N . ASP B 1 210 ? 22.304 14.363 11.810 1.00 30.76 882 ASP B N 1
ATOM 3566 C CA . ASP B 1 210 ? 22.073 14.869 13.133 1.00 30.16 882 ASP B CA 1
ATOM 3567 C C . ASP B 1 210 ? 21.481 16.251 13.311 1.00 28.41 882 ASP B C 1
ATOM 3568 O O . ASP B 1 210 ? 20.725 16.522 14.231 1.00 27.16 882 ASP B O 1
ATOM 3573 N N . LEU B 1 211 ? 21.865 17.152 12.429 1.00 25.95 883 LEU B N 1
ATOM 3574 C CA . LEU B 1 211 ? 21.346 18.483 12.467 1.00 24.48 883 LEU B CA 1
ATOM 3575 C C . LEU B 1 211 ? 19.838 18.434 12.151 1.00 22.56 883 LEU B C 1
ATOM 3576 O O . LEU B 1 211 ? 18.968 19.095 12.743 1.00 21.64 883 LEU B O 1
ATOM 3581 N N . VAL B 1 212 ? 19.521 17.662 11.126 1.00 21.92 884 VAL B N 1
ATOM 3582 C CA . VAL B 1 212 ? 18.118 17.537 10.735 1.00 20.66 884 VAL B CA 1
ATOM 3583 C C . VAL B 1 212 ? 17.245 16.883 11.824 1.00 20.21 884 VAL B C 1
ATOM 3584 O O . VAL B 1 212 ? 16.060 17.239 11.946 1.00 21.29 884 VAL B O 1
ATOM 3588 N N . LYS B 1 213 ? 17.830 16.031 12.645 1.00 20.14 885 LYS B N 1
ATOM 3589 C CA . LYS B 1 213 ? 17.055 15.433 13.735 1.00 20.91 885 LYS B CA 1
ATOM 3590 C C . LYS B 1 213 ? 16.563 16.531 14.650 1.00 21.38 885 LYS B C 1
ATOM 3591 O O . LYS B 1 213 ? 15.376 16.531 15.076 1.00 20.46 885 LYS B O 1
ATOM 3597 N N . GLN B 1 214 ? 17.409 17.547 14.912 1.00 20.21 886 GLN B N 1
ATOM 3598 C CA . GLN B 1 214 ? 16.949 18.673 15.738 1.00 20.80 886 GLN B CA 1
ATOM 3599 C C . GLN B 1 214 ? 15.738 19.427 15.109 1.00 20.76 886 GLN B C 1
ATOM 3600 O O . GLN B 1 214 ? 14.838 19.884 15.827 1.00 19.93 886 GLN B O 1
ATOM 3606 N N . LEU B 1 215 ? 15.807 19.633 13.781 1.00 19.38 887 LEU B N 1
ATOM 3607 C CA . LEU B 1 215 ? 14.750 20.343 13.053 1.00 19.00 887 LEU B CA 1
ATOM 3608 C C . LEU B 1 215 ? 13.495 19.490 13.054 1.00 18.39 887 LEU B C 1
ATOM 3609 O O . LEU B 1 215 ? 12.382 20.033 13.169 1.00 18.22 887 LEU B O 1
ATOM 3614 N N . HIS B 1 216 ? 13.660 18.178 12.889 1.00 18.62 888 HIS B N 1
ATOM 3615 C CA . HIS B 1 216 ? 12.477 17.267 12.866 1.00 15.53 888 HIS B CA 1
ATOM 3616 C C . HIS B 1 216 ? 11.734 17.406 14.225 1.00 18.07 888 HIS B C 1
ATOM 3617 O O . HIS B 1 216 ? 10.544 17.461 14.284 1.00 18.73 888 HIS B O 1
ATOM 3624 N N . LEU B 1 217 ? 12.478 17.358 15.329 1.00 17.62 889 LEU B N 1
ATOM 3625 C CA . LEU B 1 217 ? 11.812 17.392 16.666 1.00 18.72 889 LEU B CA 1
ATOM 3626 C C . LEU B 1 217 ? 11.099 18.727 16.849 1.00 16.45 889 LEU B C 1
ATOM 3627 O O . LEU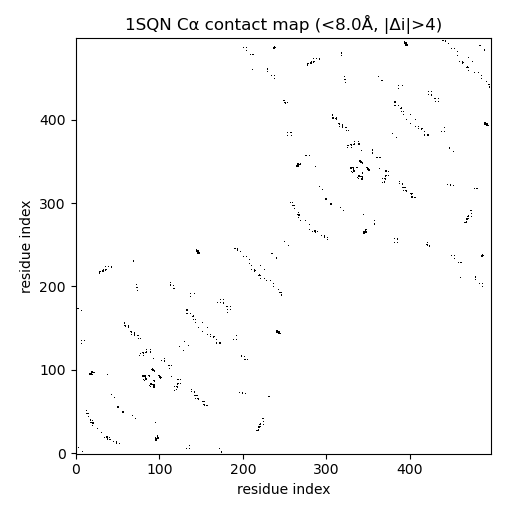 B 1 217 ? 9.915 18.793 17.317 1.00 19.18 889 LEU B O 1
ATOM 3632 N N . TYR B 1 218 ? 11.764 19.825 16.485 1.00 16.80 890 TYR B N 1
ATOM 3633 C CA . TYR B 1 218 ? 11.126 21.100 16.598 1.00 16.61 890 TYR B CA 1
ATOM 3634 C C . TYR B 1 218 ? 9.862 21.177 15.774 1.00 16.24 890 TYR B C 1
ATOM 3635 O O . TYR B 1 218 ? 8.847 21.687 16.204 1.00 18.90 890 TYR B O 1
ATOM 3644 N N . CYS B 1 219 ? 9.941 20.721 14.527 1.00 16.91 891 CYS B N 1
ATOM 3645 C CA . CYS B 1 219 ? 8.785 20.741 13.673 1.00 17.66 891 CYS B CA 1
ATOM 3646 C C . CYS B 1 219 ? 7.635 19.902 14.235 1.00 16.45 891 CYS B C 1
ATOM 3647 O O . CYS B 1 219 ? 6.473 20.370 14.268 1.00 18.55 891 CYS B O 1
ATOM 3650 N N . LEU B 1 220 ? 7.919 18.678 14.664 1.00 16.36 892 LEU B N 1
ATOM 3651 C CA . LEU B 1 220 ? 6.809 17.843 15.164 1.00 16.59 892 LEU B CA 1
ATOM 3652 C C . LEU B 1 220 ? 6.176 18.512 16.427 1.00 18.67 892 LEU B C 1
ATOM 3653 O O . LEU B 1 220 ? 4.961 18.475 16.606 1.00 19.36 892 LEU B O 1
ATOM 3658 N N . ASN B 1 221 ? 6.979 19.067 17.334 1.00 17.46 893 ASN B N 1
ATOM 3659 C CA . ASN B 1 221 ? 6.395 19.689 18.557 1.00 17.36 893 ASN B CA 1
ATOM 3660 C C . ASN B 1 221 ? 5.540 20.855 18.136 1.00 17.40 893 ASN B C 1
ATOM 3661 O O . ASN B 1 221 ? 4.416 21.050 18.704 1.00 18.41 893 ASN B O 1
ATOM 3666 N N . THR B 1 222 ? 6.060 21.665 17.206 1.00 16.85 894 THR B N 1
ATOM 3667 C CA . THR B 1 222 ? 5.303 22.825 16.687 1.00 17.00 894 THR B CA 1
ATOM 3668 C C . THR B 1 222 ? 3.982 22.347 16.091 1.00 19.19 894 THR B C 1
ATOM 3669 O O . THR B 1 222 ? 2.952 22.995 16.295 1.00 19.51 894 THR B O 1
ATOM 3673 N N . PHE B 1 223 ? 4.013 21.233 15.325 1.00 18.19 895 PHE B N 1
ATOM 3674 C CA . PHE B 1 223 ? 2.821 20.676 14.676 1.00 18.04 895 PHE B CA 1
ATOM 3675 C C . PHE B 1 223 ? 1.784 20.250 15.743 1.00 18.26 895 PHE B C 1
ATOM 3676 O O . PHE B 1 223 ? 0.590 20.599 15.651 1.00 19.77 895 PHE B O 1
ATOM 3684 N N . ILE B 1 224 ? 2.239 19.490 16.693 1.00 18.22 896 ILE B N 1
ATOM 3685 C CA . ILE B 1 224 ? 1.326 19.022 17.768 1.00 20.01 896 ILE B CA 1
ATOM 3686 C C . ILE B 1 224 ? 0.730 20.203 18.481 1.00 21.56 896 ILE B C 1
ATOM 3687 O O . ILE B 1 224 ? -0.498 20.197 18.805 1.00 23.39 896 ILE B O 1
ATOM 3692 N N . GLN B 1 225 ? 1.523 21.247 18.697 1.00 19.91 897 GLN B N 1
ATOM 3693 C CA . GLN B 1 225 ? 1.040 22.392 19.474 1.00 22.38 897 GLN B CA 1
ATOM 3694 C C . GLN B 1 225 ? 0.463 23.510 18.596 1.00 21.02 897 GLN B C 1
ATOM 3695 O O . GLN B 1 225 ? 0.159 24.625 19.052 1.00 22.05 897 GLN B O 1
ATOM 3701 N N . SER B 1 226 ? 0.303 23.253 17.313 1.00 20.61 898 SER B N 1
ATOM 3702 C CA . SER B 1 226 ? -0.026 24.296 16.364 1.00 21.39 898 SER B CA 1
ATOM 3703 C C . SER B 1 226 ? -1.244 25.186 16.720 1.00 20.43 898 SER B C 1
ATOM 3704 O O . SER B 1 226 ? -1.212 26.414 16.501 1.00 22.75 898 SER B O 1
ATOM 3707 N N . ARG B 1 227 ? -2.324 24.561 17.225 1.00 21.61 899 ARG B N 1
ATOM 3708 C CA . ARG B 1 227 ? -3.505 25.396 17.536 1.00 23.90 899 ARG B CA 1
ATOM 3709 C C . ARG B 1 227 ? -3.251 26.393 18.674 1.00 23.98 899 ARG B C 1
ATOM 3710 O O . ARG B 1 227 ? -3.585 27.566 18.501 1.00 25.29 899 ARG B O 1
ATOM 3718 N N . ALA B 1 228 ? -2.610 25.927 19.727 1.00 24.47 900 ALA B N 1
ATOM 3719 C CA . ALA B 1 228 ? -2.222 26.757 20.890 1.00 25.22 900 ALA B CA 1
ATOM 3720 C C . ALA B 1 228 ? -1.277 27.867 20.496 1.00 25.70 900 ALA B C 1
ATOM 3721 O O . ALA B 1 228 ? -1.476 29.013 20.862 1.00 28.07 900 ALA B O 1
ATOM 3723 N N . LEU B 1 229 ? -0.339 27.553 19.569 1.00 24.25 901 LEU B N 1
ATOM 3724 C CA . LEU B 1 229 ? 0.654 28.498 19.155 1.00 24.28 901 LEU B CA 1
ATOM 3725 C C . LEU B 1 229 ? 0.180 29.429 18.046 1.00 23.55 901 LEU B C 1
ATOM 3726 O O . LEU B 1 229 ? 0.955 30.343 17.589 1.00 26.15 901 LEU B O 1
ATOM 3731 N N . SER B 1 230 ? -1.018 29.183 17.445 1.00 21.85 902 SER B N 1
ATOM 3732 C CA . SER B 1 230 ? -1.542 29.955 16.378 1.00 23.92 902 SER B CA 1
ATOM 3733 C C . SER B 1 230 ? -0.626 29.845 15.132 1.00 23.43 902 SER B C 1
ATOM 3734 O O . SER B 1 230 ? -0.374 30.850 14.366 1.00 25.66 902 SER B O 1
ATOM 3737 N N . VAL B 1 231 ? -0.149 28.612 14.903 1.00 23.26 903 VAL B N 1
ATOM 3738 C CA . VAL B 1 231 ? 0.740 28.361 13.752 1.00 22.86 903 VAL B CA 1
ATOM 3739 C C . VAL B 1 231 ? -0.031 27.500 12.790 1.00 24.00 903 VAL B C 1
ATOM 3740 O O . VAL B 1 231 ? -0.605 26.473 13.194 1.00 27.42 903 VAL B O 1
ATOM 3744 N N . GLU B 1 232 ? -0.072 27.850 11.528 1.00 23.20 904 GLU B N 1
ATOM 3745 C CA . GLU B 1 232 ? -0.791 27.056 10.585 1.00 22.92 904 GLU B CA 1
ATOM 3746 C C . GLU B 1 232 ? 0.226 26.215 9.804 1.00 22.89 904 GLU B C 1
ATOM 3747 O O . GLU B 1 232 ? 1.271 26.711 9.338 1.00 22.63 904 GLU B O 1
ATOM 3753 N N . PHE B 1 233 ? -0.148 24.968 9.551 1.00 19.81 905 PHE B N 1
ATOM 3754 C CA . PHE B 1 233 ? 0.586 24.086 8.697 1.00 20.48 905 PHE B CA 1
ATOM 3755 C C . PHE B 1 233 ? -0.256 23.666 7.486 1.00 21.14 905 PHE B C 1
ATOM 3756 O O . PHE B 1 233 ? -1.330 23.094 7.681 1.00 23.03 905 PHE B O 1
ATOM 3764 N N . PRO B 1 234 ? 0.189 23.948 6.250 1.00 21.13 906 PRO B N 1
ATOM 3765 C CA . PRO B 1 234 ? -0.575 23.612 5.068 1.00 20.57 906 PRO B CA 1
ATOM 3766 C C . PRO B 1 234 ? -0.748 22.160 4.809 1.00 20.63 906 PRO B C 1
ATOM 3767 O O . PRO B 1 234 ? -0.178 21.363 5.465 1.00 21.44 906 PRO B O 1
ATOM 3771 N N . GLU B 1 235 ? -1.501 21.849 3.760 1.00 21.97 907 GLU B N 1
ATOM 3772 C CA . GLU B 1 235 ? -2.001 20.526 3.471 1.00 22.73 907 GLU B CA 1
ATOM 3773 C C . GLU B 1 235 ? -0.884 19.501 3.220 1.00 21.97 907 GLU B C 1
ATOM 3774 O O . GLU B 1 235 ? -0.808 18.524 3.937 1.00 23.42 907 GLU B O 1
ATOM 3780 N N . MET B 1 236 ? -0.010 19.729 2.243 1.00 22.27 908 MET B N 1
ATOM 3781 C CA . MET B 1 236 ? 1.002 18.702 1.968 1.00 22.64 908 MET B CA 1
ATOM 3782 C C . MET B 1 236 ? 2.026 18.600 3.108 1.00 20.91 908 MET B C 1
ATOM 3783 O O . MET B 1 236 ? 2.478 17.479 3.426 1.00 21.73 908 MET B O 1
ATOM 3788 N N . MET B 1 237 ? 2.370 19.744 3.704 1.00 21.23 909 MET B N 1
ATOM 3789 C CA . MET B 1 237 ? 3.293 19.754 4.812 1.00 21.85 909 MET B CA 1
ATOM 3790 C C . MET B 1 237 ? 2.695 18.902 5.932 1.00 20.47 909 MET B C 1
ATOM 3791 O O . MET B 1 237 ? 3.351 18.088 6.517 1.00 19.92 909 MET B O 1
ATOM 3796 N N . SER B 1 238 ? 1.420 19.129 6.238 1.00 18.77 910 SER B N 1
ATOM 3797 C CA . SER B 1 238 ? 0.787 18.313 7.254 1.00 20.92 910 SER B CA 1
ATOM 3798 C C . SER B 1 238 ? 0.788 16.829 6.951 1.00 21.47 910 SER B C 1
ATOM 3799 O O . SER B 1 238 ? 0.974 15.950 7.785 1.00 21.94 910 SER B O 1
ATOM 3802 N N . GLU B 1 239 ? 0.580 16.518 5.658 1.00 21.30 911 GLU B N 1
ATOM 3803 C CA . GLU B 1 239 ? 0.551 15.106 5.190 1.00 21.09 911 GLU B CA 1
ATOM 3804 C C . GLU B 1 239 ? 1.873 14.399 5.371 1.00 20.69 911 GLU B C 1
ATOM 3805 O O . GLU B 1 239 ? 1.915 13.318 5.938 1.00 22.08 911 GLU B O 1
ATOM 3807 N N . VAL B 1 240 ? 2.979 15.090 5.023 1.00 20.24 912 VAL B N 1
ATOM 3808 C CA . VAL B 1 240 ? 4.260 14.421 5.124 1.00 20.94 912 VAL B CA 1
ATOM 3809 C C . VAL B 1 240 ? 4.690 14.334 6.579 1.00 18.34 912 VAL B C 1
ATOM 3810 O O . VAL B 1 240 ? 5.310 13.342 6.941 1.00 19.41 912 VAL B O 1
ATOM 3814 N N . ILE B 1 241 ? 4.289 15.315 7.437 1.00 18.11 913 ILE B N 1
ATOM 3815 C CA . ILE B 1 241 ? 4.661 15.243 8.857 1.00 18.71 913 ILE B CA 1
ATOM 3816 C C . ILE B 1 241 ? 3.912 14.055 9.470 1.00 22.97 913 ILE B C 1
ATOM 3817 O O . ILE B 1 241 ? 4.509 13.187 10.122 1.00 22.28 913 ILE B O 1
ATOM 3822 N N . ALA B 1 242 ? 2.580 13.987 9.253 1.00 20.85 914 ALA B N 1
ATOM 3823 C CA . ALA B 1 242 ? 1.791 12.880 9.800 1.00 23.86 914 ALA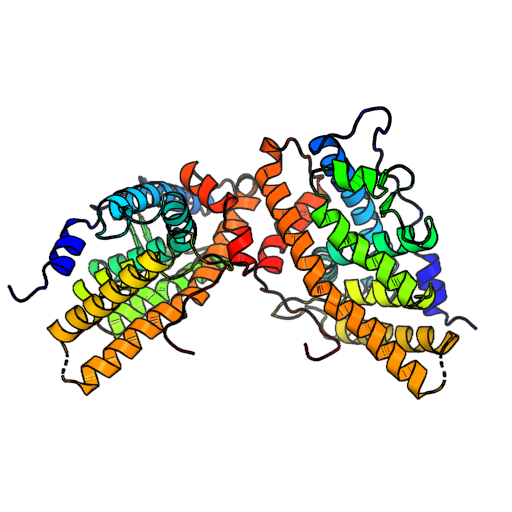 B CA 1
ATOM 3824 C C . ALA B 1 242 ? 2.252 11.527 9.303 1.00 24.67 914 ALA B C 1
ATOM 3825 O O . ALA B 1 242 ? 2.191 10.543 10.047 1.00 27.84 914 ALA B O 1
ATOM 3827 N N . ALA B 1 243 ? 2.598 11.450 8.014 1.00 23.81 915 ALA B N 1
ATOM 3828 C CA . ALA B 1 243 ? 2.995 10.159 7.391 1.00 24.72 915 ALA B CA 1
ATOM 3829 C C . ALA B 1 243 ? 4.276 9.507 7.959 1.00 24.71 915 ALA B C 1
ATOM 3830 O O . ALA B 1 243 ? 4.375 8.234 8.048 1.00 30.03 915 ALA B O 1
ATOM 3832 N N . GLN B 1 244 ? 5.261 10.324 8.288 1.00 22.47 916 GLN B N 1
ATOM 3833 C CA . GLN B 1 244 ? 6.540 9.762 8.645 1.00 21.65 916 GLN B CA 1
ATOM 3834 C C . GLN B 1 244 ? 7.285 10.394 9.802 1.00 19.47 916 GLN B C 1
ATOM 3835 O O . GLN B 1 244 ? 8.253 9.798 10.242 1.00 19.44 916 GLN B O 1
ATOM 3841 N N . LEU B 1 245 ? 6.971 11.622 10.247 1.00 20.77 917 LEU B N 1
ATOM 3842 C CA . LEU B 1 245 ? 7.912 12.248 11.145 1.00 21.40 917 LEU B CA 1
ATOM 3843 C C . LEU B 1 245 ? 8.090 11.478 12.481 1.00 20.75 917 LEU B C 1
ATOM 3844 O O . LEU B 1 245 ? 9.237 11.316 12.992 1.00 21.33 917 LEU B O 1
ATOM 3849 N N . PRO B 1 246 ? 7.024 10.951 13.091 1.00 21.36 918 PRO B N 1
ATOM 3850 C CA . PRO B 1 246 ? 7.225 10.193 14.330 1.00 19.48 918 PRO B CA 1
ATOM 3851 C C . PRO B 1 246 ? 8.109 8.939 14.054 1.00 19.42 918 PRO B C 1
ATOM 3852 O O . PRO B 1 246 ? 9.052 8.654 14.828 1.00 19.79 918 PRO B O 1
ATOM 3856 N N . LYS B 1 247 ? 7.883 8.255 12.920 1.00 19.37 919 LYS B N 1
ATOM 3857 C CA . LYS B 1 247 ? 8.636 7.081 12.620 1.00 18.40 919 LYS B CA 1
ATOM 3858 C C . LYS B 1 247 ? 10.135 7.447 12.391 1.00 20.50 919 LYS B C 1
ATOM 3859 O O . LYS B 1 247 ? 11.061 6.718 12.816 1.00 21.03 919 LYS B O 1
ATOM 3865 N N . ILE B 1 248 ? 10.358 8.582 11.685 1.00 19.26 920 ILE B N 1
ATOM 3866 C CA . ILE B 1 248 ? 11.769 9.044 11.474 1.00 20.05 920 ILE B CA 1
ATOM 3867 C C . ILE B 1 248 ? 12.480 9.415 12.764 1.00 21.23 920 ILE B C 1
ATOM 3868 O O . ILE B 1 248 ? 13.609 8.944 13.039 1.00 22.16 920 ILE B O 1
ATOM 3873 N N . LEU B 1 249 ? 11.767 10.106 13.633 1.00 23.89 921 LEU B N 1
ATOM 3874 C CA . LEU B 1 249 ? 12.354 10.491 14.924 1.00 23.25 921 LEU B CA 1
ATOM 3875 C C . LEU B 1 249 ? 12.619 9.316 15.819 1.00 24.81 921 LEU B C 1
ATOM 3876 O O . LEU B 1 249 ? 13.627 9.312 16.510 1.00 24.95 921 LEU B O 1
ATOM 3881 N N . ALA B 1 250 ? 11.803 8.252 15.730 1.00 23.18 922 ALA B N 1
ATOM 3882 C CA . ALA B 1 250 ? 11.993 7.064 16.475 1.00 22.82 922 ALA B CA 1
ATOM 3883 C C . ALA B 1 250 ? 13.177 6.245 16.023 1.00 22.62 922 ALA B C 1
ATOM 3884 O O . ALA B 1 250 ? 13.503 5.199 16.547 1.00 25.37 922 ALA B O 1
ATOM 3886 N N . GLY B 1 251 ? 13.736 6.693 14.887 1.00 22.72 923 GLY B N 1
ATOM 3887 C CA . GLY B 1 251 ? 14.835 5.954 14.265 1.00 24.53 923 GLY B CA 1
ATOM 3888 C C . GLY B 1 251 ? 14.404 4.628 13.607 1.00 23.28 923 GLY B C 1
ATOM 3889 O O . GLY B 1 251 ? 15.194 3.657 13.419 1.00 26.59 923 GLY B O 1
ATOM 3890 N N . MET B 1 252 ? 13.144 4.549 13.240 1.00 20.30 924 MET B N 1
ATOM 3891 C CA . MET B 1 252 ? 12.607 3.365 12.657 1.00 20.22 924 MET B CA 1
ATOM 3892 C C . MET B 1 252 ? 12.637 3.413 11.119 1.00 21.51 924 MET B C 1
ATOM 3893 O O . MET B 1 252 ? 11.687 3.018 10.439 1.00 22.24 924 MET B O 1
ATOM 3898 N N . VAL B 1 253 ? 13.779 3.830 10.613 1.00 20.19 925 VAL B N 1
ATOM 3899 C CA . VAL B 1 253 ? 14.079 3.954 9.192 1.00 20.03 925 VAL B CA 1
ATOM 3900 C C . VAL B 1 253 ? 15.580 3.668 9.107 1.00 19.93 925 VAL B C 1
ATOM 3901 O O . VAL B 1 253 ? 16.259 3.593 10.160 1.00 22.19 925 VAL B O 1
ATOM 3905 N N . LYS B 1 254 ? 16.126 3.543 7.904 1.00 19.66 926 LYS B N 1
ATOM 3906 C CA . LYS B 1 254 ? 17.544 3.254 7.749 1.00 20.98 926 LYS B CA 1
ATOM 3907 C C . LYS B 1 254 ? 18.300 4.407 7.039 1.00 21.33 926 LYS B C 1
ATOM 3908 O O . LYS B 1 254 ? 18.176 4.527 5.795 1.00 22.24 926 LYS B O 1
ATOM 3914 N N . PRO B 1 255 ? 19.007 5.232 7.780 1.00 23.24 927 PRO B N 1
ATOM 3915 C CA . PRO B 1 255 ? 19.845 6.283 7.165 1.00 23.79 927 PRO B CA 1
ATOM 3916 C C . PRO B 1 255 ? 20.998 5.662 6.483 1.00 25.21 927 PRO B C 1
ATOM 3917 O O . PRO B 1 255 ? 21.610 4.715 7.031 1.00 25.99 927 PRO B O 1
ATOM 3921 N N . LEU B 1 256 ? 21.307 6.147 5.293 1.00 22.79 928 LEU B N 1
ATOM 3922 C CA . LEU B 1 256 ? 22.429 5.597 4.529 1.00 24.14 928 LEU B CA 1
ATOM 3923 C C . LEU B 1 256 ? 23.630 6.456 4.890 1.00 26.79 928 LEU B C 1
ATOM 3924 O O . LEU B 1 256 ? 23.578 7.701 4.900 1.00 32.42 928 LEU B O 1
ATOM 3929 N N . LEU B 1 257 ? 24.688 5.822 5.336 1.00 24.34 929 LEU B N 1
ATOM 3930 C CA . LEU B 1 257 ? 25.880 6.640 5.648 1.00 23.71 929 LEU B CA 1
ATOM 3931 C C . LEU B 1 257 ? 26.973 6.318 4.686 1.00 23.36 929 LEU B C 1
ATOM 3932 O O . LEU B 1 257 ? 27.127 5.194 4.190 1.00 24.27 929 LEU B O 1
ATOM 3937 N N . PHE B 1 258 ? 27.767 7.332 4.394 1.00 23.07 930 PHE B N 1
ATOM 3938 C CA . PHE B 1 258 ? 28.923 7.173 3.506 1.00 23.24 930 PHE B CA 1
ATOM 3939 C C . PHE B 1 258 ? 30.126 6.703 4.265 1.00 26.77 930 PHE B C 1
ATOM 3940 O O . PHE B 1 258 ? 31.018 6.058 3.633 1.00 26.73 930 PHE B O 1
ATOM 3948 N N . HIS B 1 259 ? 30.115 6.911 5.586 1.00 27.44 931 HIS B N 1
ATOM 3949 C CA . HIS B 1 259 ? 31.253 6.558 6.416 1.00 29.03 931 HIS B CA 1
ATOM 3950 C C . HIS B 1 259 ? 30.829 6.059 7.791 1.00 31.73 931 HIS B C 1
ATOM 3951 O O . HIS B 1 259 ? 29.691 6.246 8.222 1.00 30.30 931 HIS B O 1
ATOM 3958 N N . LYS B 1 260 ? 31.766 5.413 8.481 1.00 34.17 932 LYS B N 1
ATOM 3959 C CA . LYS B 1 260 ? 31.571 5.034 9.860 1.00 35.67 932 LYS B CA 1
ATOM 3960 C C . LYS B 1 260 ? 31.488 6.306 10.732 1.00 35.47 932 LYS B C 1
ATOM 3961 O O . LYS B 1 260 ? 32.193 7.292 10.519 1.00 38.84 932 LYS B O 1
ATOM 3963 N N . LYS B 1 261 ? 30.601 6.279 11.719 1.00 29.10 933 LYS B N 1
ATOM 3964 C CA . LYS B 1 261 ? 30.347 7.480 12.569 1.00 27.38 933 LYS B CA 1
ATOM 3965 C C . LYS B 1 261 ? 31.575 7.911 13.414 1.00 28.68 933 LYS B C 1
ATOM 3966 O O . LYS B 1 261 ? 32.577 7.123 13.539 1.00 30.31 933 LYS B O 1
#

B-factor: mean 25.42, std 8.19, range [14.37, 75.86]

Sequence (498 aa):
QLIPPLINLLMSIEPDVIYAGHDNPDTSSSLLTSLNQLGERQLLSVVKWSKSLPGFRNLHIDDQITLIQYSWMSLMVFGLGWRSYKHVSGQMLYFAPDLILNEQRMKESSFYSLCLTMWQIPQEFVKLQVSQEEFLCMKVLLLLNTIPLEGLRSQTQFEEMRSSYIRELIKAIGLRQGVVSSSQRFYQLTKLLDNLHDLVKQLHLYCLNTFIQSRALSVEFPEMMSEVIAAQLPKILAGMVKPLLFHKLIPPLINLLMSIEPDVIYAGHDNTKPDTSSSLLTSLNQLGERQLLSVVKWSKSLPGFRNLHIDDQITLIQYSWMSLMVFGLGWRSYKHVSGQMLYFAPDLILNEQRMKESSFYSLCLTMWQIPQEFVKLQVSQEEFLCMKVLLLLNTIPLEGLRSQTQFEEMRSSYIRELIKAIGLRQGVVSSSQRFYQLTKLLDNLHDLVKQLHLYCLNTFIQSRALSVEFPEMMSEVIAAQLPKILAGMVKPLLFHKK

GO terms:
  GO:0005515 protein binding (F, IPI)
  GO:0005102 signaling receptor binding (F, IPI)
  GO:0004879 nuclear receptor activity (F, IDA)
  GO:0000785 chromatin (C, IDA)
  GO:0050847 progesterone receptor signaling pathway (P, IDA)
  GO:0050847 progesterone receptor signaling pathway (P, IC)
  GO:0005886 plasma membrane (C, IMP)
  GO:0050847 progesterone receptor signaling pathway (P, IMP)
  GO:0001223 transcription coactivator binding (F, IPI)
  GO:0051117 ATPase binding (F, IDA)
  GO:0000978 RNA polymerase II cis-regulatory region sequence-specific DNA binding (F, IDA)
  GO:0001228 DNA-binding transcription activator activity, RNA poly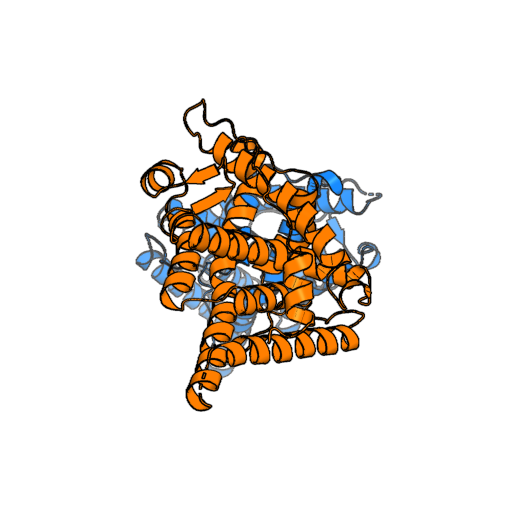merase II-specific (F, IDA)
  GO:0045944 positive regulation of transcription by RNA polymerase II (P, IDA)
  GO:0019899 enzyme binding (F, IPI)
  GO:0003677 DNA binding (F, TAS)
  GO:0003707 nuclear steroid receptor activity (F, TAS)
  GO:0007165 signal transduction (P, TAS)
  GO:0007267 cell-cell signaling (P, TAS)
  GO:0005654 nucleoplasm (C, TAS)
  GO:0005829 cytosol (C, TAS)

Secondary structure (DSSP, 8-state):
--S-HHHHHHHHHSPPP----------HHHHHHHHHHHHHHHHHHHHHHHHHSTTGGGS-HHHHHHHHHHHHHHHHHHHHHHHHHHHHTTSSEEEETTEEE-GGG--SHHHHHHHHHHHHHHHHHHHHT--HHHHHHHHHHHHTSEE-TT--TTHHHHHHHHHHHHHHHHHHHHTT--HHHHHHHHHHHHHHHHHHHHHHHHHHHHHHHHHHTHHHHT----HHHHHHHHHHHHHHHTT-SEE--S--/---HHHHHHHHTS---------TTS---HHHHHHHHHHHHHHHHHHHHHHHHHSTTGGGS-HHHHHHHHHHHHHHHHHHHHHHHHHHHHTTSSEEEETTEEE-HHHHHTSS-HHHHHHHHHHHHHHHHHT--HHHHHHHHHHHHTSEE-TT--TTHHHHHHHHHHHHHHHHHHHHTT--HHHHHHHHHHHHHHHHHHHHHHHHHHHHHHHHHHTHHHHT----HHHHHHHHHHHHHHHTT-SEE--SS--

Solvent-accessible surface area: 22959 Å² total; per-residue (Å²): 148,85,64,22,112,41,3,68,68,2,74,86,34,51,59,126,72,41,116,2,54,26,96,128,165,59,86,63,31,42,14,21,39,18,31,13,59,6,5,19,95,20,9,82,14,15,62,126,10,4,144,61,2,44,32,0,173,105,6,114,110,103,8,21,91,25,0,12,25,14,6,4,19,13,9,27,4,0,12,5,0,25,52,0,45,123,106,34,74,2,116,77,0,24,18,0,41,32,5,70,9,44,95,159,40,9,169,83,83,58,10,80,61,25,0,88,34,13,14,92,4,0,92,56,0,64,146,26,120,3,16,51,38,0,3,3,0,0,18,0,0,8,1,0,2,21,8,16,100,152,19,14,84,13,49,101,41,2,95,112,12,33,49,39,5,34,128,11,0,92,92,0,2,47,68,126,69,68,129,100,43,27,67,104,24,50,110,76,0,0,74,15,0,8,80,5,45,112,19,5,83,46,8,10,24,50,12,0,38,13,37,31,63,16,195,95,72,86,8,114,24,20,145,84,15,22,103,10,0,22,37,22,0,1,76,23,7,2,45,77,13,99,62,24,102,43,38,148,139,60,19,111,41,2,77,68,2,78,90,36,40,57,130,78,44,126,0,52,18,92,79,95,53,120,45,74,46,29,44,0,18,29,10,33,15,67,5,5,23,95,20,4,90,20,17,65,136,9,2,137,49,1,47,29,0,176,87,6,63,106,65,4,22,84,24,0,16,28,14,5,3,21,15,9,25,5,0,10,6,0,25,57,0,46,125,113,36,82,0,85,45,0,28,15,0,45,36,0,47,1,63,76,111,49,0,53,119,2,82,9,83,84,28,0,70,17,15,28,102,6,0,68,67,0,68,151,21,66,5,9,63,24,2,4,3,0,0,19,0,0,6,1,0,4,18,10,14,96,149,19,16,177,16,58,97,89,0,79,114,13,27,44,37,4,31,136,5,0,88,104,1,2,47,58,147,67,72,124,118,49,32,73,51,22,52,105,78,0,0,48,17,0,12,91,9,48,110,18,7,83,107,10,9,31,69,13,0,44,11,37,36,73,20,214,97,72,81,8,118,27,33,140,91,9,28,48,12,0,25,43,20,1,0,68,26,5,2,48,80,9,100,63,20,95,37,48,94,132

Foldseek 3Di:
DLADPLLVQLVVLQDDFQDLPDDDPDDPQRLLQSLLSSLVVVLVSVVSSQVSRPLNVPAPPVQSVVLSLVQSLVLLLLVQLVCCCVPVVLQWRPSGVNDIGHVVNQPDPLSSVLVVLSSVNNVVCNVLVDDSSLSSLLSVLSSLFWAAPVGGPRRVSSVVVNVVSLVSNLSSLVSPDPPVVSVVVSVVSQVVSVVVLVSVLSVLVVVLVCLVCVVVSVHDHDPVRNVSNVVPSVVVNVVRIGGHGPDD/DQDPLLVLLVVLQDDFDDLPQDPVDDADLQSLLQSLQSLLVVVLVSVVVSQVSRPLNVPFPPVQSVVLSLQQSLVLLLLVQLVCCCPPVVLQWRCSGPNDIGHLVNLVVNVPVVLRVLSSVRNVVCNVLVDDSSLSSLLSVLSSLFWAAPVGGPPNVSSVVVNVVSLVSNLVSLVVPAPDVGSVVVSVVSQVVSVVVLVSSLVVLVVVLVCVVCVVVSVHDHDDVRVVSNVVPSVCVNVVRIGGHGPDDD

Organism: Homo sapiens (NCBI:txid9606)